Protein 4LGC (pdb70)

Organism: Clostridium scindens (strain JCM 10418 / VPI 12708) (NCBI:txid29347)

Nearest PDB structures (foldseek):
  4lgc-assembly1_A  TM=1.002E+00  e=1.886E-79  [Clostridium] scindens
  3wvn-assembly1_A  TM=7.818E-01  e=3.485E-20  Streptomyces halstedii
  3ipl-assembly3_C  TM=7.564E-01  e=1.605E-20  Staphylococcus aureus subsp. aureus N315
  8hdf-assembly1_A  TM=7.004E-01  e=1.162E-16  Mycobacterium tuberculosis H37Rv
  8hd4-assembly1_A  TM=7.022E-01  e=1.565E-16  Mycobacterium tuberculosis H37Rv

Sequence (377 aa):
RDFFNKFNLGTSNFVTPGKQLEYVSECCKPDSTAVICLDQNCSVITWHQLHVYSSQLAWYLIENEIGPGSIVLTFPNSIEHIIAVFAIWKAGACYPSYKAAESEIREACDTIHPNAAFAECCKIPGLKFCLSADEIYEAEGRSKEPSDRLANPNISLSKKFIRQNLPCGLDDETIRSWSLSGGFEQRQLLVGPLFHGAPHSAAFNGLFGNTLVLTRNLCPGNILNIKKYKIEFIQVPTLNRLAKLEGVGKEDFASLKALCHTGGVCSPWLKQIWIDLLGPEKIYEYSTEECIGLTCIRGDEWVKHPGSIGRPVGDSKVSIRDENGKEVAPFEIGEIYTAPASYLVTEYINWEPLEVKEGGFRSVGDIGYVDEQGYLYFSD

Radius of gyration: 21.48 Å; Cα contacts (8 Å, |Δi|>4): 760; chains: 1; bounding box: 54×55×50 Å

Structure (mmCIF, N/CA/C/O backbone):
data_4LGC
#
_entry.id   4LGC
#
_cell.length_a   65.819
_cell.length_b   86.320
_cell.length_c   95.338
_cell.angle_alpha   90.000
_cell.angle_beta   90.000
_cell.angle_gamma   90.000
#
_symmetry.space_group_name_H-M   'P 21 21 21'
#
loop_
_entity.id
_entity.type
_entity.pdbx_description
1 polymer 'Bile acid-coenzyme A ligase'
2 water water
#
loop_
_atom_site.group_PDB
_atom_site.id
_atom_site.type_symbol
_atom_site.label_atom_id
_atom_site.label_alt_id
_atom_site.label_comp_id
_atom_site.label_asym_id
_atom_site.label_entity_id
_atom_site.label_seq_id
_atom_site.pdbx_PDB_ins_code
_atom_site.Cartn_x
_atom_site.Cartn_y
_atom_site.Cartn_z
_atom_site.occupancy
_atom_site.B_iso_or_equiv
_atom_site.auth_seq_id
_atom_site.auth_comp_id
_atom_site.auth_asym_id
_atom_site.auth_atom_id
_atom_site.pdbx_PDB_model_num
ATOM 1 N N . ARG A 1 35 ? 22.693 16.692 -20.587 1.00 70.13 16 ARG A N 1
ATOM 2 C CA . ARG A 1 35 ? 22.878 15.519 -21.446 1.00 71.20 16 ARG A CA 1
ATOM 3 C C . ARG A 1 35 ? 21.553 14.690 -21.415 1.00 72.74 16 ARG A C 1
ATOM 4 O O . ARG A 1 35 ? 20.620 14.947 -20.654 1.00 63.04 16 ARG A O 1
ATOM 12 N N . ASP A 1 36 ? 21.461 13.736 -22.315 1.00 70.05 17 ASP A N 1
ATOM 13 C CA . ASP A 1 36 ? 20.242 13.039 -22.596 1.00 69.59 17 ASP A CA 1
ATOM 14 C C . ASP A 1 36 ? 20.557 11.638 -22.063 1.00 57.04 17 ASP A C 1
ATOM 15 O O . ASP A 1 36 ? 21.396 10.948 -22.597 1.00 55.06 17 ASP A O 1
ATOM 20 N N . PHE A 1 37 ? 19.976 11.280 -20.933 1.00 50.08 18 PHE A N 1
ATOM 21 C CA . PHE A 1 37 ? 20.401 10.073 -20.215 1.00 45.50 18 PHE A CA 1
ATOM 22 C C . PHE A 1 37 ? 19.410 8.982 -20.398 1.00 41.75 18 PHE A C 1
ATOM 23 O O . PHE A 1 37 ? 18.245 9.247 -20.583 1.00 39.98 18 PHE A O 1
ATOM 31 N N . PHE A 1 38 ? 19.874 7.750 -20.368 1.00 41.76 19 PHE A N 1
ATOM 32 C CA . PHE A 1 38 ? 18.946 6.623 -20.260 1.00 40.15 19 PHE A CA 1
ATOM 33 C C . PHE A 1 38 ? 17.972 6.769 -19.093 1.00 41.80 19 PHE A C 1
ATOM 34 O O . PHE A 1 38 ? 16.783 6.365 -19.173 1.00 40.56 19 PHE A O 1
ATOM 42 N N . ASN A 1 39 ? 18.481 7.315 -17.988 1.00 42.94 20 ASN A N 1
ATOM 43 C CA . ASN A 1 39 ? 17.630 7.757 -16.881 1.00 41.05 20 ASN A CA 1
ATOM 44 C C . ASN A 1 39 ? 16.849 9.005 -17.322 1.00 39.79 20 ASN A C 1
ATOM 45 O O . ASN A 1 39 ? 17.364 10.121 -17.318 1.00 37.74 20 ASN A O 1
ATOM 50 N N . LYS A 1 40 ? 15.577 8.805 -17.632 1.00 42.91 21 LYS A N 1
ATOM 51 C CA . LYS A 1 40 ? 14.774 9.845 -18.250 1.00 43.12 21 LYS A CA 1
ATOM 52 C C . LYS A 1 40 ? 14.446 10.962 -17.328 1.00 43.03 21 LYS A C 1
ATOM 53 O O . LYS A 1 40 ? 14.059 12.006 -17.786 1.00 43.69 21 LYS A O 1
ATOM 59 N N . PHE A 1 41 ? 14.605 10.789 -16.030 1.00 44.30 22 PHE A N 1
ATOM 60 C CA . PHE A 1 41 ? 14.313 11.919 -15.109 1.00 41.96 22 PHE A CA 1
ATOM 61 C C . PHE A 1 41 ? 15.548 12.785 -14.827 1.00 42.62 22 PHE A C 1
ATOM 62 O O . PHE A 1 41 ? 15.443 13.887 -14.258 1.00 44.40 22 PHE A O 1
ATOM 70 N N . ASN A 1 42 ? 16.717 12.312 -15.234 1.00 40.53 23 ASN A N 1
ATOM 71 C CA . ASN A 1 42 ? 17.927 12.999 -14.888 1.00 42.76 23 ASN A CA 1
ATOM 72 C C . ASN A 1 42 ? 17.988 14.374 -15.532 1.00 47.64 23 ASN A C 1
ATOM 73 O O . ASN A 1 42 ? 18.368 14.496 -16.686 1.00 49.40 23 ASN A O 1
ATOM 78 N N . LEU A 1 43 ? 17.601 15.403 -14.779 1.00 52.09 24 LEU A N 1
ATOM 79 C CA . LEU A 1 43 ? 17.647 16.794 -15.263 1.00 55.46 24 LEU A CA 1
ATOM 80 C C . LEU A 1 43 ? 18.988 17.471 -15.073 1.00 57.85 24 LEU A C 1
ATOM 81 O O . LEU A 1 43 ? 19.121 18.680 -15.288 1.00 59.68 24 LEU A O 1
ATOM 86 N N . GLY A 1 44 ? 19.985 16.730 -14.621 1.00 57.06 25 GLY A N 1
ATOM 87 C CA . GLY A 1 44 ? 21.213 17.354 -14.218 1.00 52.11 25 GLY A CA 1
ATOM 88 C C . GLY A 1 44 ? 22.360 17.023 -15.126 1.00 51.86 25 GLY A C 1
ATOM 89 O O . GLY A 1 44 ? 22.216 16.630 -16.273 1.00 51.03 25 GLY A O 1
ATOM 90 N N . THR A 1 45 ? 23.528 17.154 -14.553 1.00 54.32 26 THR A N 1
ATOM 91 C CA . THR A 1 45 ? 24.742 17.147 -15.305 1.00 59.72 26 THR A CA 1
ATOM 92 C C . THR A 1 45 ? 25.580 15.880 -15.152 1.00 54.58 26 THR A C 1
ATOM 93 O O . THR A 1 45 ? 26.465 15.653 -15.958 1.00 56.53 26 THR A O 1
ATOM 97 N N . SER A 1 46 ? 25.317 15.046 -14.154 1.00 52.68 27 SER A N 1
ATOM 98 C CA . SER A 1 46 ? 26.141 13.856 -13.987 1.00 52.49 27 SER A CA 1
ATOM 99 C C . SER A 1 46 ? 25.376 12.545 -14.126 1.00 50.71 27 SER A C 1
ATOM 100 O O . SER A 1 46 ? 24.177 12.424 -13.817 1.00 46.72 27 SER A O 1
ATOM 103 N N . ASN A 1 47 ? 26.114 11.554 -14.603 1.00 50.70 28 ASN A N 1
ATOM 104 C CA . ASN A 1 47 ? 25.573 10.235 -14.840 1.00 48.37 28 ASN A CA 1
ATOM 105 C C . ASN A 1 47 ? 25.012 9.600 -13.560 1.00 44.42 28 ASN A C 1
ATOM 106 O O . ASN A 1 47 ? 23.870 9.148 -13.516 1.00 42.90 28 ASN A O 1
ATOM 111 N N . PHE A 1 48 ? 25.830 9.589 -12.525 1.00 44.67 29 PHE A N 1
ATOM 112 C CA . PHE A 1 48 ? 25.435 9.043 -11.238 1.00 44.93 29 PHE A CA 1
ATOM 113 C C . PHE A 1 48 ? 24.549 10.067 -10.522 1.00 43.29 29 PHE A C 1
ATOM 114 O O . PHE A 1 48 ? 24.874 11.247 -10.455 1.00 41.82 29 PHE A O 1
ATOM 122 N N . VAL A 1 49 ? 23.423 9.568 -10.012 1.00 44.05 30 VAL A N 1
ATOM 123 C CA . VAL A 1 49 ? 22.423 10.332 -9.282 1.00 39.74 30 VAL A CA 1
ATOM 124 C C . VAL A 1 49 ? 22.078 9.571 -7.972 1.00 38.59 30 VAL A C 1
ATOM 125 O O . VAL A 1 49 ? 21.787 8.357 -7.965 1.00 37.66 30 VAL A O 1
ATOM 129 N N . THR A 1 50 ? 22.102 10.297 -6.872 1.00 38.57 31 THR A N 1
ATOM 130 C CA . THR A 1 50 ? 21.713 9.766 -5.569 1.00 39.33 31 THR A CA 1
ATOM 131 C C . THR A 1 50 ? 20.215 9.615 -5.518 1.00 37.57 31 THR A C 1
ATOM 132 O O . THR A 1 50 ? 19.495 10.206 -6.331 1.00 35.70 31 THR A O 1
ATOM 136 N N . PRO A 1 51 ? 19.731 8.847 -4.545 1.00 37.93 32 PRO A N 1
ATOM 137 C CA . PRO A 1 51 ? 18.303 8.648 -4.463 1.00 36.82 32 PRO A CA 1
ATOM 138 C C . PRO A 1 51 ? 17.538 9.934 -4.135 1.00 37.01 32 PRO A C 1
ATOM 139 O O . PRO A 1 51 ? 16.429 10.130 -4.653 1.00 37.44 32 PRO A O 1
ATOM 143 N N . GLY A 1 52 ? 18.135 10.814 -3.343 1.00 36.62 33 GLY A N 1
ATOM 144 C CA . GLY A 1 52 ? 17.489 12.061 -2.985 1.00 38.17 33 GLY A CA 1
ATOM 145 C C . GLY A 1 52 ? 17.397 13.031 -4.140 1.00 40.42 33 GLY A C 1
ATOM 146 O O . GLY A 1 52 ? 16.395 13.731 -4.315 1.00 44.85 33 GLY A O 1
ATOM 147 N N . LYS A 1 53 ? 18.449 13.081 -4.937 1.00 40.52 34 LYS A N 1
ATOM 148 C CA . LYS A 1 53 ? 18.473 13.964 -6.066 1.00 42.96 34 LYS A CA 1
ATOM 149 C C . LYS A 1 53 ? 17.494 13.401 -7.090 1.00 41.51 34 LYS A C 1
ATOM 150 O O . LYS A 1 53 ? 16.735 14.133 -7.712 1.00 37.16 34 LYS A O 1
ATOM 156 N N . GLN A 1 54 ? 17.476 12.088 -7.231 1.00 39.05 35 GLN A N 1
ATOM 157 C CA . GLN A 1 54 ? 16.521 11.466 -8.163 1.00 39.80 35 GLN A CA 1
ATOM 158 C C . GLN A 1 54 ? 15.062 11.660 -7.752 1.00 38.05 35 GLN A C 1
ATOM 159 O O . GLN A 1 54 ? 14.175 11.841 -8.601 1.00 41.41 35 GLN A O 1
ATOM 165 N N . LEU A 1 55 ? 14.804 11.616 -6.456 1.00 39.26 36 LEU A N 1
ATOM 166 C CA . LEU A 1 55 ? 13.485 11.916 -5.930 1.00 39.89 36 LEU A CA 1
ATOM 167 C C . LEU A 1 55 ? 13.078 13.361 -6.262 1.00 41.24 36 LEU A C 1
ATOM 168 O O . LEU A 1 55 ? 11.943 13.633 -6.625 1.00 45.28 36 LEU A O 1
ATOM 173 N N . GLU A 1 56 ? 14.002 14.281 -6.108 1.00 41.54 37 GLU A N 1
ATOM 174 C CA . GLU A 1 56 ? 13.778 15.669 -6.491 1.00 44.18 37 GLU A CA 1
ATOM 175 C C . GLU A 1 56 ? 13.411 15.788 -7.956 1.00 44.71 37 GLU A C 1
ATOM 176 O O . GLU A 1 56 ? 12.417 16.439 -8.295 1.00 43.17 37 GLU A O 1
ATOM 182 N N . TYR A 1 57 ? 14.198 15.161 -8.830 1.00 42.87 38 TYR A N 1
ATOM 183 C CA . TYR A 1 57 ? 13.909 15.235 -10.263 1.00 42.66 38 TYR A CA 1
ATOM 184 C C . TYR A 1 57 ? 12.529 14.643 -10.602 1.00 45.22 38 TYR A C 1
ATOM 185 O O . TYR A 1 57 ? 11.783 15.222 -11.400 1.00 47.14 38 TYR A O 1
ATOM 194 N N . VAL A 1 58 ? 12.200 13.485 -10.022 1.00 40.77 39 VAL A N 1
ATOM 195 C CA . VAL A 1 58 ? 10.940 12.847 -10.325 1.00 40.76 39 VAL A CA 1
ATOM 196 C C . VAL A 1 58 ? 9.777 13.740 -9.856 1.00 44.15 39 VAL A C 1
ATOM 197 O O . VAL A 1 58 ? 8.791 13.898 -10.572 1.00 40.80 39 VAL A O 1
ATOM 201 N N . SER A 1 59 ? 9.913 14.353 -8.682 1.00 46.84 40 SER A N 1
ATOM 202 C CA . SER A 1 59 ? 8.845 15.186 -8.133 1.00 49.70 40 SER A CA 1
ATOM 203 C C . SER A 1 59 ? 8.702 16.510 -8.848 1.00 53.72 40 SER A C 1
ATOM 204 O O . SER A 1 59 ? 7.635 17.120 -8.802 1.00 59.47 40 SER A O 1
ATOM 207 N N . GLU A 1 60 ? 9.763 16.984 -9.486 1.00 54.36 41 GLU A N 1
ATOM 208 C CA . GLU A 1 60 ? 9.635 18.118 -10.382 1.00 57.72 41 GLU A CA 1
ATOM 209 C C . GLU A 1 60 ? 8.830 17.776 -11.639 1.00 57.45 41 GLU A C 1
ATOM 210 O O . GLU A 1 60 ? 8.086 18.587 -12.150 1.00 58.47 41 GLU A O 1
ATOM 216 N N . CYS A 1 61 ? 9.007 16.577 -12.144 1.00 54.46 42 CYS A N 1
ATOM 217 C CA A CYS A 1 61 ? 8.310 16.173 -13.345 0.50 54.91 42 CYS A CA 1
ATOM 218 C CA B CYS A 1 61 ? 8.299 16.129 -13.335 0.50 56.80 42 CYS A CA 1
ATOM 219 C C . CYS A 1 61 ? 6.826 15.876 -13.054 1.00 55.45 42 CYS A C 1
ATOM 220 O O . CYS A 1 61 ? 6.003 16.117 -13.895 1.00 61.05 42 CYS A O 1
ATOM 225 N N . LYS A 1 62 ? 6.487 15.369 -11.867 1.00 52.30 43 LYS A N 1
ATOM 226 C CA . LYS A 1 62 ? 5.087 15.002 -11.563 1.00 48.79 43 LYS A CA 1
ATOM 227 C C . LYS A 1 62 ? 4.743 15.130 -10.078 1.00 51.50 43 LYS A C 1
ATOM 228 O O . LYS A 1 62 ? 4.483 14.132 -9.364 1.00 50.24 43 LYS A O 1
ATOM 234 N N . PRO A 1 63 ? 4.708 16.380 -9.603 1.00 50.49 44 PRO A N 1
ATOM 235 C CA . PRO A 1 63 ? 4.642 16.621 -8.165 1.00 51.89 44 PRO A CA 1
ATOM 236 C C . PRO A 1 63 ? 3.436 15.996 -7.480 1.00 53.89 44 PRO A C 1
ATOM 237 O O . PRO A 1 63 ? 3.567 15.488 -6.347 1.00 60.89 44 PRO A O 1
ATOM 241 N N . ASP A 1 64 ? 2.303 15.976 -8.164 1.00 52.31 45 ASP A N 1
ATOM 242 C CA . ASP A 1 64 ? 1.052 15.578 -7.538 1.00 57.58 45 ASP A CA 1
ATOM 243 C C . ASP A 1 64 ? 0.574 14.186 -7.883 1.00 53.20 45 ASP A C 1
ATOM 244 O O . ASP A 1 64 ? -0.482 13.797 -7.429 1.00 58.02 45 ASP A O 1
ATOM 249 N N . SER A 1 65 ? 1.318 13.421 -8.667 1.00 53.01 46 SER A N 1
ATOM 250 C CA . SER A 1 65 ? 0.958 12.017 -8.832 1.00 50.33 46 SER A CA 1
ATOM 251 C C . SER A 1 65 ? 1.307 11.295 -7.545 1.00 47.87 46 SER A C 1
ATOM 252 O O . SER A 1 65 ? 2.135 11.752 -6.755 1.00 46.39 46 SER A O 1
ATOM 255 N N . THR A 1 66 ? 0.645 10.173 -7.345 1.00 47.01 47 THR A N 1
ATOM 256 C CA . THR A 1 66 ? 0.872 9.347 -6.215 1.00 46.35 47 THR A CA 1
ATOM 257 C C . THR A 1 66 ? 2.175 8.585 -6.351 1.00 45.66 47 THR A C 1
ATOM 258 O O . THR A 1 66 ? 2.417 7.952 -7.377 1.00 42.75 47 THR A O 1
ATOM 262 N N . ALA A 1 67 ? 2.994 8.646 -5.297 1.00 43.68 48 ALA A N 1
ATOM 263 C CA . ALA A 1 67 ? 4.257 7.929 -5.223 1.00 41.74 48 ALA A CA 1
ATOM 264 C C . ALA A 1 67 ? 4.156 6.589 -4.510 1.00 39.80 48 ALA A C 1
ATOM 265 O O . ALA A 1 67 ? 4.740 5.593 -4.948 1.00 38.81 48 ALA A O 1
ATOM 267 N N . VAL A 1 68 ? 3.483 6.588 -3.368 1.00 40.16 49 VAL A N 1
ATOM 268 C CA . VAL A 1 68 ? 3.339 5.401 -2.572 1.00 41.51 49 VAL A CA 1
ATOM 269 C C . VAL A 1 68 ? 1.888 5.291 -2.128 1.00 44.41 49 VAL A C 1
ATOM 270 O O . VAL A 1 68 ? 1.264 6.289 -1.729 1.00 46.30 49 VAL A O 1
ATOM 274 N N . ILE A 1 69 ? 1.365 4.074 -2.208 1.00 42.11 50 ILE A N 1
ATOM 275 C CA . ILE A 1 69 ? 0.048 3.737 -1.694 1.00 44.39 50 ILE A CA 1
ATOM 276 C C . ILE A 1 69 ? 0.246 2.670 -0.637 1.00 45.49 50 ILE A C 1
ATOM 277 O O . ILE A 1 69 ? 0.908 1.671 -0.900 1.00 43.65 50 ILE A O 1
ATOM 282 N N . CYS A 1 70 ? -0.313 2.865 0.552 1.00 49.39 51 CYS A N 1
ATOM 283 C CA . CYS A 1 70 ? -0.115 1.922 1.643 1.00 54.62 51 CYS A CA 1
ATOM 284 C C . CYS A 1 70 ? -1.449 1.397 2.186 1.00 59.33 51 CYS A C 1
ATOM 285 O O . CYS A 1 70 ? -2.266 2.181 2.618 1.00 60.00 51 CYS A O 1
ATOM 288 N N . LEU A 1 71 ? -1.635 0.074 2.184 1.00 60.08 52 LEU A N 1
ATOM 289 C CA . LEU A 1 71 ? -2.831 -0.596 2.738 1.00 66.11 52 LEU A CA 1
ATOM 290 C C . LEU A 1 71 ? -2.458 -1.227 4.083 1.00 72.20 52 LEU A C 1
ATOM 291 O O . LEU A 1 71 ? -1.529 -2.034 4.136 1.00 78.19 52 LEU A O 1
ATOM 296 N N . ASP A 1 72 ? -3.162 -0.856 5.160 1.00 84.52 53 ASP A N 1
ATOM 297 C CA . ASP A 1 72 ? -2.596 -0.913 6.549 1.00 95.38 53 ASP A CA 1
ATOM 298 C C . ASP A 1 72 ? -3.196 -1.990 7.482 1.00 91.45 53 ASP A C 1
ATOM 299 O O . ASP A 1 72 ? -3.565 -3.087 7.062 1.00 82.94 53 ASP A O 1
ATOM 304 N N . GLN A 1 75 ? -7.198 -3.285 5.437 1.00 85.00 56 GLN A N 1
ATOM 305 C CA . GLN A 1 75 ? -8.104 -2.404 4.725 1.00 93.00 56 GLN A CA 1
ATOM 306 C C . GLN A 1 75 ? -7.548 -0.964 4.616 1.00 99.66 56 GLN A C 1
ATOM 307 O O . GLN A 1 75 ? -7.431 -0.432 3.504 1.00 94.64 56 GLN A O 1
ATOM 309 N N . ASN A 1 76 ? -7.197 -0.357 5.762 1.00 104.71 57 ASN A N 1
ATOM 310 C CA . ASN A 1 76 ? -6.904 1.102 5.865 1.00 102.71 57 ASN A CA 1
ATOM 311 C C . ASN A 1 76 ? -5.821 1.619 4.877 1.00 102.67 57 ASN A C 1
ATOM 312 O O . ASN A 1 76 ? -4.674 1.176 4.913 1.00 102.24 57 ASN A O 1
ATOM 314 N N . CYS A 1 77 ? -6.203 2.561 4.010 1.00 94.36 58 CYS A N 1
ATOM 315 C CA . CYS A 1 77 ? -5.363 3.047 2.899 1.00 84.38 58 CYS A CA 1
ATOM 316 C C . CYS A 1 77 ? -4.808 4.483 3.117 1.00 78.72 58 CYS A C 1
ATOM 317 O O . CYS A 1 77 ? -5.564 5.394 3.418 1.00 77.59 58 CYS A O 1
ATOM 320 N N . SER A 1 78 ? -3.492 4.671 2.979 1.00 72.92 59 SER A N 1
ATOM 321 C CA . SER A 1 78 ? -2.867 6.015 2.933 1.00 64.16 59 SER A CA 1
ATOM 322 C C . SER A 1 78 ? -2.036 6.221 1.642 1.00 58.30 59 SER A C 1
ATOM 323 O O . SER A 1 78 ? -1.588 5.256 1.022 1.00 56.98 59 SER A O 1
ATOM 326 N N . VAL A 1 79 ? -1.864 7.476 1.225 1.00 51.51 60 VAL A N 1
ATOM 327 C CA . VAL A 1 79 ? -1.123 7.793 0.010 1.00 50.40 60 VAL A CA 1
ATOM 328 C C . VAL A 1 79 ? -0.189 8.963 0.208 1.00 46.38 60 VAL A C 1
ATOM 329 O O . VAL A 1 79 ? -0.357 9.736 1.094 1.00 46.71 60 VAL A O 1
ATOM 333 N N . ILE A 1 80 ? 0.812 9.075 -0.638 1.00 46.25 61 ILE A N 1
ATOM 334 C CA . ILE A 1 80 ? 1.702 10.219 -0.591 1.00 45.32 61 ILE A CA 1
ATOM 335 C C . ILE A 1 80 ? 2.168 10.534 -2.006 1.00 44.55 61 ILE A C 1
ATOM 336 O O . ILE A 1 80 ? 2.490 9.630 -2.788 1.00 42.86 61 ILE A O 1
ATOM 341 N N . THR A 1 81 ? 2.159 11.811 -2.348 1.00 42.41 62 THR A N 1
ATOM 342 C CA . THR A 1 81 ? 2.557 12.240 -3.670 1.00 42.40 62 THR A CA 1
ATOM 343 C C . THR A 1 81 ? 4.072 12.325 -3.748 1.00 42.08 62 THR A C 1
ATOM 344 O O . THR A 1 81 ? 4.738 12.312 -2.724 1.00 43.20 62 THR A O 1
ATOM 348 N N . TRP A 1 82 ? 4.616 12.420 -4.961 1.00 43.47 63 TRP A N 1
ATOM 349 C CA . TRP A 1 82 ? 6.061 12.551 -5.132 1.00 41.05 63 TRP A CA 1
ATOM 350 C C . TRP A 1 82 ? 6.537 13.802 -4.427 1.00 41.62 63 TRP A C 1
ATOM 351 O O . TRP A 1 82 ? 7.603 13.820 -3.827 1.00 42.99 63 TRP A O 1
ATOM 362 N N . HIS A 1 83 ? 5.765 14.867 -4.520 1.00 43.11 64 HIS A N 1
ATOM 363 C CA . HIS A 1 83 ? 6.148 16.097 -3.863 1.00 45.02 64 HIS A CA 1
ATOM 364 C C . HIS A 1 83 ? 6.188 15.999 -2.330 1.00 43.43 64 HIS A C 1
ATOM 365 O O . HIS A 1 83 ? 7.133 16.485 -1.713 1.00 44.52 64 HIS A O 1
ATOM 372 N N . GLN A 1 84 ? 5.194 15.373 -1.713 1.00 43.10 65 GLN A N 1
ATOM 373 C CA . GLN A 1 84 ? 5.221 15.186 -0.250 1.00 44.55 65 GLN A CA 1
ATOM 374 C C . GLN A 1 84 ? 6.395 14.333 0.185 1.00 43.21 65 GLN A C 1
ATOM 375 O O . GLN A 1 84 ? 7.065 14.635 1.150 1.00 45.22 65 GLN A O 1
ATOM 381 N N . LEU A 1 85 ? 6.620 13.256 -0.550 1.00 39.77 66 LEU A N 1
ATOM 382 C CA . LEU A 1 85 ? 7.666 12.314 -0.241 1.00 38.98 66 LEU A CA 1
ATOM 383 C C . LEU A 1 85 ? 8.982 13.073 -0.249 1.00 38.17 66 LEU A C 1
ATOM 384 O O . LEU A 1 85 ? 9.767 13.020 0.692 1.00 38.63 66 LEU A O 1
ATOM 389 N N . HIS A 1 86 ? 9.215 13.794 -1.319 1.00 38.82 67 HIS A N 1
ATOM 390 C CA . HIS A 1 86 ? 10.382 14.615 -1.412 1.00 41.03 67 HIS A CA 1
ATOM 391 C C . HIS A 1 86 ? 10.492 15.603 -0.224 1.00 40.80 67 HIS A C 1
ATOM 392 O O . HIS A 1 86 ? 11.523 15.690 0.426 1.00 37.60 67 HIS A O 1
ATOM 399 N N . VAL A 1 87 ? 9.436 16.368 0.035 1.00 43.37 68 VAL A N 1
ATOM 400 C CA . VAL A 1 87 ? 9.499 17.403 1.052 1.00 44.14 68 VAL A CA 1
ATOM 401 C C . VAL A 1 87 ? 9.640 16.817 2.458 1.00 43.35 68 VAL A C 1
ATOM 402 O O . VAL A 1 87 ? 10.460 17.306 3.212 1.00 40.77 68 VAL A O 1
ATOM 406 N N . TYR A 1 88 ? 8.860 15.782 2.804 1.00 41.62 69 TYR A N 1
ATOM 407 C CA . TYR A 1 88 ? 8.946 15.222 4.153 1.00 43.02 69 TYR A CA 1
ATOM 408 C C . TYR A 1 88 ? 10.294 14.587 4.441 1.00 40.71 69 TYR A C 1
ATOM 409 O O . TYR A 1 88 ? 10.756 14.679 5.577 1.00 44.71 69 TYR A O 1
ATOM 418 N N . SER A 1 89 ? 10.920 13.968 3.436 1.00 38.55 70 SER A N 1
ATOM 419 C CA . SER A 1 89 ? 12.181 13.229 3.630 1.00 38.62 70 SER A CA 1
ATOM 420 C C . SER A 1 89 ? 13.291 14.252 3.772 1.00 41.43 70 SER A C 1
ATOM 421 O O . SER A 1 89 ? 14.251 14.032 4.515 1.00 41.05 70 SER A O 1
ATOM 424 N N . SER A 1 90 ? 13.118 15.410 3.124 1.00 40.58 71 SER A N 1
ATOM 425 C CA . SER A 1 90 ? 14.081 16.522 3.286 1.00 41.82 71 SER A CA 1
ATOM 426 C C . SER A 1 90 ? 13.970 17.152 4.669 1.00 41.12 71 SER A C 1
ATOM 427 O O . SER A 1 90 ? 14.963 17.369 5.329 1.00 45.30 71 SER A O 1
ATOM 430 N N . GLN A 1 91 ? 12.752 17.435 5.107 1.00 41.81 72 GLN A N 1
ATOM 431 C CA . GLN A 1 91 ? 12.526 17.919 6.467 1.00 42.74 72 GLN A CA 1
ATOM 432 C C . GLN A 1 91 ? 13.097 16.969 7.521 1.00 41.84 72 GLN A C 1
ATOM 433 O O . GLN A 1 91 ? 13.764 17.405 8.461 1.00 43.82 72 GLN A O 1
ATOM 439 N N . LEU A 1 92 ? 12.874 15.668 7.341 1.00 39.29 73 LEU A N 1
ATOM 440 C CA . LEU A 1 92 ? 13.373 14.701 8.285 1.00 38.57 73 LEU A CA 1
ATOM 441 C C . LEU A 1 92 ? 14.920 14.627 8.244 1.00 40.81 73 LEU A C 1
ATOM 442 O O . LEU A 1 92 ? 15.559 14.425 9.288 1.00 39.37 73 LEU A O 1
ATOM 447 N N . ALA A 1 93 ? 15.519 14.811 7.061 1.00 39.50 74 ALA A N 1
ATOM 448 C CA . ALA A 1 93 ? 16.981 14.845 6.962 1.00 41.32 74 ALA A CA 1
ATOM 449 C C . ALA A 1 93 ? 17.619 15.998 7.736 1.00 41.65 74 ALA A C 1
ATOM 450 O O . ALA A 1 93 ? 18.710 15.845 8.289 1.00 40.39 74 ALA A O 1
ATOM 452 N N . TRP A 1 94 ? 16.945 17.144 7.751 1.00 42.57 75 TRP A N 1
ATOM 453 C CA . TRP A 1 94 ? 17.400 18.320 8.514 1.00 45.10 75 TRP A CA 1
ATOM 454 C C . TRP A 1 94 ? 17.405 18.043 10.023 1.00 44.78 75 TRP A C 1
ATOM 455 O O . TRP A 1 94 ? 18.302 18.451 10.771 1.00 43.68 75 TRP A O 1
ATOM 466 N N . TYR A 1 95 ? 16.396 17.318 10.461 1.00 43.28 76 TYR A N 1
ATOM 467 C CA . TYR A 1 95 ? 16.383 16.826 11.814 1.00 43.15 76 TYR A CA 1
ATOM 468 C C . TYR A 1 95 ? 17.559 15.866 12.079 1.00 42.63 76 TYR A C 1
ATOM 469 O O . TYR A 1 95 ? 18.119 15.899 13.144 1.00 45.13 76 TYR A O 1
ATOM 478 N N . LEU A 1 96 ? 17.896 14.987 11.141 1.00 40.67 77 LEU A N 1
ATOM 479 C CA . LEU A 1 96 ? 19.050 14.132 11.356 1.00 41.50 77 LEU A CA 1
ATOM 480 C C . LEU A 1 96 ? 20.299 15.010 11.441 1.00 39.65 77 LEU A C 1
ATOM 481 O O . LEU A 1 96 ? 21.149 14.807 12.276 1.00 38.79 77 LEU A O 1
ATOM 486 N N . ILE A 1 97 ? 20.387 15.982 10.567 1.00 41.56 78 ILE A N 1
ATOM 487 C CA . ILE A 1 97 ? 21.561 16.823 10.481 1.00 45.06 78 ILE A CA 1
ATOM 488 C C . ILE A 1 97 ? 21.773 17.625 11.753 1.00 45.95 78 ILE A C 1
ATOM 489 O O . ILE A 1 97 ? 22.878 17.674 12.241 1.00 49.44 78 ILE A O 1
ATOM 494 N N . GLU A 1 98 ? 20.722 18.233 12.288 1.00 49.08 79 GLU A N 1
ATOM 495 C CA . GLU A 1 98 ? 20.793 18.923 13.585 1.00 51.59 79 GLU A CA 1
ATOM 496 C C . GLU A 1 98 ? 21.272 17.979 14.700 1.00 52.10 79 GLU A C 1
ATOM 497 O O . GLU A 1 98 ? 22.036 18.356 15.556 1.00 47.86 79 GLU A O 1
ATOM 503 N N . ASN A 1 99 ? 20.821 16.733 14.675 1.00 51.23 80 ASN A N 1
ATOM 504 C CA . ASN A 1 99 ? 21.254 15.752 15.650 1.00 49.24 80 ASN A CA 1
ATOM 505 C C . ASN A 1 99 ? 22.557 15.072 15.340 1.00 48.49 80 ASN A C 1
ATOM 506 O O . ASN A 1 99 ? 22.864 14.048 15.932 1.00 50.05 80 ASN A O 1
ATOM 511 N N . GLU A 1 100 ? 23.311 15.608 14.393 1.00 50.55 81 GLU A N 1
ATOM 512 C CA . GLU A 1 100 ? 24.643 15.091 14.073 1.00 53.01 81 GLU A CA 1
ATOM 513 C C . GLU A 1 100 ? 24.643 13.643 13.568 1.00 49.18 81 GLU A C 1
ATOM 514 O O . GLU A 1 100 ? 25.613 12.925 13.729 1.00 49.11 81 GLU A O 1
ATOM 520 N N . ILE A 1 101 ? 23.556 13.245 12.930 1.00 47.11 82 ILE A N 1
ATOM 521 C CA . ILE A 1 101 ? 23.494 12.000 12.163 1.00 45.87 82 ILE A CA 1
ATOM 522 C C . ILE A 1 101 ? 23.950 12.292 10.721 1.00 46.01 82 ILE A C 1
ATOM 523 O O . ILE A 1 101 ? 23.410 13.170 10.035 1.00 42.88 82 ILE A O 1
ATOM 528 N N . GLY A 1 102 ? 25.004 11.619 10.289 1.00 43.94 83 GLY A N 1
ATOM 529 C CA . GLY A 1 102 ? 25.581 11.903 8.990 1.00 43.09 83 GLY A CA 1
ATOM 530 C C . GLY A 1 102 ? 26.519 10.789 8.565 1.00 43.18 83 GLY A C 1
ATOM 531 O O . GLY A 1 102 ? 26.420 9.637 9.045 1.00 41.70 83 GLY A O 1
ATOM 532 N N . PRO A 1 103 ? 27.466 11.120 7.687 1.00 44.36 84 PRO A N 1
ATOM 533 C CA . PRO A 1 103 ? 28.468 10.109 7.321 1.00 43.91 84 PRO A CA 1
ATOM 534 C C . PRO A 1 103 ? 29.087 9.528 8.595 1.00 42.77 84 PRO A C 1
ATOM 535 O O . PRO A 1 103 ? 29.319 10.257 9.533 1.00 47.13 84 PRO A O 1
ATOM 539 N N . GLY A 1 104 ? 29.303 8.226 8.662 1.00 43.16 85 GLY A N 1
ATOM 540 C CA . GLY A 1 104 ? 29.789 7.587 9.901 1.00 41.25 85 GLY A CA 1
ATOM 541 C C . GLY A 1 104 ? 28.659 7.168 10.835 1.00 40.84 85 GLY A C 1
ATOM 542 O O . GLY A 1 104 ? 28.856 6.341 11.708 1.00 43.75 85 GLY A O 1
ATOM 543 N N . SER A 1 105 ? 27.465 7.739 10.691 1.00 42.21 86 SER A N 1
ATOM 544 C CA . SER A 1 105 ? 26.331 7.334 11.567 1.00 38.40 86 SER A CA 1
ATOM 545 C C . SER A 1 105 ? 25.610 6.131 11.004 1.00 35.77 86 SER A C 1
ATOM 546 O O . SER A 1 105 ? 25.568 5.958 9.822 1.00 35.39 86 SER A O 1
ATOM 549 N N . ILE A 1 106 ? 24.998 5.340 11.873 1.00 37.89 87 ILE A N 1
ATOM 550 C CA . ILE A 1 106 ? 24.170 4.216 11.475 1.00 34.58 87 ILE A CA 1
ATOM 551 C C . ILE A 1 106 ? 22.817 4.343 12.131 1.00 33.31 87 ILE A C 1
ATOM 552 O O . ILE A 1 106 ? 22.714 4.489 13.322 1.00 34.40 87 ILE A O 1
ATOM 557 N N . VAL A 1 107 ? 21.762 4.294 11.339 1.00 34.84 88 VAL A N 1
ATOM 558 C CA . VAL A 1 107 ? 20.430 4.455 11.844 1.00 31.62 88 VAL A CA 1
ATOM 559 C C . VAL A 1 107 ? 19.655 3.172 11.658 1.00 34.73 88 VAL A C 1
ATOM 560 O O . VAL A 1 107 ? 19.349 2.772 10.523 1.00 32.34 88 VAL A O 1
ATOM 564 N N . LEU A 1 108 ? 19.323 2.551 12.780 1.00 35.07 89 LEU A N 1
ATOM 565 C CA . LEU A 1 108 ? 18.508 1.356 12.823 1.00 37.30 89 LEU A CA 1
ATOM 566 C C . LEU A 1 108 ? 17.028 1.709 12.572 1.00 39.61 89 LEU A C 1
ATOM 567 O O . LEU A 1 108 ? 16.484 2.602 13.182 1.00 42.31 89 LEU A O 1
ATOM 572 N N . THR A 1 109 ? 16.386 0.991 11.668 1.00 38.13 90 THR A N 1
ATOM 573 C CA . THR A 1 109 ? 15.042 1.298 11.245 1.00 40.27 90 THR A CA 1
ATOM 574 C C . THR A 1 109 ? 14.188 0.036 11.374 1.00 43.84 90 THR A C 1
ATOM 575 O O . THR A 1 109 ? 14.464 -0.973 10.722 1.00 48.58 90 THR A O 1
ATOM 587 N N . PHE A 1 111 ? 10.536 0.135 11.343 1.00 41.30 92 PHE A N 1
ATOM 588 C CA . PHE A 1 111 ? 9.139 0.324 10.960 1.00 42.22 92 PHE A CA 1
ATOM 589 C C . PHE A 1 111 ? 8.724 -0.836 10.064 1.00 42.65 92 PHE A C 1
ATOM 590 O O . PHE A 1 111 ? 9.555 -1.413 9.357 1.00 43.35 92 PHE A O 1
ATOM 598 N N . PRO A 1 112 ? 7.439 -1.167 10.061 1.00 43.84 93 PRO A N 1
ATOM 599 C CA . PRO A 1 112 ? 6.970 -2.158 9.057 1.00 44.10 93 PRO A CA 1
ATOM 600 C C . PRO A 1 112 ? 6.990 -1.584 7.614 1.00 43.88 93 PRO A C 1
ATOM 601 O O . PRO A 1 112 ? 7.594 -0.535 7.377 1.00 42.62 93 PRO A O 1
ATOM 605 N N . ASN A 1 113 ? 6.364 -2.264 6.651 1.00 39.73 94 ASN A N 1
ATOM 606 C CA . ASN A 1 113 ? 6.208 -1.692 5.303 1.00 39.86 94 ASN A CA 1
ATOM 607 C C . ASN A 1 113 ? 5.176 -0.521 5.273 1.00 39.12 94 ASN A C 1
ATOM 608 O O . ASN A 1 113 ? 4.001 -0.742 5.211 1.00 44.95 94 ASN A O 1
ATOM 613 N N . SER A 1 114 ? 5.624 0.720 5.299 1.00 35.69 95 SER A N 1
ATOM 614 C CA . SER A 1 114 ? 4.710 1.859 5.506 1.00 36.25 95 SER A CA 1
ATOM 615 C C . SER A 1 114 ? 5.308 3.038 4.775 1.00 35.26 95 SER A C 1
ATOM 616 O O . SER A 1 114 ? 6.515 3.029 4.468 1.00 34.55 95 SER A O 1
ATOM 619 N N . ILE A 1 115 ? 4.502 4.052 4.501 1.00 35.19 96 ILE A N 1
ATOM 620 C CA . ILE A 1 115 ? 5.014 5.322 3.997 1.00 37.02 96 ILE A CA 1
ATOM 621 C C . ILE A 1 115 ? 6.160 5.833 4.873 1.00 34.84 96 ILE A C 1
ATOM 622 O O . ILE A 1 115 ? 7.147 6.386 4.375 1.00 36.76 96 ILE A O 1
ATOM 627 N N . GLU A 1 116 ? 6.020 5.697 6.188 1.00 38.85 97 GLU A N 1
ATOM 628 C CA . GLU A 1 116 ? 6.984 6.320 7.115 1.00 38.65 97 GLU A CA 1
ATOM 629 C C . GLU A 1 116 ? 8.345 5.666 6.996 1.00 35.56 97 GLU A C 1
ATOM 630 O O . GLU A 1 116 ? 9.400 6.333 7.054 1.00 32.38 97 GLU A O 1
ATOM 636 N N . HIS A 1 117 ? 8.338 4.363 6.768 1.00 34.34 98 HIS A N 1
ATOM 637 C CA . HIS A 1 117 ? 9.592 3.661 6.535 1.00 35.53 98 HIS A CA 1
ATOM 638 C C . HIS A 1 117 ? 10.289 4.252 5.298 1.00 36.57 98 HIS A C 1
ATOM 639 O O . HIS A 1 117 ? 11.507 4.508 5.331 1.00 35.66 98 HIS A O 1
ATOM 646 N N . ILE A 1 118 ? 9.497 4.508 4.231 1.00 36.95 99 ILE A N 1
ATOM 647 C CA . ILE A 1 118 ? 10.033 4.984 2.965 1.00 35.42 99 ILE A CA 1
ATOM 648 C C . ILE A 1 118 ? 10.626 6.355 3.177 1.00 36.04 99 ILE A C 1
ATOM 649 O O . ILE A 1 118 ? 11.748 6.632 2.718 1.00 34.75 99 ILE A O 1
ATOM 654 N N . ILE A 1 119 ? 9.864 7.207 3.857 1.00 33.48 100 ILE A N 1
ATOM 655 C CA . ILE A 1 119 ? 10.365 8.528 4.201 1.00 35.74 100 ILE A CA 1
ATOM 656 C C . ILE A 1 119 ? 11.683 8.463 4.979 1.00 34.64 100 ILE A C 1
ATOM 657 O O . ILE A 1 119 ? 12.635 9.196 4.675 1.00 35.89 100 ILE A O 1
ATOM 662 N N . ALA A 1 120 ? 11.726 7.601 5.987 1.00 35.01 101 ALA A N 1
ATOM 663 C CA . ALA A 1 120 ? 12.912 7.477 6.822 1.00 34.35 101 ALA A CA 1
ATOM 664 C C . ALA A 1 120 ? 14.156 7.127 6.017 1.00 33.41 101 ALA A C 1
ATOM 665 O O . ALA A 1 120 ? 15.239 7.661 6.276 1.00 35.03 101 ALA A O 1
ATOM 667 N N . VAL A 1 121 ? 14.024 6.223 5.064 1.00 32.65 102 VAL A N 1
ATOM 668 C CA . VAL A 1 121 ? 15.178 5.815 4.280 1.00 32.53 102 VAL A CA 1
ATOM 669 C C . VAL A 1 121 ? 15.687 6.967 3.456 1.00 32.05 102 VAL A C 1
ATOM 670 O O . VAL A 1 121 ? 16.903 7.215 3.392 1.00 30.49 102 VAL A O 1
ATOM 674 N N . PHE A 1 122 ? 14.793 7.673 2.797 1.00 32.01 103 PHE A N 1
ATOM 675 C CA . PHE A 1 122 ? 15.252 8.775 1.972 1.00 34.57 103 PHE A CA 1
ATOM 676 C C . PHE A 1 122 ? 15.944 9.844 2.850 1.00 36.78 103 PHE A C 1
ATOM 677 O O . PHE A 1 122 ? 16.910 10.529 2.405 1.00 36.33 103 PHE A O 1
ATOM 685 N N . ALA A 1 123 ? 15.462 9.990 4.093 1.00 35.09 104 ALA A N 1
ATOM 686 C CA . ALA A 1 123 ? 15.996 11.015 4.981 1.00 35.30 104 ALA A CA 1
ATOM 687 C C . ALA A 1 123 ? 17.372 10.600 5.476 1.00 33.28 104 ALA A C 1
ATOM 688 O O . ALA A 1 123 ? 18.317 11.383 5.547 1.00 34.10 104 ALA A O 1
ATOM 690 N N . ILE A 1 124 ? 17.508 9.347 5.773 1.00 30.00 105 ILE A N 1
ATOM 691 C CA . ILE A 1 124 ? 18.802 8.843 6.173 1.00 32.91 105 ILE A CA 1
ATOM 692 C C . ILE A 1 124 ? 19.873 9.050 5.118 1.00 33.38 105 ILE A C 1
ATOM 693 O O . ILE A 1 124 ? 20.979 9.530 5.389 1.00 39.04 105 ILE A O 1
ATOM 698 N N . TRP A 1 125 ? 19.529 8.722 3.891 1.00 34.08 106 TRP A N 1
ATOM 699 C CA . TRP A 1 125 ? 20.439 8.874 2.813 1.00 35.39 106 TRP A CA 1
ATOM 700 C C . TRP A 1 125 ? 20.689 10.340 2.433 1.00 36.65 106 TRP A C 1
ATOM 701 O O . TRP A 1 125 ? 21.796 10.678 2.073 1.00 36.99 106 TRP A O 1
ATOM 712 N N . LYS A 1 126 ? 19.676 11.200 2.518 1.00 34.58 107 LYS A N 1
ATOM 713 C CA . LYS A 1 126 ? 19.873 12.594 2.270 1.00 35.25 107 LYS A CA 1
ATOM 714 C C . LYS A 1 126 ? 20.816 13.257 3.269 1.00 38.25 107 LYS A C 1
ATOM 715 O O . LYS A 1 126 ? 21.303 14.364 3.014 1.00 39.85 107 LYS A O 1
ATOM 721 N N . ALA A 1 127 ? 21.019 12.627 4.418 1.00 37.47 108 ALA A N 1
ATOM 722 C CA . ALA A 1 127 ? 21.912 13.139 5.426 1.00 40.11 108 ALA A CA 1
ATOM 723 C C . ALA A 1 127 ? 23.309 12.469 5.352 1.00 41.14 108 ALA A C 1
ATOM 724 O O . ALA A 1 127 ? 24.161 12.747 6.167 1.00 42.35 108 ALA A O 1
ATOM 726 N N . GLY A 1 128 ? 23.501 11.525 4.434 1.00 38.40 109 GLY A N 1
ATOM 727 C CA . GLY A 1 128 ? 24.746 10.834 4.290 1.00 37.20 109 GLY A CA 1
ATOM 728 C C . GLY A 1 128 ? 24.932 9.651 5.181 1.00 37.39 109 GLY A C 1
ATOM 729 O O . GLY A 1 128 ? 25.990 8.994 5.158 1.00 38.83 109 GLY A O 1
ATOM 730 N N . ALA A 1 129 ? 23.898 9.314 5.929 1.00 38.40 110 ALA A N 1
ATOM 731 C CA . ALA A 1 129 ? 24.021 8.237 6.916 1.00 38.35 110 ALA A CA 1
ATOM 732 C C . ALA A 1 129 ? 23.699 6.860 6.314 1.00 37.48 110 ALA A C 1
ATOM 733 O O . ALA A 1 129 ? 23.234 6.770 5.191 1.00 36.04 110 ALA A O 1
ATOM 735 N N . CYS A 1 130 ? 23.912 5.825 7.114 1.00 36.40 111 CYS A N 1
ATOM 736 C CA . CYS A 1 130 ? 23.776 4.438 6.726 1.00 37.30 111 CYS A CA 1
ATOM 737 C C . CYS A 1 130 ? 22.521 3.833 7.343 1.00 37.14 111 CYS A C 1
ATOM 738 O O . CYS A 1 130 ? 22.308 3.908 8.534 1.00 31.76 111 CYS A O 1
ATOM 741 N N . TYR A 1 131 ? 21.721 3.212 6.496 1.00 34.67 112 TYR A N 1
ATOM 742 C CA . TYR A 1 131 ? 20.407 2.722 6.832 1.00 32.98 112 TYR A CA 1
ATOM 743 C C . TYR A 1 131 ? 20.556 1.295 7.268 1.00 35.35 112 TYR A C 1
ATOM 744 O O . TYR A 1 131 ? 21.221 0.539 6.600 1.00 32.60 112 TYR A O 1
ATOM 761 N N . PRO A 1 133 ? 18.082 -1.617 8.374 1.00 31.96 114 PRO A N 1
ATOM 762 C CA . PRO A 1 133 ? 16.746 -2.111 8.696 1.00 33.86 114 PRO A CA 1
ATOM 763 C C . PRO A 1 133 ? 16.688 -3.471 9.409 1.00 34.29 114 PRO A C 1
ATOM 764 O O . PRO A 1 133 ? 17.559 -4.329 9.247 1.00 34.35 114 PRO A O 1
ATOM 776 N N . SER A 1 135 ? 13.392 -6.309 11.136 1.00 31.86 116 SER A N 1
ATOM 777 C CA . SER A 1 135 ? 11.983 -6.584 11.279 1.00 32.12 116 SER A CA 1
ATOM 778 C C . SER A 1 135 ? 11.377 -5.753 12.410 1.00 36.57 116 SER A C 1
ATOM 779 O O . SER A 1 135 ? 11.960 -5.667 13.469 1.00 37.33 116 SER A O 1
ATOM 782 N N . TYR A 1 136 ? 10.191 -5.185 12.211 1.00 39.60 117 TYR A N 1
ATOM 783 C CA . TYR A 1 136 ? 9.432 -4.621 13.330 1.00 43.50 117 TYR A CA 1
ATOM 784 C C . TYR A 1 136 ? 9.023 -5.682 14.362 1.00 40.44 117 TYR A C 1
ATOM 785 O O . TYR A 1 136 ? 8.654 -5.341 15.450 1.00 39.97 117 TYR A O 1
ATOM 794 N N . LYS A 1 137 ? 9.171 -6.956 14.045 1.00 39.94 118 LYS A N 1
ATOM 795 C CA . LYS A 1 137 ? 8.942 -8.006 15.008 1.00 42.85 118 LYS A CA 1
ATOM 796 C C . LYS A 1 137 ? 10.238 -8.591 15.551 1.00 41.28 118 LYS A C 1
ATOM 797 O O . LYS A 1 137 ? 10.193 -9.644 16.134 1.00 36.08 118 LYS A O 1
ATOM 803 N N . ALA A 1 138 ? 11.386 -7.968 15.324 1.00 37.48 119 ALA A N 1
ATOM 804 C CA . ALA A 1 138 ? 12.629 -8.500 15.860 1.00 40.52 119 ALA A CA 1
ATOM 805 C C . ALA A 1 138 ? 12.456 -8.694 17.345 1.00 40.99 119 ALA A C 1
ATOM 806 O O . ALA A 1 138 ? 11.801 -7.894 18.000 1.00 40.20 119 ALA A O 1
ATOM 808 N N . ALA A 1 139 ? 12.988 -9.787 17.865 1.00 42.15 120 ALA A N 1
ATOM 809 C CA . ALA A 1 139 ? 12.934 -10.047 19.310 1.00 44.39 120 ALA A CA 1
ATOM 810 C C . ALA A 1 139 ? 13.961 -9.174 20.048 1.00 42.66 120 ALA A C 1
ATOM 811 O O . ALA A 1 139 ? 14.919 -8.700 19.462 1.00 43.97 120 ALA A O 1
ATOM 813 N N . GLU A 1 140 ? 13.768 -9.014 21.349 1.00 44.81 121 GLU A N 1
ATOM 814 C CA . GLU A 1 140 ? 14.641 -8.179 22.165 1.00 41.54 121 GLU A CA 1
ATOM 815 C C . GLU A 1 140 ? 16.102 -8.621 22.108 1.00 39.98 121 GLU A C 1
ATOM 816 O O . GLU A 1 140 ? 17.007 -7.776 21.958 1.00 34.90 121 GLU A O 1
ATOM 822 N N . SER A 1 141 ? 16.351 -9.927 22.129 1.00 40.56 122 SER A N 1
ATOM 823 C CA . SER A 1 141 ? 17.754 -10.415 22.065 1.00 42.06 122 SER A CA 1
ATOM 824 C C . SER A 1 141 ? 18.380 -10.122 20.714 1.00 42.06 122 SER A C 1
ATOM 825 O O . SER A 1 141 ? 19.588 -9.916 20.618 1.00 46.69 122 SER A O 1
ATOM 828 N N . GLU A 1 142 ? 17.570 -10.012 19.670 1.00 41.83 123 GLU A N 1
ATOM 829 C CA . GLU A 1 142 ? 18.138 -9.695 18.351 1.00 42.11 123 GLU A CA 1
ATOM 830 C C . GLU A 1 142 ? 18.447 -8.231 18.237 1.00 38.95 123 GLU A C 1
ATOM 831 O O . GLU A 1 142 ? 19.414 -7.875 17.629 1.00 35.98 123 GLU A O 1
ATOM 837 N N . ILE A 1 143 ? 17.585 -7.380 18.773 1.00 38.77 124 ILE A N 1
ATOM 838 C CA . ILE A 1 143 ? 17.876 -5.950 18.835 1.00 41.28 124 ILE A CA 1
ATOM 839 C C . ILE A 1 143 ? 19.168 -5.735 19.632 1.00 40.91 124 ILE A C 1
ATOM 840 O O . ILE A 1 143 ? 20.003 -4.939 19.245 1.00 41.44 124 ILE A O 1
ATOM 845 N N . ARG A 1 144 ? 19.328 -6.488 20.713 1.00 39.66 125 ARG A N 1
ATOM 846 C CA . ARG A 1 144 ? 20.443 -6.353 21.624 1.00 43.45 125 ARG A CA 1
ATOM 847 C C . ARG A 1 144 ? 21.710 -6.771 20.918 1.00 43.18 125 ARG A C 1
ATOM 848 O O . ARG A 1 144 ? 22.648 -6.011 20.842 1.00 43.61 125 ARG A O 1
ATOM 856 N N . GLU A 1 145 ? 21.713 -7.955 20.342 1.00 41.83 126 GLU A N 1
ATOM 857 C CA . GLU A 1 145 ? 22.808 -8.402 19.488 1.00 45.44 126 GLU A CA 1
ATOM 858 C C . GLU A 1 145 ? 23.178 -7.429 18.338 1.00 45.98 126 GLU A C 1
ATOM 859 O O . GLU A 1 145 ? 24.351 -7.210 18.018 1.00 43.47 126 GLU A O 1
ATOM 865 N N . ALA A 1 146 ? 22.183 -6.848 17.687 1.00 43.57 127 ALA A N 1
ATOM 866 C CA . ALA A 1 146 ? 22.481 -5.924 16.589 1.00 41.88 127 ALA A CA 1
ATOM 867 C C . ALA A 1 146 ? 23.129 -4.633 17.096 1.00 42.29 127 ALA A C 1
ATOM 868 O O . ALA A 1 146 ? 24.137 -4.170 16.530 1.00 44.65 127 ALA A O 1
ATOM 870 N N . CYS A 1 147 ? 22.607 -4.088 18.188 1.00 41.66 128 CYS A N 1
ATOM 871 C CA . CYS A 1 147 ? 23.224 -2.914 18.835 1.00 45.97 128 CYS A CA 1
ATOM 872 C C . CYS A 1 147 ? 24.619 -3.180 19.364 1.00 47.87 128 CYS A C 1
ATOM 873 O O . CYS A 1 147 ? 25.496 -2.333 19.231 1.00 51.09 128 CYS A O 1
ATOM 876 N N . ASP A 1 148 ? 24.822 -4.362 19.935 1.00 51.27 129 ASP A N 1
ATOM 877 C CA . ASP A 1 148 ? 26.105 -4.741 20.518 1.00 52.75 129 ASP A CA 1
ATOM 878 C C . ASP A 1 148 ? 27.129 -5.034 19.424 1.00 53.15 129 ASP A C 1
ATOM 879 O O . ASP A 1 148 ? 28.309 -4.846 19.637 1.00 57.82 129 ASP A O 1
ATOM 884 N N . THR A 1 149 ? 26.696 -5.456 18.240 1.00 52.96 130 THR A N 1
ATOM 885 C CA . THR A 1 149 ? 27.623 -5.697 17.113 1.00 49.85 130 THR A CA 1
ATOM 886 C C . THR A 1 149 ? 27.919 -4.460 16.239 1.00 48.05 130 THR A C 1
ATOM 887 O O . THR A 1 149 ? 29.049 -4.259 15.815 1.00 45.57 130 THR A O 1
ATOM 891 N N . ILE A 1 150 ? 26.893 -3.672 15.933 1.00 46.83 131 ILE A N 1
ATOM 892 C CA . ILE A 1 150 ? 27.006 -2.545 14.991 1.00 44.73 131 ILE A CA 1
ATOM 893 C C . ILE A 1 150 ? 27.084 -1.205 15.694 1.00 45.66 131 ILE A C 1
ATOM 894 O O . ILE A 1 150 ? 27.644 -0.287 15.136 1.00 46.75 131 ILE A O 1
ATOM 899 N N . HIS A 1 151 ? 26.502 -1.084 16.891 1.00 47.08 132 HIS A N 1
ATOM 900 C CA . HIS A 1 151 ? 26.533 0.165 17.691 1.00 47.88 132 HIS A CA 1
ATOM 901 C C . HIS A 1 151 ? 25.939 1.317 16.938 1.00 42.30 132 HIS A C 1
ATOM 902 O O . HIS A 1 151 ? 26.591 2.325 16.684 1.00 41.49 132 HIS A O 1
ATOM 909 N N . PRO A 1 152 ? 24.672 1.175 16.573 1.00 40.57 133 PRO A N 1
ATOM 910 C CA . PRO A 1 152 ? 23.971 2.250 15.897 1.00 40.44 133 PRO A CA 1
ATOM 911 C C . PRO A 1 152 ? 23.865 3.494 16.744 1.00 37.60 133 PRO A C 1
ATOM 912 O O . PRO A 1 152 ? 23.848 3.415 17.933 1.00 37.93 133 PRO A O 1
ATOM 916 N N . ASN A 1 153 ? 23.753 4.627 16.090 1.00 38.56 134 ASN A N 1
ATOM 917 C CA . ASN A 1 153 ? 23.671 5.951 16.710 1.00 40.27 134 ASN A CA 1
ATOM 918 C C . ASN A 1 153 ? 22.249 6.487 16.931 1.00 37.99 134 ASN A C 1
ATOM 919 O O . ASN A 1 153 ? 22.072 7.390 17.702 1.00 41.45 134 ASN A O 1
ATOM 924 N N . ALA A 1 154 ? 21.265 6.017 16.184 1.00 34.50 135 ALA A N 1
ATOM 925 C CA . ALA A 1 154 ? 19.874 6.473 16.331 1.00 33.64 135 ALA A CA 1
ATOM 926 C C . ALA A 1 154 ? 18.959 5.446 15.763 1.00 32.27 135 ALA A C 1
ATOM 927 O O . ALA A 1 154 ? 19.402 4.434 15.250 1.00 32.72 135 ALA A O 1
ATOM 929 N N . ALA A 1 155 ? 17.667 5.673 15.888 1.00 34.92 136 ALA A N 1
ATOM 930 C CA . ALA A 1 155 ? 16.706 4.711 15.407 1.00 31.93 136 ALA A CA 1
ATOM 931 C C . ALA A 1 155 ? 15.316 5.259 15.114 1.00 35.19 136 ALA A C 1
ATOM 932 O O . ALA A 1 155 ? 14.899 6.290 15.632 1.00 31.16 136 ALA A O 1
ATOM 934 N N . PHE A 1 156 ? 14.635 4.529 14.220 1.00 34.79 137 PHE A N 1
ATOM 935 C CA . PHE A 1 156 ? 13.248 4.698 13.992 1.00 34.73 137 PHE A CA 1
ATOM 936 C C . PHE A 1 156 ? 12.644 3.394 14.474 1.00 35.44 137 PHE A C 1
ATOM 937 O O . PHE A 1 156 ? 12.995 2.317 13.985 1.00 36.86 137 PHE A O 1
ATOM 945 N N . ALA A 1 157 ? 11.806 3.468 15.483 1.00 34.67 138 ALA A N 1
ATOM 946 C CA . ALA A 1 157 ? 11.249 2.249 16.087 1.00 35.30 138 ALA A CA 1
ATOM 947 C C . ALA A 1 157 ? 10.050 2.647 16.910 1.00 38.48 138 ALA A C 1
ATOM 948 O O . ALA A 1 157 ? 9.966 3.780 17.399 1.00 40.88 138 ALA A O 1
ATOM 950 N N . GLU A 1 158 ? 9.097 1.740 17.058 1.00 41.35 139 GLU A N 1
ATOM 951 C CA . GLU A 1 158 ? 7.907 2.042 17.877 1.00 44.52 139 GLU A CA 1
ATOM 952 C C . GLU A 1 158 ? 8.201 1.888 19.337 1.00 47.50 139 GLU A C 1
ATOM 953 O O . GLU A 1 158 ? 7.667 2.640 20.123 1.00 48.13 139 GLU A O 1
ATOM 959 N N . CYS A 1 159 ? 9.029 0.904 19.691 1.00 48.32 140 CYS A N 1
ATOM 960 C CA A CYS A 1 159 ? 9.442 0.695 21.079 0.50 53.00 140 CYS A CA 1
ATOM 961 C CA B CYS A 1 159 ? 9.433 0.712 21.077 0.50 53.59 140 CYS A CA 1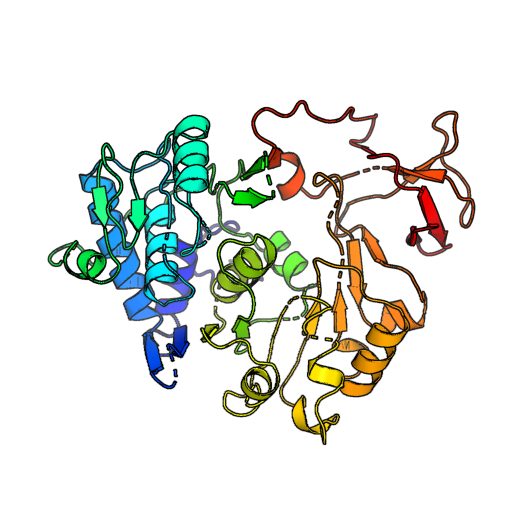
ATOM 962 C C . CYS A 1 159 ? 10.802 1.366 21.313 1.00 54.53 140 CYS A C 1
ATOM 963 O O . CYS A 1 159 ? 11.753 1.086 20.588 1.00 54.32 140 CYS A O 1
ATOM 968 N N . LYS A 1 160 ? 10.890 2.226 22.341 1.00 49.70 141 LYS A N 1
ATOM 969 C CA . LYS A 1 160 ? 12.050 3.087 22.588 1.00 45.84 141 LYS A CA 1
ATOM 970 C C . LYS A 1 160 ? 13.283 2.329 23.026 1.00 43.17 141 LYS A C 1
ATOM 971 O O . LYS A 1 160 ? 13.276 1.640 24.040 1.00 45.86 141 LYS A O 1
ATOM 977 N N . ILE A 1 161 ? 14.349 2.475 22.270 1.00 39.34 142 ILE A N 1
ATOM 978 C CA . ILE A 1 161 ? 15.601 1.812 22.565 1.00 38.68 142 ILE A CA 1
ATOM 979 C C . ILE A 1 161 ? 16.474 2.811 23.297 1.00 38.90 142 ILE A C 1
ATOM 980 O O . ILE A 1 161 ? 16.792 3.814 22.730 1.00 39.78 142 ILE A O 1
ATOM 985 N N . PRO A 1 162 ? 16.879 2.532 24.536 1.00 39.86 143 PRO A N 1
ATOM 986 C CA . PRO A 1 162 ? 17.735 3.490 25.295 1.00 40.47 143 PRO A CA 1
ATOM 987 C C . PRO A 1 162 ? 19.166 3.665 24.760 1.00 39.22 143 PRO A C 1
ATOM 988 O O . PRO A 1 162 ? 19.644 2.879 23.973 1.00 43.15 143 PRO A O 1
ATOM 992 N N . GLY A 1 163 ? 19.779 4.756 25.135 1.00 37.53 144 GLY A N 1
ATOM 993 C CA . GLY A 1 163 ? 21.149 5.034 24.869 1.00 39.64 144 GLY A CA 1
ATOM 994 C C . GLY A 1 163 ? 21.482 5.511 23.497 1.00 38.17 144 GLY A C 1
ATOM 995 O O . GLY A 1 163 ? 22.604 5.478 23.134 1.00 39.91 144 GLY A O 1
ATOM 996 N N . LEU A 1 164 ? 20.527 5.969 22.729 1.00 39.07 145 LEU A N 1
ATOM 997 C CA . LEU A 1 164 ? 20.813 6.419 21.380 1.00 37.49 145 LEU A CA 1
ATOM 998 C C . LEU A 1 164 ? 20.660 7.916 21.301 1.00 37.61 145 LEU A C 1
ATOM 999 O O . LEU A 1 164 ? 20.248 8.558 22.251 1.00 37.58 145 LEU A O 1
ATOM 1004 N N . LYS A 1 165 ? 20.972 8.494 20.156 1.00 39.00 146 LYS A N 1
ATOM 1005 C CA . LYS A 1 165 ? 20.802 9.930 19.978 1.00 38.29 146 LYS A CA 1
ATOM 1006 C C . LYS A 1 165 ? 19.302 10.306 19.884 1.00 39.21 146 LYS A C 1
ATOM 1007 O O . LYS A 1 165 ? 18.856 11.266 20.485 1.00 38.35 146 LYS A O 1
ATOM 1013 N N . PHE A 1 166 ? 18.515 9.530 19.157 1.00 38.76 147 PHE A N 1
ATOM 1014 C CA . PHE A 1 166 ? 17.085 9.653 19.215 1.00 37.69 147 PHE A CA 1
ATOM 1015 C C . PHE A 1 166 ? 16.520 8.310 18.870 1.00 39.56 147 PHE A C 1
ATOM 1016 O O . PHE A 1 166 ? 17.207 7.471 18.267 1.00 37.74 147 PHE A O 1
ATOM 1024 N N . CYS A 1 167 ? 15.254 8.130 19.196 1.00 39.71 148 CYS A N 1
ATOM 1025 C CA . CYS A 1 167 ? 14.526 6.925 18.795 1.00 42.37 148 CYS A CA 1
ATOM 1026 C C . CYS A 1 167 ? 13.080 7.348 18.523 1.00 40.66 148 CYS A C 1
ATOM 1027 O O . CYS A 1 167 ? 12.318 7.530 19.446 1.00 41.02 148 CYS A O 1
ATOM 1030 N N . LEU A 1 168 ? 12.756 7.568 17.257 1.00 40.32 149 LEU A N 1
ATOM 1031 C CA . LEU A 1 168 ? 11.482 8.171 16.887 1.00 42.34 149 LEU A CA 1
ATOM 1032 C C . LEU A 1 168 ? 10.499 7.103 16.419 1.00 41.78 149 LEU A C 1
ATOM 1033 O O . LEU A 1 168 ? 10.846 6.247 15.578 1.00 38.45 149 LEU A O 1
ATOM 1038 N N . SER A 1 169 ? 9.271 7.185 16.936 1.00 41.51 150 SER A N 1
ATOM 1039 C CA . SER A 1 169 ? 8.156 6.383 16.460 1.00 43.93 150 SER A CA 1
ATOM 1040 C C . SER A 1 169 ? 7.686 6.951 15.125 1.00 44.82 150 SER A C 1
ATOM 1041 O O . SER A 1 169 ? 8.168 8.007 14.666 1.00 43.64 150 SER A O 1
ATOM 1044 N N . ALA A 1 170 ? 6.743 6.249 14.499 1.00 47.21 151 ALA A N 1
ATOM 1045 C CA . ALA A 1 170 ? 6.230 6.663 13.194 1.00 48.71 151 ALA A CA 1
ATOM 1046 C C . ALA A 1 170 ? 5.450 7.969 13.321 1.00 49.06 151 ALA A C 1
ATOM 1047 O O . ALA A 1 170 ? 5.490 8.777 12.392 1.00 49.05 151 ALA A O 1
ATOM 1049 N N . ASP A 1 171 ? 4.745 8.147 14.437 1.00 48.23 152 ASP A N 1
ATOM 1050 C CA . ASP A 1 171 ? 4.015 9.410 14.743 1.00 53.65 152 ASP A CA 1
ATOM 1051 C C . ASP A 1 171 ? 4.961 10.548 15.043 1.00 55.01 152 ASP A C 1
ATOM 1052 O O . ASP A 1 171 ? 4.722 11.690 14.660 1.00 59.14 152 ASP A O 1
ATOM 1057 N N . GLU A 1 172 ? 6.031 10.230 15.764 1.00 54.76 153 GLU A N 1
ATOM 1058 C CA . GLU A 1 172 ? 7.025 11.217 16.122 1.00 52.44 153 GLU A CA 1
ATOM 1059 C C . GLU A 1 172 ? 7.799 11.769 14.923 1.00 48.92 153 GLU A C 1
ATOM 1060 O O . GLU A 1 172 ? 8.304 12.867 15.015 1.00 46.38 153 GLU A O 1
ATOM 1066 N N . ILE A 1 173 ? 7.899 11.057 13.794 1.00 48.36 154 ILE A N 1
ATOM 1067 C CA . ILE A 1 173 ? 8.662 11.629 12.675 1.00 45.12 154 ILE A CA 1
ATOM 1068 C C . ILE A 1 173 ? 8.018 12.910 12.121 1.00 46.52 154 ILE A C 1
ATOM 1069 O O . ILE A 1 173 ? 8.718 13.802 11.666 1.00 43.27 154 ILE A O 1
ATOM 1074 N N . TYR A 1 174 ? 6.691 12.996 12.155 1.00 49.05 155 TYR A N 1
ATOM 1075 C CA . TYR A 1 174 ? 5.992 14.228 11.703 1.00 51.68 155 TYR A CA 1
ATOM 1076 C C . TYR A 1 174 ? 6.286 15.406 12.612 1.00 52.74 155 TYR A C 1
ATOM 1077 O O . TYR A 1 174 ? 6.451 16.530 12.150 1.00 52.25 155 TYR A O 1
ATOM 1086 N N . GLU A 1 175 ? 6.429 15.132 13.896 1.00 54.39 156 GLU A N 1
ATOM 1087 C CA . GLU A 1 175 ? 6.734 16.190 14.850 1.00 58.97 156 GLU A CA 1
ATOM 1088 C C . GLU A 1 175 ? 8.174 16.666 14.633 1.00 55.38 156 GLU A C 1
ATOM 1089 O O . GLU A 1 175 ? 8.454 17.850 14.692 1.00 49.83 156 GLU A O 1
ATOM 1095 N N . ALA A 1 176 ? 9.074 15.732 14.333 1.00 51.44 157 ALA A N 1
ATOM 1096 C CA . ALA A 1 176 ? 10.482 16.058 14.092 1.00 51.98 157 ALA A CA 1
ATOM 1097 C C . ALA A 1 176 ? 10.649 16.893 12.836 1.00 49.33 157 ALA A C 1
ATOM 1098 O O . ALA A 1 176 ? 11.630 17.612 12.687 1.00 50.35 157 ALA A O 1
ATOM 1108 N N . GLU A 1 178 ? 8.368 19.144 11.800 1.00 55.98 159 GLU A N 1
ATOM 1109 C CA . GLU A 1 178 ? 7.646 20.394 11.882 1.00 65.05 159 GLU A CA 1
ATOM 1110 C C . GLU A 1 178 ? 8.600 21.570 11.968 1.00 62.78 159 GLU A C 1
ATOM 1111 O O . GLU A 1 178 ? 9.440 21.601 12.851 1.00 63.17 159 GLU A O 1
ATOM 1117 N N . GLY A 1 179 ? 8.471 22.513 11.033 1.00 63.49 160 GLY A N 1
ATOM 1118 C CA . GLY A 1 179 ? 9.178 23.782 11.105 1.00 60.98 160 GLY A CA 1
ATOM 1119 C C . GLY A 1 179 ? 10.381 23.821 10.202 1.00 64.06 160 GLY A C 1
ATOM 1120 O O . GLY A 1 179 ? 10.853 24.897 9.871 1.00 68.13 160 GLY A O 1
ATOM 1121 N N . ARG A 1 180 ? 10.861 22.658 9.753 1.00 60.68 161 ARG A N 1
ATOM 1122 C CA . ARG A 1 180 ? 12.163 22.560 9.047 1.00 56.89 161 ARG A CA 1
ATOM 1123 C C . ARG A 1 180 ? 12.077 22.913 7.556 1.00 53.30 161 ARG A C 1
ATOM 1124 O O . ARG A 1 180 ? 11.021 22.864 6.956 1.00 54.64 161 ARG A O 1
ATOM 1132 N N . SER A 1 181 ? 13.195 23.293 6.963 1.00 53.32 162 SER A N 1
ATOM 1133 C CA . SER A 1 181 ? 13.220 23.652 5.536 1.00 53.12 162 SER A CA 1
ATOM 1134 C C . SER A 1 181 ? 12.651 22.517 4.646 1.00 55.73 162 SER A C 1
ATOM 1135 O O . SER A 1 181 ? 12.976 21.314 4.826 1.00 52.42 162 SER A O 1
ATOM 1138 N N . LYS A 1 182 ? 11.776 22.900 3.716 1.00 56.72 163 LYS A N 1
ATOM 1139 C CA . LYS A 1 182 ? 11.277 21.983 2.688 1.00 56.76 163 LYS A CA 1
ATOM 1140 C C . LYS A 1 182 ? 12.264 21.729 1.553 1.00 53.19 163 LYS A C 1
ATOM 1141 O O . LYS A 1 182 ? 12.017 20.880 0.722 1.00 52.18 163 LYS A O 1
ATOM 1147 N N . GLU A 1 183 ? 13.375 22.451 1.529 1.00 53.52 164 GLU A N 1
ATOM 1148 C CA . GLU A 1 183 ? 14.415 22.256 0.535 1.00 55.42 164 GLU A CA 1
ATOM 1149 C C . GLU A 1 183 ? 15.375 21.117 0.930 1.00 52.26 164 GLU A C 1
ATOM 1150 O O . GLU A 1 183 ? 15.796 21.028 2.055 1.00 50.51 164 GLU A O 1
ATOM 1164 N N . PRO A 1 185 ? 18.559 19.080 1.858 1.00 51.13 166 PRO A N 1
ATOM 1165 C CA . PRO A 1 185 ? 19.951 19.442 2.115 1.00 52.46 166 PRO A CA 1
ATOM 1166 C C . PRO A 1 185 ? 20.825 19.215 0.888 1.00 52.88 166 PRO A C 1
ATOM 1167 O O . PRO A 1 185 ? 20.567 18.272 0.100 1.00 48.50 166 PRO A O 1
ATOM 1171 N N . SER A 1 186 ? 21.880 20.020 0.765 1.00 48.79 167 SER A N 1
ATOM 1172 C CA . SER A 1 186 ? 22.740 19.964 -0.411 1.00 53.60 167 SER A CA 1
ATOM 1173 C C . SER A 1 186 ? 23.098 18.484 -0.706 1.00 51.97 167 SER A C 1
ATOM 1174 O O . SER A 1 186 ? 23.362 17.715 0.223 1.00 47.48 167 SER A O 1
ATOM 1177 N N . ASP A 1 187 ? 23.116 18.114 -1.987 1.00 50.34 168 ASP A N 1
ATOM 1178 C CA . ASP A 1 187 ? 23.253 16.704 -2.393 1.00 51.32 168 ASP A CA 1
ATOM 1179 C C . ASP A 1 187 ? 24.514 16.094 -1.810 1.00 51.29 168 ASP A C 1
ATOM 1180 O O . ASP A 1 187 ? 25.531 16.749 -1.717 1.00 51.78 168 ASP A O 1
ATOM 1185 N N . ARG A 1 188 ? 24.460 14.835 -1.400 1.00 48.09 169 ARG A N 1
ATOM 1186 C CA . ARG A 1 188 ? 25.641 14.213 -0.830 1.00 45.71 169 ARG A CA 1
ATOM 1187 C C . ARG A 1 188 ? 25.512 12.696 -0.898 1.00 44.5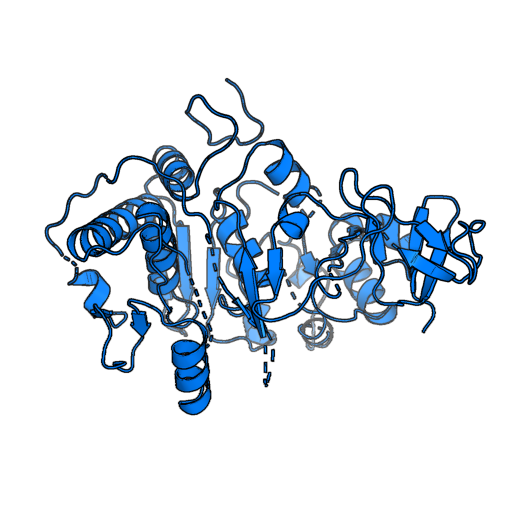2 169 ARG A C 1
ATOM 1188 O O . ARG A 1 188 ? 24.416 12.126 -0.987 1.00 44.22 169 ARG A O 1
ATOM 1196 N N . LEU A 1 189 ? 26.649 12.052 -0.805 1.00 44.49 170 LEU A N 1
ATOM 1197 C CA . LEU A 1 189 ? 26.732 10.614 -0.867 1.00 41.33 170 LEU A CA 1
ATOM 1198 C C . LEU A 1 189 ? 26.532 9.991 0.493 1.00 41.65 170 LEU A C 1
ATOM 1199 O O . LEU A 1 189 ? 26.811 10.596 1.504 1.00 43.36 170 LEU A O 1
ATOM 1204 N N . ALA A 1 190 ? 26.018 8.760 0.500 1.00 42.05 171 ALA A N 1
ATOM 1205 C CA . ALA A 1 190 ? 25.826 7.991 1.697 1.00 36.50 171 ALA A CA 1
ATOM 1206 C C . ALA A 1 190 ? 26.554 6.665 1.523 1.00 38.09 171 ALA A C 1
ATOM 1207 O O . ALA A 1 190 ? 26.047 5.739 0.910 1.00 36.47 171 ALA A O 1
ATOM 1209 N N . ASN A 1 191 ? 27.767 6.584 2.037 1.00 41.61 172 ASN A N 1
ATOM 1210 C CA . ASN A 1 191 ? 28.584 5.381 1.889 1.00 42.44 172 ASN A CA 1
ATOM 1211 C C . ASN A 1 191 ? 29.247 5.080 3.240 1.00 40.41 172 ASN A C 1
ATOM 1212 O O . ASN A 1 191 ? 30.080 5.847 3.735 1.00 43.74 172 ASN A O 1
ATOM 1217 N N . PRO A 1 192 ? 28.893 3.963 3.845 1.00 41.25 173 PRO A N 1
ATOM 1218 C CA . PRO A 1 192 ? 28.041 2.880 3.352 1.00 39.86 173 PRO A CA 1
ATOM 1219 C C . PRO A 1 192 ? 26.565 3.238 3.348 1.00 37.09 173 PRO A C 1
ATOM 1220 O O . PRO A 1 192 ? 26.120 3.979 4.169 1.00 41.96 173 PRO A O 1
ATOM 1224 N N . ASN A 1 193 ? 25.795 2.713 2.434 1.00 32.65 174 ASN A N 1
ATOM 1225 C CA . ASN A 1 193 ? 24.425 3.168 2.382 1.00 37.58 174 ASN A CA 1
ATOM 1226 C C . ASN A 1 193 ? 23.524 2.256 3.168 1.00 34.40 174 ASN A C 1
ATOM 1227 O O . ASN A 1 193 ? 22.466 2.671 3.586 1.00 31.81 174 ASN A O 1
ATOM 1240 N N . ILE A 1 195 ? 23.350 -1.483 5.871 1.00 33.55 176 ILE A N 1
ATOM 1241 C CA . ILE A 1 195 ? 23.773 -2.698 6.541 1.00 38.90 176 ILE A CA 1
ATOM 1242 C C . ILE A 1 195 ? 22.507 -3.482 6.692 1.00 41.19 176 ILE A C 1
ATOM 1243 O O . ILE A 1 195 ? 21.508 -2.933 7.166 1.00 43.73 176 ILE A O 1
ATOM 1248 N N . SER A 1 196 ? 22.532 -4.747 6.278 1.00 40.38 177 SER A N 1
ATOM 1249 C CA . SER A 1 196 ? 21.344 -5.579 6.395 1.00 42.99 177 SER A CA 1
ATOM 1250 C C . SER A 1 196 ? 21.665 -6.887 7.102 1.00 43.73 177 SER A C 1
ATOM 1251 O O . SER A 1 196 ? 22.845 -7.243 7.282 1.00 41.33 177 SER A O 1
ATOM 1254 N N . LEU A 1 197 ? 20.632 -7.568 7.560 1.00 41.53 178 LEU A N 1
ATOM 1255 C CA . LEU A 1 197 ? 20.823 -8.715 8.450 1.00 51.67 178 LEU A CA 1
ATOM 1256 C C . LEU A 1 197 ? 20.341 -9.980 7.826 1.00 54.73 178 LEU A C 1
ATOM 1257 O O . LEU A 1 197 ? 19.175 -10.045 7.528 1.00 57.08 178 LEU A O 1
ATOM 1262 N N . SER A 1 198 ? 21.199 -10.989 7.664 1.00 66.84 179 SER A N 1
ATOM 1263 C CA . SER A 1 198 ? 20.739 -12.355 7.301 1.00 69.23 179 SER A CA 1
ATOM 1264 C C . SER A 1 198 ? 21.376 -13.439 8.187 1.00 68.74 179 SER A C 1
ATOM 1265 O O . SER A 1 198 ? 21.386 -13.330 9.420 1.00 60.92 179 SER A O 1
ATOM 1268 N N . LYS A 1 204 ? 24.548 -16.008 15.969 1.00 64.44 185 LYS A N 1
ATOM 1269 C CA . LYS A 1 204 ? 23.505 -16.469 15.051 1.00 71.65 185 LYS A CA 1
ATOM 1270 C C . LYS A 1 204 ? 23.244 -15.488 13.861 1.00 72.63 185 LYS A C 1
ATOM 1271 O O . LYS A 1 204 ? 22.850 -15.929 12.784 1.00 79.87 185 LYS A O 1
ATOM 1281 N N . LYS A 1 206 ? 24.077 -12.594 10.907 1.00 46.03 187 LYS A N 1
ATOM 1282 C CA . LYS A 1 206 ? 25.129 -12.054 10.010 1.00 48.54 187 LYS A CA 1
ATOM 1283 C C . LYS A 1 206 ? 24.702 -10.737 9.402 1.00 43.87 187 LYS A C 1
ATOM 1284 O O . LYS A 1 206 ? 23.568 -10.580 8.987 1.00 43.79 187 LYS A O 1
ATOM 1290 N N . PHE A 1 207 ? 25.639 -9.818 9.310 1.00 41.41 188 PHE A N 1
ATOM 1291 C CA . PHE A 1 207 ? 25.378 -8.474 8.872 1.00 40.18 188 PHE A CA 1
ATOM 1292 C C . PHE A 1 207 ? 26.162 -8.214 7.618 1.00 38.73 188 PHE A C 1
ATOM 1293 O O . PHE A 1 207 ? 27.357 -8.458 7.563 1.00 38.71 188 PHE A O 1
ATOM 1301 N N . ILE A 1 208 ? 25.499 -7.664 6.620 1.00 37.90 189 ILE A N 1
ATOM 1302 C CA . ILE A 1 208 ? 26.112 -7.394 5.341 1.00 39.97 189 ILE A CA 1
ATOM 1303 C C . ILE A 1 208 ? 26.156 -5.891 5.130 1.00 37.40 189 ILE A C 1
ATOM 1304 O O . ILE A 1 208 ? 25.151 -5.224 5.231 1.00 39.59 189 ILE A O 1
ATOM 1309 N N . ARG A 1 209 ? 27.323 -5.355 4.849 1.00 37.99 190 ARG A N 1
ATOM 1310 C CA . ARG A 1 209 ? 27.474 -3.931 4.680 1.00 37.97 190 ARG A CA 1
ATOM 1311 C C . ARG A 1 209 ? 27.801 -3.597 3.209 1.00 39.21 190 ARG A C 1
ATOM 1312 O O . ARG A 1 209 ? 28.750 -4.129 2.631 1.00 35.30 190 ARG A O 1
ATOM 1320 N N . GLN A 1 210 ? 27.016 -2.689 2.640 1.00 39.42 191 GLN A N 1
ATOM 1321 C CA . GLN A 1 210 ? 27.210 -2.187 1.298 1.00 40.59 191 GLN A CA 1
ATOM 1322 C C . GLN A 1 210 ? 28.054 -0.948 1.285 1.00 40.08 191 GLN A C 1
ATOM 1323 O O . GLN A 1 210 ? 27.539 0.148 1.481 1.00 39.87 191 GLN A O 1
ATOM 1329 N N . ASN A 1 211 ? 29.333 -1.116 0.992 1.00 38.09 192 ASN A N 1
ATOM 1330 C CA . ASN A 1 211 ? 30.310 -0.028 1.018 1.00 43.66 192 ASN A CA 1
ATOM 1331 C C . ASN A 1 211 ? 30.329 0.726 -0.298 1.00 47.72 192 ASN A C 1
ATOM 1332 O O . ASN A 1 211 ? 31.334 0.791 -0.983 1.00 44.80 192 ASN A O 1
ATOM 1337 N N . LEU A 1 212 ? 29.176 1.247 -0.671 1.00 49.97 193 LEU A N 1
ATOM 1338 C CA . LEU A 1 212 ? 29.077 2.035 -1.851 1.00 50.17 193 LEU A CA 1
ATOM 1339 C C . LEU A 1 212 ? 27.939 3.005 -1.650 1.00 46.37 193 LEU A C 1
ATOM 1340 O O . LEU A 1 212 ? 27.015 2.747 -0.883 1.00 42.30 193 LEU A O 1
ATOM 1345 N N . PRO A 1 213 ? 28.017 4.147 -2.320 1.00 43.76 194 PRO A N 1
ATOM 1346 C CA . PRO A 1 213 ? 26.948 5.103 -2.116 1.00 43.28 194 PRO A CA 1
ATOM 1347 C C . PRO A 1 213 ? 25.694 4.588 -2.788 1.00 44.98 194 PRO A C 1
ATOM 1348 O O . PRO A 1 213 ? 25.771 3.956 -3.840 1.00 41.36 194 PRO A O 1
ATOM 1352 N N . CYS A 1 214 ? 24.541 4.853 -2.196 1.00 44.03 195 CYS A N 1
ATOM 1353 C CA . CYS A 1 214 ? 23.305 4.580 -2.885 1.00 42.21 195 CYS A CA 1
ATOM 1354 C C . CYS A 1 214 ? 23.121 5.557 -4.062 1.00 40.76 195 CYS A C 1
ATOM 1355 O O . CYS A 1 214 ? 23.719 6.664 -4.128 1.00 40.39 195 CYS A O 1
ATOM 1358 N N . GLY A 1 215 ? 22.244 5.149 -4.963 1.00 38.39 196 GLY A N 1
ATOM 1359 C CA . GLY A 1 215 ? 22.054 5.823 -6.236 1.00 42.36 196 GLY A CA 1
ATOM 1360 C C . GLY A 1 215 ? 22.414 4.970 -7.425 1.00 43.03 196 GLY A C 1
ATOM 1361 O O . GLY A 1 215 ? 22.900 3.856 -7.287 1.00 42.93 196 GLY A O 1
ATOM 1362 N N . LEU A 1 216 ? 22.179 5.509 -8.612 1.00 42.61 197 LEU A N 1
ATOM 1363 C CA . LEU A 1 216 ? 22.409 4.761 -9.822 1.00 42.31 197 LEU A CA 1
ATOM 1364 C C . LEU A 1 216 ? 22.852 5.665 -10.961 1.00 46.93 197 LEU A C 1
ATOM 1365 O O . LEU A 1 216 ? 22.548 6.871 -11.013 1.00 44.95 197 LEU A O 1
ATOM 1370 N N . ASP A 1 217 ? 23.602 5.059 -11.866 1.00 47.51 198 ASP A N 1
ATOM 1371 C CA . ASP A 1 217 ? 23.892 5.669 -13.137 1.00 45.06 198 ASP A CA 1
ATOM 1372 C C . ASP A 1 217 ? 23.152 4.922 -14.260 1.00 43.60 198 ASP A C 1
ATOM 1373 O O . ASP A 1 217 ? 22.504 3.897 -14.023 1.00 39.62 198 ASP A O 1
ATOM 1378 N N . ASP A 1 218 ? 23.263 5.439 -15.477 1.00 41.62 199 ASP A N 1
ATOM 1379 C CA . ASP A 1 218 ? 22.633 4.849 -16.653 1.00 40.79 199 ASP A CA 1
ATOM 1380 C C . ASP A 1 218 ? 22.915 3.378 -16.855 1.00 41.00 199 ASP A C 1
ATOM 1381 O O . ASP A 1 218 ? 22.011 2.617 -17.146 1.00 43.38 199 ASP A O 1
ATOM 1386 N N . GLU A 1 219 ? 24.168 2.978 -16.715 1.00 41.65 200 GLU A N 1
ATOM 1387 C CA . GLU A 1 219 ? 24.592 1.595 -16.923 1.00 42.51 200 GLU A CA 1
ATOM 1388 C C . GLU A 1 219 ? 23.928 0.642 -15.910 1.00 42.78 200 GLU A C 1
ATOM 1389 O O . GLU A 1 219 ? 23.477 -0.453 -16.270 1.00 39.63 200 GLU A O 1
ATOM 1395 N N . THR A 1 220 ? 23.844 1.069 -14.654 1.00 39.86 201 THR A N 1
ATOM 1396 C CA . THR A 1 220 ? 23.277 0.246 -13.599 1.00 40.01 201 THR A CA 1
ATOM 1397 C C . THR A 1 220 ? 21.755 0.217 -13.729 1.00 38.63 201 THR A C 1
ATOM 1398 O O . THR A 1 220 ? 21.144 -0.835 -13.572 1.00 41.31 201 THR A O 1
ATOM 1402 N N . ILE A 1 221 ? 21.127 1.328 -14.079 1.00 38.60 202 ILE A N 1
ATOM 1403 C CA . ILE A 1 221 ? 19.674 1.289 -14.354 1.00 40.20 202 ILE A CA 1
ATOM 1404 C C . ILE A 1 221 ? 19.310 0.352 -15.514 1.00 38.83 202 ILE A C 1
ATOM 1405 O O . ILE A 1 221 ? 18.367 -0.449 -15.421 1.00 38.29 202 ILE A O 1
ATOM 1410 N N . ARG A 1 222 ? 20.062 0.455 -16.601 1.00 37.11 203 ARG A N 1
ATOM 1411 C CA . ARG A 1 222 ? 19.823 -0.338 -17.766 1.00 37.82 203 ARG A CA 1
ATOM 1412 C C . ARG A 1 222 ? 19.985 -1.781 -17.369 1.00 38.42 203 ARG A C 1
ATOM 1413 O O . ARG A 1 222 ? 19.157 -2.665 -17.686 1.00 37.76 203 ARG A O 1
ATOM 1421 N N . SER A 1 223 ? 21.042 -2.039 -16.639 1.00 38.71 204 SER A N 1
ATOM 1422 C CA . SER A 1 223 ? 21.336 -3.401 -16.271 1.00 39.10 204 SER A CA 1
ATOM 1423 C C . SER A 1 223 ? 20.267 -3.991 -15.322 1.00 37.31 204 SER A C 1
ATOM 1424 O O . SER A 1 223 ? 19.867 -5.142 -15.486 1.00 37.72 204 SER A O 1
ATOM 1427 N N . TRP A 1 224 ? 19.794 -3.186 -14.371 1.00 35.51 205 TRP A N 1
ATOM 1428 C CA . TRP A 1 224 ? 18.715 -3.575 -13.459 1.00 34.26 205 TRP A CA 1
ATOM 1429 C C . TRP A 1 224 ? 17.407 -3.890 -14.249 1.00 35.65 205 TRP A C 1
ATOM 1430 O O . TRP A 1 224 ? 16.677 -4.891 -14.013 1.00 28.90 205 TRP A O 1
ATOM 1441 N N . SER A 1 225 ? 17.158 -3.048 -15.231 1.00 34.56 206 SER A N 1
ATOM 1442 C CA . SER A 1 225 ? 16.013 -3.217 -16.061 1.00 37.39 206 SER A CA 1
ATOM 1443 C C . SER A 1 225 ? 16.115 -4.518 -16.915 1.00 37.51 206 SER A C 1
ATOM 1444 O O . SER A 1 225 ? 15.159 -5.321 -16.997 1.00 35.45 206 SER A O 1
ATOM 1447 N N . LEU A 1 226 ? 17.275 -4.789 -17.496 1.00 36.12 207 LEU A N 1
ATOM 1448 C CA . LEU A 1 226 ? 17.470 -6.044 -18.215 1.00 34.88 207 LEU A CA 1
ATOM 1449 C C . LEU A 1 226 ? 17.360 -7.289 -17.340 1.00 35.47 207 LEU A C 1
ATOM 1450 O O . LEU A 1 226 ? 16.869 -8.311 -17.794 1.00 38.15 207 LEU A O 1
ATOM 1463 N N . SER A 1 228 ? 15.637 -7.562 -14.280 1.00 37.68 209 SER A N 1
ATOM 1464 C CA . SER A 1 228 ? 14.416 -7.649 -13.448 1.00 37.56 209 SER A CA 1
ATOM 1465 C C . SER A 1 228 ? 13.155 -7.573 -14.243 1.00 36.36 209 SER A C 1
ATOM 1466 O O . SER A 1 228 ? 12.112 -7.992 -13.784 1.00 39.49 209 SER A O 1
ATOM 1469 N N . GLY A 1 229 ? 13.243 -6.991 -15.426 1.00 35.95 210 GLY A N 1
ATOM 1470 C CA . GLY A 1 229 ? 12.083 -6.722 -16.213 1.00 37.54 210 GLY A CA 1
ATOM 1471 C C . GLY A 1 229 ? 11.408 -5.411 -15.868 1.00 36.28 210 GLY A C 1
ATOM 1472 O O . GLY A 1 229 ? 10.354 -5.090 -16.419 1.00 41.39 210 GLY A O 1
ATOM 1481 N N . GLY A 1 231 ? 10.571 -1.673 -15.994 1.00 41.17 212 GLY A N 1
ATOM 1482 C CA . GLY A 1 231 ? 10.677 -0.473 -16.829 1.00 44.41 212 GLY A CA 1
ATOM 1483 C C . GLY A 1 231 ? 10.275 0.785 -16.087 1.00 45.49 212 GLY A C 1
ATOM 1484 O O . GLY A 1 231 ? 9.912 0.751 -14.910 1.00 46.85 212 GLY A O 1
ATOM 1485 N N . PHE A 1 232 ? 10.340 1.907 -16.793 1.00 46.23 213 PHE A N 1
ATOM 1486 C CA . PHE A 1 232 ? 9.838 3.163 -16.298 1.00 46.55 213 PHE A CA 1
ATOM 1487 C C . PHE A 1 232 ? 8.306 3.203 -16.252 1.00 52.94 213 PHE A C 1
ATOM 1488 O O . PHE A 1 232 ? 7.622 2.697 -17.146 1.00 49.28 213 PHE A O 1
ATOM 1496 N N . GLU A 1 233 ? 7.828 3.807 -15.167 1.00 64.01 214 GLU A N 1
ATOM 1497 C CA . GLU A 1 233 ? 6.418 4.051 -14.871 1.00 73.42 214 GLU A CA 1
ATOM 1498 C C . GLU A 1 233 ? 5.488 2.871 -15.086 1.00 68.48 214 GLU A C 1
ATOM 1499 O O . GLU A 1 233 ? 4.636 2.828 -15.979 1.00 75.06 214 GLU A O 1
ATOM 1505 N N . GLN A 1 234 ? 5.740 1.904 -14.219 1.00 60.85 215 GLN A N 1
ATOM 1506 C CA . GLN A 1 234 ? 4.941 0.731 -14.002 1.00 57.31 215 GLN A CA 1
ATOM 1507 C C . GLN A 1 234 ? 4.557 0.722 -12.522 1.00 53.40 215 GLN A C 1
ATOM 1508 O O . GLN A 1 234 ? 5.422 0.833 -11.687 1.00 60.08 215 GLN A O 1
ATOM 1514 N N . ARG A 1 235 ? 3.278 0.595 -12.203 1.00 48.34 216 ARG A N 1
ATOM 1515 C CA . ARG A 1 235 ? 2.844 0.414 -10.841 1.00 47.39 216 ARG A CA 1
ATOM 1516 C C . ARG A 1 235 ? 3.419 -0.918 -10.323 1.00 45.40 216 ARG A C 1
ATOM 1517 O O . ARG A 1 235 ? 3.253 -1.951 -10.965 1.00 41.96 216 ARG A O 1
ATOM 1525 N N . GLN A 1 236 ? 4.088 -0.859 -9.165 1.00 39.18 217 GLN A N 1
ATOM 1526 C CA . GLN A 1 236 ? 4.711 -1.991 -8.535 1.00 38.35 217 GLN A CA 1
ATOM 1527 C C . GLN A 1 236 ? 3.974 -2.350 -7.242 1.00 38.80 217 GLN A C 1
ATOM 1528 O O . GLN A 1 236 ? 3.642 -1.485 -6.440 1.00 39.76 217 GLN A O 1
ATOM 1534 N N . LEU A 1 237 ? 3.737 -3.637 -7.035 1.00 38.03 218 LEU A N 1
ATOM 1535 C CA . LEU A 1 237 ? 3.265 -4.142 -5.752 1.00 37.59 218 LEU A CA 1
ATOM 1536 C C . LEU A 1 237 ? 4.432 -4.817 -5.024 1.00 38.35 218 LEU A C 1
ATOM 1537 O O . LEU A 1 237 ? 5.092 -5.741 -5.553 1.00 35.02 218 LEU A O 1
ATOM 1542 N N . LEU A 1 238 ? 4.679 -4.326 -3.808 1.00 42.34 219 LEU A N 1
ATOM 1543 C CA . LEU A 1 238 ? 5.702 -4.864 -2.912 1.00 40.64 219 LEU A CA 1
ATOM 1544 C C . LEU A 1 238 ? 5.092 -5.889 -2.005 1.00 39.67 219 LEU A C 1
ATOM 1545 O O . LEU A 1 238 ? 4.127 -5.597 -1.320 1.00 37.14 219 LEU A O 1
ATOM 1550 N N . VAL A 1 239 ? 5.636 -7.098 -2.040 1.00 42.46 220 VAL A N 1
ATOM 1551 C CA . VAL A 1 239 ? 5.139 -8.213 -1.235 1.00 44.38 220 VAL A CA 1
ATOM 1552 C C . VAL A 1 239 ? 6.241 -8.873 -0.401 1.00 47.99 220 VAL A C 1
ATOM 1553 O O . VAL A 1 239 ? 6.054 -9.932 0.130 1.00 60.46 220 VAL A O 1
ATOM 1557 N N . GLY A 1 240 ? 7.399 -8.255 -0.302 1.00 51.38 221 GLY A N 1
ATOM 1558 C CA . GLY A 1 240 ? 8.430 -8.722 0.638 1.00 48.45 221 GLY A CA 1
ATOM 1559 C C . GLY A 1 240 ? 8.619 -7.670 1.726 1.00 43.59 221 GLY A C 1
ATOM 1560 O O . GLY A 1 240 ? 8.244 -6.517 1.548 1.00 39.62 221 GLY A O 1
ATOM 1561 N N . PRO A 1 241 ? 9.197 -8.062 2.854 1.00 38.85 222 PRO A N 1
ATOM 1562 C CA . PRO A 1 241 ? 9.555 -7.088 3.889 1.00 39.30 222 PRO A CA 1
ATOM 1563 C C . PRO A 1 241 ? 10.690 -6.148 3.433 1.00 37.26 222 PRO A C 1
ATOM 1564 O O . PRO A 1 241 ? 11.677 -6.616 2.840 1.00 31.16 222 PRO A O 1
ATOM 1568 N N . LEU A 1 242 ? 10.561 -4.863 3.709 1.00 32.64 223 LEU A N 1
ATOM 1569 C CA . LEU A 1 242 ? 11.607 -3.915 3.309 1.00 35.69 223 LEU A CA 1
ATOM 1570 C C . LEU A 1 242 ? 13.001 -4.147 3.941 1.00 36.90 223 LEU A C 1
ATOM 1571 O O . LEU A 1 242 ? 14.009 -3.594 3.455 1.00 36.38 223 LEU A O 1
ATOM 1576 N N . PHE A 1 243 ? 13.081 -4.949 5.014 1.00 33.94 224 PHE A N 1
ATOM 1577 C CA . PHE A 1 243 ? 14.356 -5.162 5.631 1.00 35.97 224 PHE A CA 1
ATOM 1578 C C . PHE A 1 243 ? 15.147 -6.283 4.919 1.00 40.61 224 PHE A C 1
ATOM 1579 O O . PHE A 1 243 ? 16.329 -6.459 5.222 1.00 40.34 224 PHE A O 1
ATOM 1587 N N . HIS A 1 244 ? 14.514 -7.033 3.997 1.00 41.47 225 HIS A N 1
ATOM 1588 C CA . HIS A 1 244 ? 15.252 -7.976 3.128 1.00 42.98 225 HIS A CA 1
ATOM 1589 C C . HIS A 1 244 ? 15.863 -7.227 1.958 1.00 41.07 225 HIS A C 1
ATOM 1590 O O . HIS A 1 244 ? 15.282 -6.263 1.448 1.00 40.76 225 HIS A O 1
ATOM 1597 N N . GLY A 1 245 ? 16.979 -7.748 1.476 1.00 35.15 226 GLY A N 1
ATOM 1598 C CA . GLY A 1 245 ? 17.764 -7.108 0.429 1.00 38.44 226 GLY A CA 1
ATOM 1599 C C . GLY A 1 245 ? 17.065 -7.010 -0.913 1.00 37.71 226 GLY A C 1
ATOM 1600 O O . GLY A 1 245 ? 17.145 -5.962 -1.554 1.00 36.64 226 GLY A O 1
ATOM 1601 N N . ALA A 1 246 ? 16.344 -8.060 -1.314 1.00 34.15 227 ALA A N 1
ATOM 1602 C CA . ALA A 1 246 ? 15.700 -8.072 -2.653 1.00 35.98 227 ALA A CA 1
ATOM 1603 C C . ALA A 1 246 ? 14.553 -7.090 -2.733 1.00 33.49 227 ALA A C 1
ATOM 1604 O O . ALA A 1 246 ? 14.510 -6.288 -3.654 1.00 32.21 227 ALA A O 1
ATOM 1606 N N . PRO A 1 247 ? 13.597 -7.186 -1.799 1.00 34.44 228 PRO A N 1
ATOM 1607 C CA . PRO A 1 247 ? 12.490 -6.211 -1.747 1.00 33.11 228 PRO A CA 1
ATOM 1608 C C . PRO A 1 247 ? 12.998 -4.789 -1.526 1.00 35.27 228 PRO A C 1
ATOM 1609 O O . PRO A 1 247 ? 12.378 -3.879 -2.021 1.00 35.81 228 PRO A O 1
ATOM 1613 N N . HIS A 1 248 ? 14.110 -4.619 -0.802 1.00 33.77 229 HIS A N 1
ATOM 1614 C CA . HIS A 1 248 ? 14.703 -3.298 -0.624 1.00 34.90 229 HIS A CA 1
ATOM 1615 C C . HIS A 1 248 ? 15.088 -2.680 -1.994 1.00 35.72 229 HIS A C 1
ATOM 1616 O O . HIS A 1 248 ? 14.762 -1.537 -2.288 1.00 31.90 229 HIS A O 1
ATOM 1623 N N . SER A 1 249 ? 15.845 -3.445 -2.777 1.00 35.58 230 SER A N 1
ATOM 1624 C CA . SER A 1 249 ? 16.231 -3.075 -4.117 1.00 37.73 230 SER A CA 1
ATOM 1625 C C . SER A 1 249 ? 15.037 -2.804 -5.016 1.00 36.16 230 SER A C 1
ATOM 1626 O O . SER A 1 249 ? 15.004 -1.803 -5.727 1.00 36.41 230 SER A O 1
ATOM 1629 N N . ALA A 1 250 ? 14.050 -3.692 -4.982 1.00 30.41 231 ALA A N 1
ATOM 1630 C CA . ALA A 1 250 ? 12.951 -3.566 -5.872 1.00 33.71 231 ALA A CA 1
ATOM 1631 C C . ALA A 1 250 ? 12.176 -2.285 -5.558 1.00 32.61 231 ALA A C 1
ATOM 1632 O O . ALA A 1 250 ? 11.782 -1.558 -6.471 1.00 35.94 231 ALA A O 1
ATOM 1634 N N . ALA A 1 251 ? 11.957 -2.013 -4.288 1.00 33.71 232 ALA A N 1
ATOM 1635 C CA . ALA A 1 251 ? 11.186 -0.822 -3.895 1.00 35.44 232 ALA A CA 1
ATOM 1636 C C . ALA A 1 251 ? 11.913 0.440 -4.256 1.00 33.71 232 ALA A C 1
ATOM 1637 O O . ALA A 1 251 ? 11.341 1.369 -4.815 1.00 34.11 232 ALA A O 1
ATOM 1639 N N . PHE A 1 252 ? 13.180 0.522 -3.891 1.00 33.92 233 PHE A N 1
ATOM 1640 C CA . PHE A 1 252 ? 13.872 1.792 -4.096 1.00 34.61 233 PHE A CA 1
ATOM 1641 C C . PHE A 1 252 ? 14.426 1.976 -5.499 1.00 33.79 233 PHE A C 1
ATOM 1642 O O . PHE A 1 252 ? 14.485 3.100 -5.953 1.00 31.37 233 PHE A O 1
ATOM 1650 N N . ASN A 1 253 ? 14.792 0.889 -6.186 1.00 31.30 234 ASN A N 1
ATOM 1651 C CA . ASN A 1 253 ? 14.996 0.996 -7.612 1.00 33.31 234 ASN A CA 1
ATOM 1652 C C . ASN A 1 253 ? 13.673 1.345 -8.345 1.00 34.60 234 ASN A C 1
ATOM 1653 O O . ASN A 1 253 ? 13.672 2.155 -9.302 1.00 33.59 234 ASN A O 1
ATOM 1658 N N . GLY A 1 254 ? 12.559 0.787 -7.889 1.00 33.19 235 GLY A N 1
ATOM 1659 C CA . GLY A 1 254 ? 11.245 1.204 -8.424 1.00 34.45 235 GLY A CA 1
ATOM 1660 C C . GLY A 1 254 ? 10.959 2.705 -8.256 1.00 36.09 235 GLY A C 1
ATOM 1661 O O . GLY A 1 254 ? 10.582 3.389 -9.200 1.00 36.99 235 GLY A O 1
ATOM 1662 N N . LEU A 1 255 ? 11.149 3.235 -7.055 1.00 35.23 236 LEU A N 1
ATOM 1663 C CA . LEU A 1 255 ? 10.930 4.639 -6.816 1.00 33.30 236 LEU A CA 1
ATOM 1664 C C . LEU A 1 255 ? 11.924 5.507 -7.610 1.00 33.83 236 LEU A C 1
ATOM 1665 O O . LEU A 1 255 ? 11.592 6.572 -8.105 1.00 33.59 236 LEU A O 1
ATOM 1670 N N . PHE A 1 256 ? 13.152 5.033 -7.737 1.00 35.59 237 PHE A N 1
ATOM 1671 C CA . PHE A 1 256 ? 14.169 5.697 -8.530 1.00 35.87 237 PHE A CA 1
ATOM 1672 C C . PHE A 1 256 ? 13.688 5.866 -10.004 1.00 37.60 237 PHE A C 1
ATOM 1673 O O . PHE A 1 256 ? 13.835 6.929 -10.597 1.00 37.74 237 PHE A O 1
ATOM 1689 N N . GLY A 1 258 ? 10.709 6.214 -11.029 1.00 38.93 239 GLY A N 1
ATOM 1690 C CA . GLY A 1 258 ? 9.411 6.890 -11.075 1.00 37.08 239 GLY A CA 1
ATOM 1691 C C . GLY A 1 258 ? 8.207 6.000 -11.009 1.00 36.13 239 GLY A C 1
ATOM 1692 O O . GLY A 1 258 ? 7.117 6.438 -11.282 1.00 39.19 239 GLY A O 1
ATOM 1693 N N . ASN A 1 259 ? 8.386 4.755 -10.620 1.00 36.06 240 ASN A N 1
ATOM 1694 C CA . ASN A 1 259 ? 7.254 3.869 -10.420 1.00 40.63 240 ASN A CA 1
ATOM 1695 C C . ASN A 1 259 ? 6.558 4.067 -9.131 1.00 41.40 240 ASN A C 1
ATOM 1696 O O . ASN A 1 259 ? 7.177 4.093 -8.093 1.00 47.45 240 ASN A O 1
ATOM 1701 N N . THR A 1 260 ? 5.243 4.146 -9.199 1.00 42.06 241 THR A N 1
ATOM 1702 C CA . THR A 1 260 ? 4.411 4.095 -8.032 1.00 42.48 241 THR A CA 1
ATOM 1703 C C . THR A 1 260 ? 4.496 2.770 -7.278 1.00 43.00 241 THR A C 1
ATOM 1704 O O . THR A 1 260 ? 4.394 1.670 -7.853 1.00 43.24 241 THR A O 1
ATOM 1708 N N . LEU A 1 261 ? 4.699 2.882 -5.977 1.00 40.54 242 LEU A N 1
ATOM 1709 C CA . LEU A 1 261 ? 4.887 1.726 -5.139 1.00 39.51 242 LEU A CA 1
ATOM 1710 C C . LEU A 1 261 ? 3.629 1.466 -4.286 1.00 41.97 242 LEU A C 1
ATOM 1711 O O . LEU A 1 261 ? 3.182 2.340 -3.583 1.00 44.34 242 LEU A O 1
ATOM 1716 N N . VAL A 1 262 ? 3.057 0.270 -4.395 1.00 40.48 243 VAL A N 1
ATOM 1717 C CA . VAL A 1 262 ? 1.935 -0.144 -3.581 1.00 40.02 243 VAL A CA 1
ATOM 1718 C C . VAL A 1 262 ? 2.416 -1.127 -2.490 1.00 41.82 243 VAL A C 1
ATOM 1719 O O . VAL A 1 262 ? 2.909 -2.203 -2.802 1.00 41.53 243 VAL A O 1
ATOM 1723 N N . LEU A 1 263 ? 2.258 -0.724 -1.219 1.00 43.03 244 LEU A N 1
ATOM 1724 C CA . LEU A 1 263 ? 2.671 -1.490 -0.049 1.00 45.02 244 LEU A CA 1
ATOM 1725 C C . LEU A 1 263 ? 1.475 -2.117 0.620 1.00 45.81 244 LEU A C 1
ATOM 1726 O O . LEU A 1 263 ? 0.415 -1.515 0.698 1.00 51.35 244 LEU A O 1
ATOM 1731 N N . THR A 1 264 ? 1.652 -3.328 1.109 1.00 49.52 245 THR A N 1
ATOM 1732 C CA . THR A 1 264 ? 0.591 -4.038 1.771 1.00 54.41 245 THR A CA 1
ATOM 1733 C C . THR A 1 264 ? 1.138 -4.720 3.026 1.00 52.61 245 THR A C 1
ATOM 1734 O O . THR A 1 264 ? 2.221 -5.259 3.014 1.00 46.77 245 THR A O 1
ATOM 1738 N N . ARG A 1 265 ? 0.359 -4.694 4.097 1.00 59.40 246 ARG A N 1
ATOM 1739 C CA . ARG A 1 265 ? 0.669 -5.449 5.323 1.00 66.03 246 ARG A CA 1
ATOM 1740 C C . ARG A 1 265 ? 0.098 -6.890 5.309 1.00 64.73 246 ARG A C 1
ATOM 1741 O O . ARG A 1 265 ? 0.727 -7.813 5.801 1.00 77.61 246 ARG A O 1
ATOM 1749 N N . ASN A 1 266 ? -1.058 -7.086 4.692 1.00 64.62 247 ASN A N 1
ATOM 1750 C CA . ASN A 1 266 ? -1.651 -8.421 4.512 1.00 64.76 247 ASN A CA 1
ATOM 1751 C C . ASN A 1 266 ? -1.155 -9.213 3.292 1.00 62.49 247 ASN A C 1
ATOM 1752 O O . ASN A 1 266 ? -1.578 -8.940 2.147 1.00 61.70 247 ASN A O 1
ATOM 1757 N N . LEU A 1 267 ? -0.327 -10.230 3.525 1.00 60.22 248 LEU A N 1
ATOM 1758 C CA . LEU A 1 267 ? 0.308 -10.981 2.407 1.00 58.43 248 LEU A CA 1
ATOM 1759 C C . LEU A 1 267 ? -0.388 -12.333 2.096 1.00 56.55 248 LEU A C 1
ATOM 1760 O O . LEU A 1 267 ? 0.205 -13.259 1.537 1.00 58.22 248 LEU A O 1
ATOM 1765 N N . CYS A 1 268 ? -1.663 -12.427 2.445 1.00 55.96 249 CYS A N 1
ATOM 1766 C CA . CYS A 1 268 ? -2.478 -13.554 2.051 1.00 54.48 249 CYS A CA 1
ATOM 1767 C C . CYS A 1 268 ? -2.569 -13.624 0.492 1.00 50.03 249 CYS A C 1
ATOM 1768 O O . CYS A 1 268 ? -2.820 -12.629 -0.159 1.00 43.74 249 CYS A O 1
ATOM 1771 N N . PRO A 1 269 ? -2.346 -14.802 -0.107 1.00 47.57 250 PRO A N 1
ATOM 1772 C CA . PRO A 1 269 ? -2.333 -14.871 -1.567 1.00 46.83 250 PRO A CA 1
ATOM 1773 C C . PRO A 1 269 ? -3.591 -14.405 -2.286 1.00 42.56 250 PRO A C 1
ATOM 1774 O O . PRO A 1 269 ? -3.495 -13.750 -3.293 1.00 39.53 250 PRO A O 1
ATOM 1778 N N . GLY A 1 270 ? -4.759 -14.802 -1.833 1.00 46.84 251 GLY A N 1
ATOM 1779 C CA . GLY A 1 270 ? -5.992 -14.308 -2.437 1.00 44.69 251 GLY A CA 1
ATOM 1780 C C . GLY A 1 270 ? -6.004 -12.777 -2.365 1.00 42.99 251 GLY A C 1
ATOM 1781 O O . GLY A 1 270 ? -6.323 -12.122 -3.309 1.00 45.45 251 GLY A O 1
ATOM 1782 N N . ASN A 1 271 ? -5.637 -12.197 -1.245 1.00 45.14 252 ASN A N 1
ATOM 1783 C CA . ASN A 1 271 ? -5.532 -10.720 -1.157 1.00 49.96 252 ASN A CA 1
ATOM 1784 C C . ASN A 1 271 ? -4.554 -10.098 -2.166 1.00 47.69 252 ASN A C 1
ATOM 1785 O O . ASN A 1 271 ? -4.807 -9.044 -2.751 1.00 43.95 252 ASN A O 1
ATOM 1790 N N . ILE A 1 272 ? -3.411 -10.753 -2.320 1.00 44.36 253 ILE A N 1
ATOM 1791 C CA . ILE A 1 272 ? -2.389 -10.276 -3.202 1.00 43.81 253 ILE A CA 1
ATOM 1792 C C . ILE A 1 272 ? -2.922 -10.219 -4.601 1.00 43.34 253 ILE A C 1
ATOM 1793 O O . ILE A 1 272 ? -2.716 -9.244 -5.284 1.00 43.90 253 ILE A O 1
ATOM 1798 N N . LEU A 1 273 ? -3.580 -11.287 -5.023 1.00 42.22 254 LEU A N 1
ATOM 1799 C CA . LEU A 1 273 ? -4.217 -11.332 -6.320 1.00 47.57 254 LEU A CA 1
ATOM 1800 C C . LEU A 1 273 ? -5.249 -10.234 -6.528 1.00 48.32 254 LEU A C 1
ATOM 1801 O O . LEU A 1 273 ? -5.355 -9.687 -7.612 1.00 45.00 254 LEU A O 1
ATOM 1806 N N . ASN A 1 274 ? -6.074 -9.984 -5.522 1.00 50.07 255 ASN A N 1
ATOM 1807 C CA . ASN A 1 274 ? -7.067 -8.919 -5.644 1.00 52.43 255 ASN A CA 1
ATOM 1808 C C . ASN A 1 274 ? -6.373 -7.587 -5.838 1.00 53.15 255 ASN A C 1
ATOM 1809 O O . ASN A 1 274 ? -6.826 -6.794 -6.651 1.00 54.06 255 ASN A O 1
ATOM 1822 N N . ILE A 1 276 ? -3.390 -7.082 -7.164 1.00 45.19 257 ILE A N 1
ATOM 1823 C CA . ILE A 1 276 ? -2.851 -7.077 -8.527 1.00 45.02 257 ILE A CA 1
ATOM 1824 C C . ILE A 1 276 ? -3.891 -6.524 -9.520 1.00 48.97 257 ILE A C 1
ATOM 1825 O O . ILE A 1 276 ? -3.578 -5.672 -10.362 1.00 46.85 257 ILE A O 1
ATOM 1830 N N . LYS A 1 277 ? -5.131 -6.972 -9.392 1.00 51.53 258 LYS A N 1
ATOM 1831 C CA . LYS A 1 277 ? -6.184 -6.537 -10.310 1.00 54.77 258 LYS A CA 1
ATOM 1832 C C . LYS A 1 277 ? -6.632 -5.127 -10.042 1.00 51.89 258 LYS A C 1
ATOM 1833 O O . LYS A 1 277 ? -6.658 -4.295 -10.932 1.00 51.61 258 LYS A O 1
ATOM 1839 N N . LYS A 1 278 ? -6.972 -4.874 -8.794 1.00 50.89 259 LYS A N 1
ATOM 1840 C CA . LYS A 1 278 ? -7.549 -3.609 -8.399 1.00 57.07 259 LYS A CA 1
ATOM 1841 C C . LYS A 1 278 ? -6.619 -2.414 -8.698 1.00 56.79 259 LYS A C 1
ATOM 1842 O O . LYS A 1 278 ? -7.084 -1.386 -9.150 1.00 57.20 259 LYS A O 1
ATOM 1848 N N . TYR A 1 279 ? -5.315 -2.547 -8.479 1.00 53.22 260 TYR A N 1
ATOM 1849 C CA . TYR A 1 279 ? -4.399 -1.464 -8.806 1.00 52.53 260 TYR A CA 1
ATOM 1850 C C . TYR A 1 279 ? -3.699 -1.621 -10.144 1.00 52.64 260 TYR A C 1
ATOM 1851 O O . TYR A 1 279 ? -2.824 -0.821 -10.484 1.00 50.33 260 TYR A O 1
ATOM 1860 N N . LYS A 1 280 ? -4.090 -2.633 -10.914 1.00 53.44 261 LYS A N 1
ATOM 1861 C CA . LYS A 1 280 ? -3.525 -2.831 -12.245 1.00 58.54 261 LYS A CA 1
ATOM 1862 C C . LYS A 1 280 ? -2.011 -2.891 -12.174 1.00 53.45 26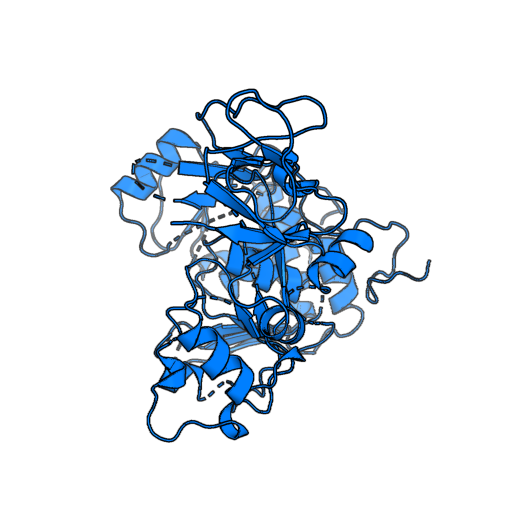1 LYS A C 1
ATOM 1863 O O . LYS A 1 280 ? -1.301 -2.177 -12.858 1.00 57.20 261 LYS A O 1
ATOM 1869 N N . ILE A 1 281 ? -1.518 -3.775 -11.331 1.00 47.83 262 ILE A N 1
ATOM 1870 C CA . ILE A 1 281 ? -0.092 -3.844 -11.057 1.00 40.23 262 ILE A CA 1
ATOM 1871 C C . ILE A 1 281 ? 0.617 -4.317 -12.304 1.00 38.99 262 ILE A C 1
ATOM 1872 O O . ILE A 1 281 ? 0.172 -5.257 -12.973 1.00 35.15 262 ILE A O 1
ATOM 1877 N N . GLU A 1 282 ? 1.743 -3.663 -12.602 1.00 39.03 263 GLU A N 1
ATOM 1878 C CA . GLU A 1 282 ? 2.507 -3.971 -13.790 1.00 38.89 263 GLU A CA 1
ATOM 1879 C C . GLU A 1 282 ? 3.796 -4.671 -13.495 1.00 36.39 263 GLU A C 1
ATOM 1880 O O . GLU A 1 282 ? 4.296 -5.373 -14.334 1.00 37.43 263 GLU A O 1
ATOM 1886 N N . PHE A 1 283 ? 4.347 -4.475 -12.313 1.00 35.12 264 PHE A N 1
ATOM 1887 C CA . PHE A 1 283 ? 5.594 -5.137 -11.937 1.00 33.78 264 PHE A CA 1
ATOM 1888 C C . PHE A 1 283 ? 5.467 -5.664 -10.513 1.00 32.58 264 PHE A C 1
ATOM 1889 O O . PHE A 1 283 ? 4.976 -4.969 -9.621 1.00 32.69 264 PHE A O 1
ATOM 1897 N N . ILE A 1 284 ? 5.915 -6.892 -10.329 1.00 31.49 265 ILE A N 1
ATOM 1898 C CA . ILE A 1 284 ? 5.940 -7.504 -9.043 1.00 34.87 265 ILE A CA 1
ATOM 1899 C C . ILE A 1 284 ? 7.128 -8.456 -8.912 1.00 34.99 265 ILE A C 1
ATOM 1900 O O . ILE A 1 284 ? 7.413 -9.246 -9.802 1.00 33.64 265 ILE A O 1
ATOM 1905 N N . GLN A 1 285 ? 7.817 -8.365 -7.786 1.00 36.06 266 GLN A N 1
ATOM 1906 C CA . GLN A 1 285 ? 8.863 -9.291 -7.471 1.00 36.26 266 GLN A CA 1
ATOM 1907 C C . GLN A 1 285 ? 8.385 -10.220 -6.373 1.00 35.08 266 GLN A C 1
ATOM 1908 O O . GLN A 1 285 ? 7.779 -9.795 -5.403 1.00 33.11 266 GLN A O 1
ATOM 1922 N N . VAL A 1 287 ? 9.066 -14.213 -4.153 1.00 38.50 268 VAL A N 1
ATOM 1923 C CA . VAL A 1 287 ? 9.786 -15.482 -3.934 1.00 40.12 268 VAL A CA 1
ATOM 1924 C C . VAL A 1 287 ? 8.964 -16.653 -4.467 1.00 37.81 268 VAL A C 1
ATOM 1925 O O . VAL A 1 287 ? 7.773 -16.517 -4.674 1.00 37.25 268 VAL A O 1
ATOM 1929 N N . PRO A 1 288 ? 9.609 -17.790 -4.752 1.00 36.67 269 PRO A N 1
ATOM 1930 C CA . PRO A 1 288 ? 8.896 -18.935 -5.312 1.00 37.76 269 PRO A CA 1
ATOM 1931 C C . PRO A 1 288 ? 7.759 -19.504 -4.479 1.00 38.94 269 PRO A C 1
ATOM 1932 O O . PRO A 1 288 ? 6.818 -20.047 -5.049 1.00 37.89 269 PRO A O 1
ATOM 1936 N N . THR A 1 289 ? 7.860 -19.385 -3.160 1.00 38.16 270 THR A N 1
ATOM 1937 C CA . THR A 1 289 ? 6.818 -19.776 -2.258 1.00 39.56 270 THR A CA 1
ATOM 1938 C C . THR A 1 289 ? 5.520 -19.042 -2.591 1.00 39.13 270 THR A C 1
ATOM 1939 O O . THR A 1 289 ? 4.473 -19.664 -2.631 1.00 41.70 270 THR A O 1
ATOM 1943 N N . LEU A 1 290 ? 5.593 -17.734 -2.824 1.00 33.81 271 LEU A N 1
ATOM 1944 C CA . LEU A 1 290 ? 4.423 -16.980 -3.217 1.00 35.99 271 LEU A CA 1
ATOM 1945 C C . LEU A 1 290 ? 3.906 -17.380 -4.624 1.00 39.25 271 LEU A C 1
ATOM 1946 O O . LEU A 1 290 ? 2.704 -17.422 -4.871 1.00 37.18 271 LEU A O 1
ATOM 1959 N N . ASN A 1 292 ? 4.141 -20.289 -5.978 1.00 38.92 273 ASN A N 1
ATOM 1960 C CA . ASN A 1 292 ? 3.465 -21.577 -5.758 1.00 41.63 273 ASN A CA 1
ATOM 1961 C C . ASN A 1 292 ? 2.027 -21.426 -5.187 1.00 40.91 273 ASN A C 1
ATOM 1962 O O . ASN A 1 292 ? 1.087 -22.018 -5.675 1.00 44.99 273 ASN A O 1
ATOM 1967 N N . ARG A 1 293 ? 1.854 -20.605 -4.168 1.00 39.03 274 ARG A N 1
ATOM 1968 C CA . ARG A 1 293 ? 0.533 -20.394 -3.651 1.00 41.73 274 ARG A CA 1
ATOM 1969 C C . ARG A 1 293 ? -0.404 -19.673 -4.614 1.00 40.07 274 ARG A C 1
ATOM 1970 O O . ARG A 1 293 ? -1.561 -20.066 -4.752 1.00 42.21 274 ARG A O 1
ATOM 1978 N N . LEU A 1 294 ? 0.060 -18.624 -5.266 1.00 40.03 275 LEU A N 1
ATOM 1979 C CA . LEU A 1 294 ? -0.793 -17.946 -6.231 1.00 41.35 275 LEU A CA 1
ATOM 1980 C C . LEU A 1 294 ? -1.244 -18.885 -7.323 1.00 41.27 275 LEU A C 1
ATOM 1981 O O . LEU A 1 294 ? -2.356 -18.760 -7.784 1.00 41.65 275 LEU A O 1
ATOM 1986 N N . ALA A 1 295 ? -0.400 -19.806 -7.769 1.00 43.09 276 ALA A N 1
ATOM 1987 C CA . ALA A 1 295 ? -0.798 -20.674 -8.882 1.00 45.31 276 ALA A CA 1
ATOM 1988 C C . ALA A 1 295 ? -1.838 -21.682 -8.474 1.00 45.02 276 ALA A C 1
ATOM 1989 O O . ALA A 1 295 ? -2.491 -22.239 -9.340 1.00 47.99 276 ALA A O 1
ATOM 1991 N N . LYS A 1 296 ? -1.966 -21.926 -7.168 1.00 46.67 277 LYS A N 1
ATOM 1992 C CA . LYS A 1 296 ? -2.907 -22.914 -6.617 1.00 46.00 277 LYS A CA 1
ATOM 1993 C C . LYS A 1 296 ? -4.260 -22.353 -6.194 1.00 46.58 277 LYS A C 1
ATOM 1994 O O . LYS A 1 296 ? -5.142 -23.118 -5.883 1.00 50.49 277 LYS A O 1
ATOM 2000 N N . LEU A 1 297 ? -4.445 -21.050 -6.211 1.00 45.21 278 LEU A N 1
ATOM 2001 C CA . LEU A 1 297 ? -5.752 -20.492 -5.896 1.00 49.72 278 LEU A CA 1
ATOM 2002 C C . LEU A 1 297 ? -6.823 -21.004 -6.858 1.00 50.55 278 LEU A C 1
ATOM 2003 O O . LEU A 1 297 ? -6.631 -21.063 -8.078 1.00 49.62 278 LEU A O 1
ATOM 2008 N N . GLU A 1 298 ? -7.967 -21.349 -6.293 1.00 56.27 279 GLU A N 1
ATOM 2009 C CA . GLU A 1 298 ? -9.094 -21.858 -7.076 1.00 58.15 279 GLU A CA 1
ATOM 2010 C C . GLU A 1 298 ? -9.592 -20.818 -8.069 1.00 56.70 279 GLU A C 1
ATOM 2011 O O . GLU A 1 298 ? -9.772 -19.658 -7.734 1.00 57.87 279 GLU A O 1
ATOM 2017 N N . GLY A 1 299 ? -9.792 -21.234 -9.303 1.00 58.97 280 GLY A N 1
ATOM 2018 C CA . GLY A 1 299 ? -10.236 -20.322 -10.335 1.00 59.65 280 GLY A CA 1
ATOM 2019 C C . GLY A 1 299 ? -9.144 -19.663 -11.155 1.00 61.76 280 GLY A C 1
ATOM 2020 O O . GLY A 1 299 ? -9.363 -19.407 -12.328 1.00 63.01 280 GLY A O 1
ATOM 2021 N N . VAL A 1 300 ? -7.968 -19.405 -10.587 1.00 57.55 281 VAL A N 1
ATOM 2022 C CA . VAL A 1 300 ? -7.018 -18.497 -11.257 1.00 58.36 281 VAL A CA 1
ATOM 2023 C C . VAL A 1 300 ? -6.629 -18.874 -12.673 1.00 54.93 281 VAL A C 1
ATOM 2024 O O . VAL A 1 300 ? -6.544 -20.037 -12.989 1.00 56.63 281 VAL A O 1
ATOM 2028 N N . GLY A 1 301 ? -6.312 -17.887 -13.502 1.00 55.66 282 GLY A N 1
ATOM 2029 C CA . GLY A 1 301 ? -5.861 -18.152 -14.879 1.00 52.27 282 GLY A CA 1
ATOM 2030 C C . GLY A 1 301 ? -5.115 -16.977 -15.487 1.00 52.59 282 GLY A C 1
ATOM 2031 O O . GLY A 1 301 ? -4.900 -15.979 -14.809 1.00 51.43 282 GLY A O 1
ATOM 2032 N N . LYS A 1 302 ? -4.725 -17.103 -16.763 1.00 55.97 283 LYS A N 1
ATOM 2033 C CA . LYS A 1 302 ? -4.050 -16.033 -17.522 1.00 58.11 283 LYS A CA 1
ATOM 2034 C C . LYS A 1 302 ? -4.687 -14.656 -17.235 1.00 54.58 283 LYS A C 1
ATOM 2035 O O . LYS A 1 302 ? -4.006 -13.693 -16.967 1.00 53.11 283 LYS A O 1
ATOM 2038 N N . GLU A 1 303 ? -6.004 -14.599 -17.299 1.00 56.10 284 GLU A N 1
ATOM 2039 C CA . GLU A 1 303 ? -6.728 -13.341 -17.233 1.00 61.08 284 GLU A CA 1
ATOM 2040 C C . GLU A 1 303 ? -6.492 -12.610 -15.938 1.00 56.07 284 GLU A C 1
ATOM 2041 O O . GLU A 1 303 ? -6.397 -11.405 -15.937 1.00 54.20 284 GLU A O 1
ATOM 2047 N N . ASP A 1 304 ? -6.387 -13.323 -14.831 1.00 55.90 285 ASP A N 1
ATOM 2048 C CA . ASP A 1 304 ? -6.166 -12.658 -13.539 1.00 57.40 285 ASP A CA 1
ATOM 2049 C C . ASP A 1 304 ? -4.836 -11.882 -13.458 1.00 55.05 285 ASP A C 1
ATOM 2050 O O . ASP A 1 304 ? -4.700 -10.954 -12.646 1.00 54.53 285 ASP A O 1
ATOM 2055 N N . PHE A 1 305 ? -3.864 -12.238 -14.304 1.00 51.40 286 PHE A N 1
ATOM 2056 C CA . PHE A 1 305 ? -2.523 -11.621 -14.255 1.00 50.90 286 PHE A CA 1
ATOM 2057 C C . PHE A 1 305 ? -2.214 -10.782 -15.474 1.00 51.06 286 PHE A C 1
ATOM 2058 O O . PHE A 1 305 ? -1.071 -10.394 -15.684 1.00 46.12 286 PHE A O 1
ATOM 2066 N N . ALA A 1 306 ? -3.232 -10.487 -16.270 1.00 51.94 287 ALA A N 1
ATOM 2067 C CA . ALA A 1 306 ? -3.008 -9.856 -17.546 1.00 51.58 287 ALA A CA 1
ATOM 2068 C C . ALA A 1 306 ? -2.454 -8.431 -17.408 1.00 50.50 287 ALA A C 1
ATOM 2069 O O . ALA A 1 306 ? -1.859 -7.935 -18.359 1.00 47.99 287 ALA A O 1
ATOM 2071 N N . SER A 1 307 ? -2.628 -7.765 -16.255 1.00 47.29 288 SER A N 1
ATOM 2072 C CA . SER A 1 307 ? -2.075 -6.407 -16.110 1.00 47.43 288 SER A CA 1
ATOM 2073 C C . SER A 1 307 ? -0.531 -6.386 -16.055 1.00 45.70 288 SER A C 1
ATOM 2074 O O . SER A 1 307 ? 0.097 -5.376 -16.369 1.00 43.19 288 SER A O 1
ATOM 2077 N N . LEU A 1 308 ? 0.061 -7.518 -15.666 1.00 44.43 289 LEU A N 1
ATOM 2078 C CA . LEU A 1 308 ? 1.492 -7.636 -15.461 1.00 43.62 289 LEU A CA 1
ATOM 2079 C C . LEU A 1 308 ? 2.285 -7.553 -16.752 1.00 43.14 289 LEU A C 1
ATOM 2080 O O . LEU A 1 308 ? 2.029 -8.291 -17.680 1.00 46.61 289 LEU A O 1
ATOM 2085 N N . LYS A 1 309 ? 3.245 -6.636 -16.780 1.00 42.53 290 LYS A N 1
ATOM 2086 C CA . LYS A 1 309 ? 4.306 -6.614 -17.774 1.00 43.82 290 LYS A CA 1
ATOM 2087 C C . LYS A 1 309 ? 5.477 -7.516 -17.415 1.00 39.07 290 LYS A C 1
ATOM 2088 O O . LYS A 1 309 ? 6.026 -8.151 -18.280 1.00 43.61 290 LYS A O 1
ATOM 2094 N N . ALA A 1 310 ? 5.820 -7.611 -16.142 1.00 36.51 291 ALA A N 1
ATOM 2095 C CA . ALA A 1 310 ? 6.918 -8.480 -15.689 1.00 36.27 291 ALA A CA 1
ATOM 2096 C C . ALA A 1 310 ? 6.709 -8.977 -14.261 1.00 35.08 291 ALA A C 1
ATOM 2097 O O . ALA A 1 310 ? 6.239 -8.237 -13.386 1.00 36.08 291 ALA A O 1
ATOM 2099 N N . LEU A 1 311 ? 7.034 -10.244 -14.072 1.00 34.88 292 LEU A N 1
ATOM 2100 C CA . LEU A 1 311 ? 7.155 -10.898 -12.791 1.00 35.69 292 LEU A CA 1
ATOM 2101 C C . LEU A 1 311 ? 8.601 -11.261 -12.606 1.00 35.89 292 LEU A C 1
ATOM 2102 O O . LEU A 1 311 ? 9.176 -11.978 -13.393 1.00 40.14 292 LEU A O 1
ATOM 2107 N N . CYS A 1 312 ? 9.210 -10.769 -11.550 1.00 40.22 293 CYS A N 1
ATOM 2108 C CA . CYS A 1 312 ? 10.579 -11.072 -11.273 1.00 37.37 293 CYS A CA 1
ATOM 2109 C C . CYS A 1 312 ? 10.639 -11.979 -10.028 1.00 37.41 293 CYS A C 1
ATOM 2110 O O . CYS A 1 312 ? 9.947 -11.727 -9.063 1.00 37.76 293 CYS A O 1
ATOM 2113 N N . HIS A 1 313 ? 11.435 -13.037 -10.072 1.00 34.53 294 HIS A N 1
ATOM 2114 C CA . HIS A 1 313 ? 11.612 -13.878 -8.923 1.00 35.76 294 HIS A CA 1
ATOM 2115 C C . HIS A 1 313 ? 13.069 -14.129 -8.612 1.00 35.56 294 HIS A C 1
ATOM 2116 O O . HIS A 1 313 ? 13.949 -14.201 -9.473 1.00 35.27 294 HIS A O 1
ATOM 2123 N N . THR A 1 314 ? 13.325 -14.137 -7.328 1.00 36.67 295 THR A N 1
ATOM 2124 C CA . THR A 1 314 ? 14.644 -14.349 -6.807 1.00 37.07 295 THR A CA 1
ATOM 2125 C C . THR A 1 314 ? 14.467 -14.817 -5.367 1.00 39.51 295 THR A C 1
ATOM 2126 O O . THR A 1 314 ? 13.389 -14.657 -4.746 1.00 36.91 295 THR A O 1
ATOM 2130 N N . GLY A 1 315 ? 15.521 -15.401 -4.854 1.00 37.25 296 GLY A N 1
ATOM 2131 C CA . GLY A 1 315 ? 15.645 -15.613 -3.440 1.00 43.41 296 GLY A CA 1
ATOM 2132 C C . GLY A 1 315 ? 15.002 -16.893 -2.938 1.00 45.70 296 GLY A C 1
ATOM 2133 O O . GLY A 1 315 ? 14.507 -16.946 -1.822 1.00 53.31 296 GLY A O 1
ATOM 2134 N N . GLY A 1 316 ? 14.996 -17.915 -3.756 1.00 43.75 297 GLY A N 1
ATOM 2135 C CA . GLY A 1 316 ? 14.663 -19.227 -3.280 1.00 47.13 297 GLY A CA 1
ATOM 2136 C C . GLY A 1 316 ? 14.683 -20.081 -4.523 1.00 52.61 297 GLY A C 1
ATOM 2137 O O . GLY A 1 316 ? 14.532 -19.546 -5.653 1.00 51.19 297 GLY A O 1
ATOM 2138 N N . VAL A 1 317 ? 14.857 -21.388 -4.337 1.00 54.45 298 VAL A N 1
ATOM 2139 C CA . VAL A 1 317 ? 14.722 -22.369 -5.443 1.00 58.20 298 VAL A CA 1
ATOM 2140 C C . VAL A 1 317 ? 13.340 -22.308 -6.114 1.00 51.69 298 VAL A C 1
ATOM 2141 O O . VAL A 1 317 ? 12.296 -22.363 -5.448 1.00 49.90 298 VAL A O 1
ATOM 2145 N N . CYS A 1 318 ? 13.348 -22.209 -7.433 1.00 50.67 299 CYS A N 1
ATOM 2146 C CA . CYS A 1 318 ? 12.142 -22.342 -8.225 1.00 47.99 299 CYS A CA 1
ATOM 2147 C C . CYS A 1 318 ? 12.267 -23.579 -9.087 1.00 48.88 299 CYS A C 1
ATOM 2148 O O . CYS A 1 318 ? 13.061 -23.596 -10.039 1.00 47.59 299 CYS A O 1
ATOM 2151 N N . SER A 1 319 ? 11.426 -24.579 -8.828 1.00 45.60 300 SER A N 1
ATOM 2152 C CA . SER A 1 319 ? 11.516 -25.828 -9.570 1.00 43.72 300 SER A CA 1
ATOM 2153 C C . SER A 1 319 ? 11.106 -25.617 -11.043 1.00 42.58 300 SER A C 1
ATOM 2154 O O . SER A 1 319 ? 10.473 -24.616 -11.369 1.00 39.92 300 SER A O 1
ATOM 2157 N N . PRO A 1 320 ? 11.506 -26.537 -11.932 1.00 41.51 301 PRO A N 1
ATOM 2158 C CA . PRO A 1 320 ? 11.100 -26.522 -13.324 1.00 42.52 301 PRO A CA 1
ATOM 2159 C C . PRO A 1 320 ? 9.582 -26.601 -13.491 1.00 42.40 301 PRO A C 1
ATOM 2160 O O . PRO A 1 320 ? 9.031 -25.980 -14.377 1.00 43.06 301 PRO A O 1
ATOM 2164 N N . TRP A 1 321 ? 8.916 -27.355 -12.630 1.00 44.27 302 TRP A N 1
ATOM 2165 C CA . TRP A 1 321 ? 7.464 -27.417 -12.637 1.00 43.72 302 TRP A CA 1
ATOM 2166 C C . TRP A 1 321 ? 6.883 -26.002 -12.408 1.00 41.78 302 TRP A C 1
ATOM 2167 O O . TRP A 1 321 ? 6.089 -25.530 -13.189 1.00 40.86 302 TRP A O 1
ATOM 2178 N N . LEU A 1 322 ? 7.302 -25.328 -11.348 1.00 40.42 303 LEU A N 1
ATOM 2179 C CA . LEU A 1 322 ? 6.708 -24.034 -11.001 1.00 42.39 303 LEU A CA 1
ATOM 2180 C C . LEU A 1 322 ? 7.035 -22.974 -12.091 1.00 40.09 303 LEU A C 1
ATOM 2181 O O . LEU A 1 322 ? 6.228 -22.131 -12.420 1.00 39.68 303 LEU A O 1
ATOM 2186 N N . LYS A 1 323 ? 8.221 -23.060 -12.658 1.00 41.17 304 LYS A N 1
ATOM 2187 C CA . LYS A 1 323 ? 8.615 -22.176 -13.737 1.00 41.43 304 LYS A CA 1
ATOM 2188 C C . LYS A 1 323 ? 7.744 -22.353 -14.984 1.00 40.58 304 LYS A C 1
ATOM 2189 O O . LYS A 1 323 ? 7.274 -21.378 -15.571 1.00 34.38 304 LYS A O 1
ATOM 2195 N N . GLN A 1 324 ? 7.531 -23.584 -15.397 1.00 37.75 305 GLN A N 1
ATOM 2196 C CA . GLN A 1 324 ? 6.644 -23.821 -16.531 1.00 42.25 305 GLN A CA 1
ATOM 2197 C C . GLN A 1 324 ? 5.205 -23.314 -16.266 1.00 42.68 305 GLN A C 1
ATOM 2198 O O . GLN A 1 324 ? 4.543 -22.718 -17.134 1.00 43.96 305 GLN A O 1
ATOM 2204 N N . ILE A 1 325 ? 4.696 -23.549 -15.075 1.00 43.21 306 ILE A N 1
ATOM 2205 C CA . ILE A 1 325 ? 3.349 -23.041 -14.750 1.00 42.70 306 ILE A CA 1
ATOM 2206 C C . ILE A 1 325 ? 3.307 -21.515 -14.951 1.00 41.58 306 ILE A C 1
ATOM 2207 O O . ILE A 1 325 ? 2.314 -20.983 -15.374 1.00 38.92 306 ILE A O 1
ATOM 2212 N N . TRP A 1 326 ? 4.360 -20.792 -14.560 1.00 39.82 307 TRP A N 1
ATOM 2213 C CA . TRP A 1 326 ? 4.289 -19.333 -14.656 1.00 40.68 307 TRP A CA 1
ATOM 2214 C C . TRP A 1 326 ? 4.536 -18.789 -16.073 1.00 41.15 307 TRP A C 1
ATOM 2215 O O . TRP A 1 326 ? 3.978 -17.776 -16.482 1.00 39.89 307 TRP A O 1
ATOM 2226 N N . ILE A 1 327 ? 5.357 -19.498 -16.826 1.00 42.28 308 ILE A N 1
ATOM 2227 C CA . ILE A 1 327 ? 5.556 -19.199 -18.223 1.00 43.49 308 ILE A CA 1
ATOM 2228 C C . ILE A 1 327 ? 4.224 -19.387 -18.981 1.00 47.65 308 ILE A C 1
ATOM 2229 O O . ILE A 1 327 ? 3.844 -18.578 -19.831 1.00 47.20 308 ILE A O 1
ATOM 2234 N N . ASP A 1 328 ? 3.498 -20.449 -18.655 1.00 47.40 309 ASP A N 1
ATOM 2235 C CA . ASP A 1 328 ? 2.200 -20.639 -19.248 1.00 49.19 309 ASP A CA 1
ATOM 2236 C C . ASP A 1 328 ? 1.176 -19.582 -18.758 1.00 50.45 309 ASP A C 1
ATOM 2237 O O . ASP A 1 328 ? 0.399 -19.116 -19.532 1.00 54.93 309 ASP A O 1
ATOM 2242 N N . LEU A 1 329 ? 1.204 -19.157 -17.504 1.00 48.54 310 LEU A N 1
ATOM 2243 C CA . LEU A 1 329 ? 0.297 -18.101 -17.065 1.00 48.34 310 LEU A CA 1
ATOM 2244 C C . LEU A 1 329 ? 0.541 -16.693 -17.679 1.00 48.63 310 LEU A C 1
ATOM 2245 O O . LEU A 1 329 ? -0.395 -15.984 -17.983 1.00 50.83 310 LEU A O 1
ATOM 2250 N N . LEU A 1 330 ? 1.785 -16.259 -17.810 1.00 47.10 311 LEU A N 1
ATOM 2251 C CA . LEU A 1 330 ? 2.051 -14.891 -18.238 1.00 46.94 311 LEU A CA 1
ATOM 2252 C C . LEU A 1 330 ? 2.685 -14.767 -19.590 1.00 48.28 311 LEU A C 1
ATOM 2253 O O . LEU A 1 330 ? 2.701 -13.682 -20.130 1.00 48.52 311 LEU A O 1
ATOM 2258 N N . GLY A 1 331 ? 3.237 -15.858 -20.117 1.00 45.92 312 GLY A N 1
ATOM 2259 C CA . GLY A 1 331 ? 4.031 -15.792 -21.315 1.00 44.10 312 GLY A CA 1
ATOM 2260 C C . GLY A 1 331 ? 5.493 -15.750 -20.947 1.00 43.77 312 GLY A C 1
ATOM 2261 O O . GLY A 1 331 ? 5.884 -15.112 -19.975 1.00 43.68 312 GLY A O 1
ATOM 2262 N N . PRO A 1 332 ? 6.321 -16.437 -21.723 1.00 45.28 313 PRO A N 1
ATOM 2263 C CA . PRO A 1 332 ? 7.705 -16.607 -21.323 1.00 42.62 313 PRO A CA 1
ATOM 2264 C C . PRO A 1 332 ? 8.522 -15.331 -21.262 1.00 42.32 313 PRO A C 1
ATOM 2265 O O . PRO A 1 332 ? 9.455 -15.287 -20.510 1.00 43.63 313 PRO A O 1
ATOM 2269 N N . GLU A 1 333 ? 8.174 -14.286 -22.007 1.00 44.16 314 GLU A N 1
ATOM 2270 C CA . GLU A 1 333 ? 8.985 -13.060 -22.019 1.00 43.69 314 GLU A CA 1
ATOM 2271 C C . GLU A 1 333 ? 8.695 -12.216 -20.794 1.00 42.36 314 GLU A C 1
ATOM 2272 O O . GLU A 1 333 ? 9.374 -11.222 -20.561 1.00 41.61 314 GLU A O 1
ATOM 2278 N N . LYS A 1 334 ? 7.702 -12.606 -20.008 1.00 38.58 315 LYS A N 1
ATOM 2279 C CA . LYS A 1 334 ? 7.369 -11.850 -18.792 1.00 40.10 315 LYS A CA 1
ATOM 2280 C C . LYS A 1 334 ? 7.929 -12.399 -17.487 1.00 35.33 315 LYS A C 1
ATOM 2281 O O . LYS A 1 334 ? 7.775 -11.772 -16.491 1.00 39.34 315 LYS A O 1
ATOM 2287 N N . ILE A 1 335 ? 8.582 -13.550 -17.498 1.00 35.53 316 ILE A N 1
ATOM 2288 C CA . ILE A 1 335 ? 9.159 -14.155 -16.312 1.00 35.49 316 ILE A CA 1
ATOM 2289 C C . ILE A 1 335 ? 10.669 -13.886 -16.248 1.00 33.66 316 ILE A C 1
ATOM 2290 O O . ILE A 1 335 ? 11.455 -14.410 -17.044 1.00 31.91 316 ILE A O 1
ATOM 2295 N N . TYR A 1 336 ? 11.065 -13.065 -15.295 1.00 32.15 317 TYR A N 1
ATOM 2296 C CA . TYR A 1 336 ? 12.442 -12.650 -15.133 1.00 32.09 317 TYR A CA 1
ATOM 2297 C C . TYR A 1 336 ? 12.965 -13.290 -13.829 1.00 35.77 317 TYR A C 1
ATOM 2298 O O . TYR A 1 336 ? 12.297 -13.298 -12.814 1.00 38.83 317 TYR A O 1
ATOM 2307 N N . GLU A 1 337 ? 14.144 -13.873 -13.872 1.00 36.39 318 GLU A N 1
ATOM 2308 C CA . GLU A 1 337 ? 14.723 -14.461 -12.707 1.00 34.99 318 GLU A CA 1
ATOM 2309 C C . GLU A 1 337 ? 16.153 -13.983 -12.490 1.00 32.98 318 GLU A C 1
ATOM 2310 O O . GLU A 1 337 ? 16.945 -13.954 -13.415 1.00 31.44 318 GLU A O 1
ATOM 2324 N N . TYR A 1 339 ? 19.465 -14.775 -9.882 1.00 32.19 320 TYR A N 1
ATOM 2325 C CA . TYR A 1 339 ? 19.995 -15.726 -8.920 1.00 35.20 320 TYR A CA 1
ATOM 2326 C C . TYR A 1 339 ? 21.292 -15.131 -8.417 1.00 34.34 320 TYR A C 1
ATOM 2327 O O . TYR A 1 339 ? 22.247 -15.019 -9.145 1.00 31.35 320 TYR A O 1
ATOM 2336 N N . SER A 1 340 ? 21.277 -14.746 -7.164 1.00 35.47 321 SER A N 1
ATOM 2337 C CA . SER A 1 340 ? 22.391 -14.173 -6.486 1.00 40.27 321 SER A CA 1
ATOM 2338 C C . SER A 1 340 ? 23.083 -15.354 -5.811 1.00 42.50 321 SER A C 1
ATOM 2339 O O . SER A 1 340 ? 22.459 -16.059 -5.059 1.00 42.50 321 SER A O 1
ATOM 2350 N N . THR A 1 342 ? 25.838 -17.536 -3.419 1.00 45.59 323 THR A N 1
ATOM 2351 C CA . THR A 1 342 ? 26.239 -17.420 -2.035 1.00 44.46 323 THR A CA 1
ATOM 2352 C C . THR A 1 342 ? 27.396 -16.459 -1.819 1.00 43.33 323 THR A C 1
ATOM 2353 O O . THR A 1 342 ? 28.337 -16.400 -2.595 1.00 46.24 323 THR A O 1
ATOM 2357 N N . GLU A 1 343 ? 27.310 -15.702 -0.744 1.00 45.48 324 GLU A N 1
ATOM 2358 C CA A GLU A 1 343 ? 28.382 -14.779 -0.322 0.50 47.42 324 GLU A CA 1
ATOM 2359 C CA B GLU A 1 343 ? 28.371 -14.807 -0.322 0.50 49.09 324 GLU A CA 1
ATOM 2360 C C . GLU A 1 343 ? 28.697 -13.734 -1.372 1.00 46.60 324 GLU A C 1
ATOM 2361 O O . GLU A 1 343 ? 29.757 -13.165 -1.381 1.00 49.64 324 GLU A O 1
ATOM 2372 N N . CYS A 1 344 ? 27.746 -13.431 -2.245 1.00 53.26 325 CYS A N 1
ATOM 2373 C CA . CYS A 1 344 ? 27.964 -12.407 -3.308 1.00 52.77 325 CYS A CA 1
ATOM 2374 C C . CYS A 1 344 ? 29.105 -12.669 -4.303 1.00 46.90 325 CYS A C 1
ATOM 2375 O O . CYS A 1 344 ? 29.707 -11.708 -4.805 1.00 46.30 325 CYS A O 1
ATOM 2378 N N . ILE A 1 345 ? 29.413 -13.930 -4.609 1.00 43.27 326 ILE A N 1
ATOM 2379 C CA . ILE A 1 345 ? 30.547 -14.167 -5.497 1.00 42.56 326 ILE A CA 1
ATOM 2380 C C . ILE A 1 345 ? 30.142 -13.821 -6.923 1.00 41.90 326 ILE A C 1
ATOM 2381 O O . ILE A 1 345 ? 31.009 -13.622 -7.774 1.00 39.86 326 ILE A O 1
ATOM 2386 N N . GLY A 1 346 ? 28.825 -13.797 -7.178 1.00 40.83 327 GLY A N 1
ATOM 2387 C CA . GLY A 1 346 ? 28.301 -13.635 -8.525 1.00 39.05 327 GLY A CA 1
ATOM 2388 C C . GLY A 1 346 ? 26.802 -13.530 -8.603 1.00 35.49 327 GLY A C 1
ATOM 2389 O O . GLY A 1 346 ? 26.125 -13.699 -7.612 1.00 33.47 327 GLY A O 1
ATOM 2390 N N . LEU A 1 347 ? 26.310 -13.229 -9.794 1.00 36.25 328 LEU A N 1
ATOM 2391 C CA . LEU A 1 347 ? 24.874 -12.949 -10.069 1.00 36.56 328 LEU A CA 1
ATOM 2392 C C . LEU A 1 347 ? 24.594 -13.392 -11.496 1.00 36.82 328 LEU A C 1
ATOM 2393 O O . LEU A 1 347 ? 25.358 -13.084 -12.398 1.00 38.31 328 LEU A O 1
ATOM 2398 N N . THR A 1 348 ? 23.553 -14.183 -11.696 1.00 39.19 329 THR A N 1
ATOM 2399 C CA . THR A 1 348 ? 23.106 -14.556 -13.022 1.00 39.89 329 THR A CA 1
ATOM 2400 C C . THR A 1 348 ? 21.643 -14.116 -13.196 1.00 37.96 329 THR A C 1
ATOM 2401 O O . THR A 1 348 ? 20.984 -13.767 -12.228 1.00 34.83 329 THR A O 1
ATOM 2405 N N . CYS A 1 349 ? 21.155 -14.106 -14.435 1.00 34.48 330 CYS A N 1
ATOM 2406 C CA . CYS A 1 349 ? 19.748 -13.872 -14.666 1.00 36.10 330 CYS A CA 1
ATOM 2407 C C . CYS A 1 349 ? 19.304 -14.633 -15.899 1.00 35.10 330 CYS A C 1
ATOM 2408 O O . CYS A 1 349 ? 20.107 -14.994 -16.768 1.00 35.43 330 CYS A O 1
ATOM 2411 N N . ILE A 1 350 ? 18.015 -14.873 -15.983 1.00 34.45 331 ILE A N 1
ATOM 2412 C CA . ILE A 1 350 ? 17.500 -15.575 -17.116 1.00 35.92 331 ILE A CA 1
ATOM 2413 C C . ILE A 1 350 ? 16.043 -15.243 -17.297 1.00 34.23 331 ILE A C 1
ATOM 2414 O O . ILE A 1 350 ? 15.278 -15.194 -16.324 1.00 31.08 331 ILE A O 1
ATOM 2419 N N . ARG A 1 351 ? 15.659 -15.011 -18.546 1.00 32.91 332 ARG A N 1
ATOM 2420 C CA . ARG A 1 351 ? 14.268 -14.724 -18.859 1.00 31.64 332 ARG A CA 1
ATOM 2421 C C . ARG A 1 351 ? 13.609 -16.000 -19.300 1.00 33.29 332 ARG A C 1
ATOM 2422 O O . ARG A 1 351 ? 14.269 -16.951 -19.721 1.00 33.17 332 ARG A O 1
ATOM 2430 N N . GLY A 1 352 ? 12.291 -16.053 -19.143 1.00 33.53 333 GLY A N 1
ATOM 2431 C CA . GLY A 1 352 ? 11.541 -17.275 -19.421 1.00 35.83 333 GLY A CA 1
ATOM 2432 C C . GLY A 1 352 ? 11.784 -17.849 -20.793 1.00 35.69 333 GLY A C 1
ATOM 2433 O O . GLY A 1 352 ? 11.904 -19.037 -20.908 1.00 35.80 333 GLY A O 1
ATOM 2434 N N . ASP A 1 353 ? 11.888 -17.009 -21.828 1.00 38.46 334 ASP A N 1
ATOM 2435 C CA . ASP A 1 353 ? 12.094 -17.522 -23.199 1.00 38.69 334 ASP A CA 1
ATOM 2436 C C . ASP A 1 353 ? 13.480 -18.111 -23.331 1.00 39.11 334 ASP A C 1
ATOM 2437 O O . ASP A 1 353 ? 13.624 -19.143 -23.968 1.00 41.17 334 ASP A O 1
ATOM 2442 N N . GLU A 1 354 ? 14.493 -17.538 -22.675 1.00 38.93 335 GLU A N 1
ATOM 2443 C CA . GLU A 1 354 ? 15.780 -18.250 -22.630 1.00 35.81 335 GLU A CA 1
ATOM 2444 C C . GLU A 1 354 ? 15.681 -19.554 -21.840 1.00 35.52 335 GLU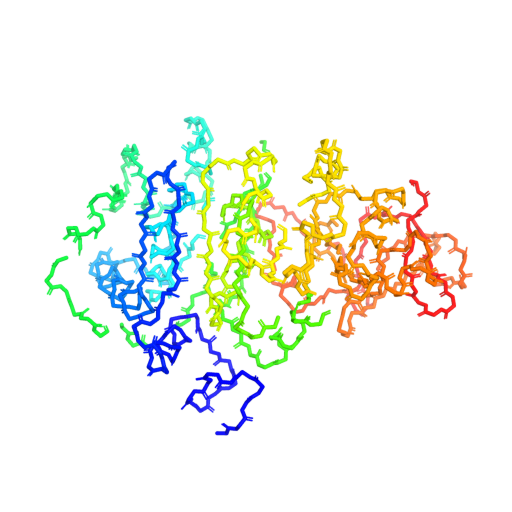 A C 1
ATOM 2445 O O . GLU A 1 354 ? 16.289 -20.554 -22.202 1.00 37.10 335 GLU A O 1
ATOM 2451 N N . TRP A 1 355 ? 14.935 -19.560 -20.753 1.00 36.28 336 TRP A N 1
ATOM 2452 C CA . TRP A 1 355 ? 14.799 -20.769 -19.934 1.00 38.14 336 TRP A CA 1
ATOM 2453 C C . TRP A 1 355 ? 14.141 -21.943 -20.670 1.00 39.53 336 TRP A C 1
ATOM 2454 O O . TRP A 1 355 ? 14.526 -23.108 -20.479 1.00 39.65 336 TRP A O 1
ATOM 2465 N N . VAL A 1 356 ? 13.148 -21.663 -21.495 1.00 42.17 337 VAL A N 1
ATOM 2466 C CA . VAL A 1 356 ? 12.590 -22.719 -22.362 1.00 43.77 337 VAL A CA 1
ATOM 2467 C C . VAL A 1 356 ? 13.691 -23.340 -23.248 1.00 44.29 337 VAL A C 1
ATOM 2468 O O . VAL A 1 356 ? 13.673 -24.534 -23.490 1.00 45.42 337 VAL A O 1
ATOM 2472 N N . LYS A 1 357 ? 14.629 -22.535 -23.750 1.00 48.20 338 LYS A N 1
ATOM 2473 C CA . LYS A 1 357 ? 15.757 -23.063 -24.574 1.00 48.61 338 LYS A CA 1
ATOM 2474 C C . LYS A 1 357 ? 16.897 -23.667 -23.754 1.00 46.37 338 LYS A C 1
ATOM 2475 O O . LYS A 1 357 ? 17.699 -24.404 -24.283 1.00 46.33 338 LYS A O 1
ATOM 2481 N N . HIS A 1 358 ? 16.981 -23.340 -22.460 1.00 44.43 339 HIS A N 1
ATOM 2482 C CA . HIS A 1 358 ? 18.038 -23.876 -21.602 1.00 42.01 339 HIS A CA 1
ATOM 2483 C C . HIS A 1 358 ? 17.483 -24.357 -20.295 1.00 40.33 339 HIS A C 1
ATOM 2484 O O . HIS A 1 358 ? 17.794 -23.789 -19.255 1.00 41.56 339 HIS A O 1
ATOM 2491 N N . PRO A 1 359 ? 16.606 -25.370 -20.346 1.00 42.29 340 PRO A N 1
ATOM 2492 C CA . PRO A 1 359 ? 15.756 -25.646 -19.174 1.00 43.10 340 PRO A CA 1
ATOM 2493 C C . PRO A 1 359 ? 16.559 -26.136 -17.993 1.00 41.25 340 PRO A C 1
ATOM 2494 O O . PRO A 1 359 ? 17.488 -26.893 -18.132 1.00 43.76 340 PRO A O 1
ATOM 2498 N N . GLY A 1 360 ? 16.235 -25.650 -16.821 1.00 45.69 341 GLY A N 1
ATOM 2499 C CA . GLY A 1 360 ? 17.062 -25.948 -15.651 1.00 43.75 341 GLY A CA 1
ATOM 2500 C C . GLY A 1 360 ? 18.120 -24.919 -15.342 1.00 42.95 341 GLY A C 1
ATOM 2501 O O . GLY A 1 360 ? 18.648 -24.934 -14.254 1.00 47.37 341 GLY A O 1
ATOM 2502 N N . SER A 1 361 ? 18.458 -24.041 -16.290 1.00 41.38 342 SER A N 1
ATOM 2503 C CA . SER A 1 361 ? 19.552 -23.099 -16.096 1.00 37.43 342 SER A CA 1
ATOM 2504 C C . SER A 1 361 ? 19.121 -21.954 -15.228 1.00 37.06 342 SER A C 1
ATOM 2505 O O . SER A 1 361 ? 17.976 -21.518 -15.306 1.00 36.68 342 SER A O 1
ATOM 2508 N N . ILE A 1 362 ? 20.056 -21.420 -14.459 1.00 38.41 343 ILE A N 1
ATOM 2509 C CA . ILE A 1 362 ? 19.844 -20.176 -13.706 1.00 37.48 343 ILE A CA 1
ATOM 2510 C C . ILE A 1 362 ? 20.339 -18.964 -14.435 1.00 36.95 343 ILE A C 1
ATOM 2511 O O . ILE A 1 362 ? 20.401 -17.876 -13.859 1.00 38.18 343 ILE A O 1
ATOM 2516 N N . GLY A 1 363 ? 20.694 -19.133 -15.705 1.00 36.39 344 GLY A N 1
ATOM 2517 C CA . GLY A 1 363 ? 21.047 -17.985 -16.532 1.00 37.28 344 GLY A CA 1
ATOM 2518 C C . GLY A 1 363 ? 22.535 -17.835 -16.806 1.00 36.61 344 GLY A C 1
ATOM 2519 O O . GLY A 1 363 ? 23.325 -18.734 -16.560 1.00 35.08 344 GLY A O 1
ATOM 2520 N N . ARG A 1 364 ? 22.888 -16.675 -17.324 1.00 37.67 345 ARG A N 1
ATOM 2521 C CA . ARG A 1 364 ? 24.245 -16.326 -17.632 1.00 39.28 345 ARG A CA 1
ATOM 2522 C C . ARG A 1 364 ? 24.639 -15.252 -16.690 1.00 39.57 345 ARG A C 1
ATOM 2523 O O . ARG A 1 364 ? 23.788 -14.531 -16.187 1.00 38.85 345 ARG A O 1
ATOM 2531 N N . PRO A 1 365 ? 25.937 -15.139 -16.445 1.00 41.59 346 PRO A N 1
ATOM 2532 C CA . PRO A 1 365 ? 26.370 -14.111 -15.543 1.00 42.43 346 PRO A CA 1
ATOM 2533 C C . PRO A 1 365 ? 25.924 -12.789 -16.109 1.00 39.75 346 PRO A C 1
ATOM 2534 O O . PRO A 1 365 ? 25.980 -12.622 -17.305 1.00 41.64 346 PRO A O 1
ATOM 2538 N N . VAL A 1 366 ? 25.501 -11.870 -15.254 1.00 40.41 347 VAL A N 1
ATOM 2539 C CA . VAL A 1 366 ? 25.084 -10.519 -15.671 1.00 40.80 347 VAL A CA 1
ATOM 2540 C C . VAL A 1 366 ? 26.229 -9.614 -16.111 1.00 44.51 347 VAL A C 1
ATOM 2541 O O . VAL A 1 366 ? 27.346 -9.747 -15.645 1.00 43.41 347 VAL A O 1
ATOM 2545 N N . GLY A 1 367 ? 25.913 -8.680 -17.007 1.00 49.07 348 GLY A N 1
ATOM 2546 C CA . GLY A 1 367 ? 26.847 -7.705 -17.531 1.00 46.61 348 GLY A CA 1
ATOM 2547 C C . GLY A 1 367 ? 28.108 -8.329 -18.088 1.00 50.22 348 GLY A C 1
ATOM 2548 O O . GLY A 1 367 ? 28.066 -9.227 -18.937 1.00 51.45 348 GLY A O 1
ATOM 2549 N N . ASP A 1 368 ? 29.228 -7.849 -17.565 1.00 53.54 349 ASP A N 1
ATOM 2550 C CA . ASP A 1 368 ? 30.573 -8.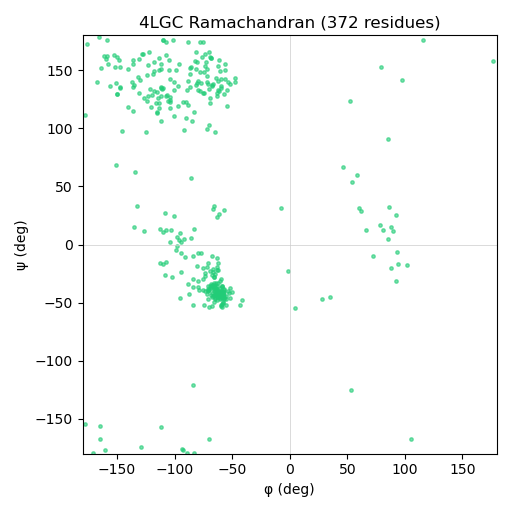330 -17.895 1.00 57.24 349 ASP A CA 1
ATOM 2551 C C . ASP A 1 368 ? 31.121 -9.463 -16.972 1.00 49.38 349 ASP A C 1
ATOM 2552 O O . ASP A 1 368 ? 32.247 -9.861 -17.119 1.00 49.27 349 ASP A O 1
ATOM 2557 N N . SER A 1 369 ? 30.309 -9.964 -16.043 1.00 44.02 350 SER A N 1
ATOM 2558 C CA . SER A 1 369 ? 30.648 -11.105 -15.157 1.00 46.24 350 SER A CA 1
ATOM 2559 C C . SER A 1 369 ? 31.026 -12.320 -15.941 1.00 44.83 350 SER A C 1
ATOM 2560 O O . SER A 1 369 ? 30.572 -12.493 -17.045 1.00 45.79 350 SER A O 1
ATOM 2563 N N . LYS A 1 370 ? 31.793 -13.210 -15.348 1.00 48.07 351 LYS A N 1
ATOM 2564 C CA . LYS A 1 370 ? 32.118 -14.455 -16.023 1.00 48.60 351 LYS A CA 1
ATOM 2565 C C . LYS A 1 370 ? 31.997 -15.586 -15.060 1.00 46.44 351 LYS A C 1
ATOM 2566 O O . LYS A 1 370 ? 32.013 -15.390 -13.844 1.00 47.50 351 LYS A O 1
ATOM 2572 N N . VAL A 1 371 ? 31.755 -16.753 -15.623 1.00 44.37 352 VAL A N 1
ATOM 2573 C CA . VAL A 1 371 ? 31.708 -17.986 -14.880 1.00 46.00 352 VAL A CA 1
ATOM 2574 C C . VAL A 1 371 ? 32.805 -18.845 -15.462 1.00 45.60 352 VAL A C 1
ATOM 2575 O O . VAL A 1 371 ? 33.111 -18.735 -16.619 1.00 45.17 352 VAL A O 1
ATOM 2579 N N . SER A 1 372 ? 33.429 -19.663 -14.626 1.00 46.92 353 SER A N 1
ATOM 2580 C CA . SER A 1 372 ? 34.425 -20.623 -15.056 1.00 44.83 353 SER A CA 1
ATOM 2581 C C . SER A 1 372 ? 34.209 -21.894 -14.248 1.00 42.30 353 SER A C 1
ATOM 2582 O O . SER A 1 372 ? 34.331 -21.886 -13.043 1.00 41.38 353 SER A O 1
ATOM 2585 N N . ILE A 1 373 ? 33.903 -22.981 -14.926 1.00 43.31 354 ILE A N 1
ATOM 2586 C CA . ILE A 1 373 ? 33.725 -24.268 -14.292 1.00 43.85 354 ILE A CA 1
ATOM 2587 C C . ILE A 1 373 ? 35.081 -24.973 -14.259 1.00 46.29 354 ILE A C 1
ATOM 2588 O O . ILE A 1 373 ? 35.669 -25.199 -15.311 1.00 48.10 354 ILE A O 1
ATOM 2593 N N . ARG A 1 374 ? 35.565 -25.353 -13.085 1.00 45.90 355 ARG A N 1
ATOM 2594 C CA . ARG A 1 374 ? 36.944 -25.827 -12.971 1.00 4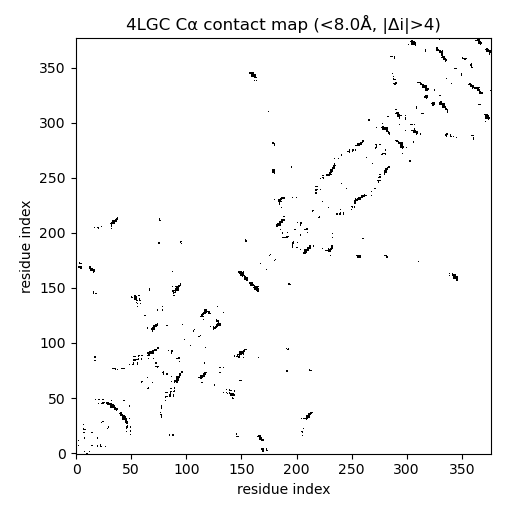6.71 355 ARG A CA 1
ATOM 2595 C C . ARG A 1 374 ? 37.084 -27.201 -12.361 1.00 47.54 355 ARG A C 1
ATOM 2596 O O . ARG A 1 374 ? 36.332 -27.558 -11.485 1.00 49.12 355 ARG A O 1
ATOM 2604 N N . ASP A 1 375 ? 38.083 -27.940 -12.836 1.00 51.12 356 ASP A N 1
ATOM 2605 C CA . ASP A 1 375 ? 38.379 -29.267 -12.356 1.00 50.64 356 ASP A CA 1
ATOM 2606 C C . ASP A 1 375 ? 39.212 -29.184 -11.101 1.00 49.77 356 ASP A C 1
ATOM 2607 O O . ASP A 1 375 ? 39.506 -28.106 -10.613 1.00 50.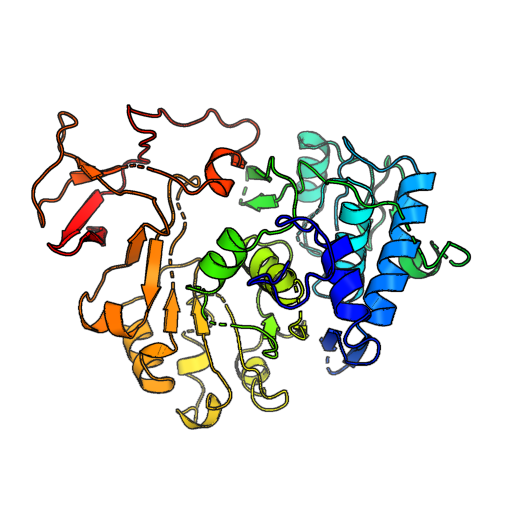57 356 ASP A O 1
ATOM 2612 N N . GLU A 1 376 ? 39.568 -30.330 -10.565 1.00 47.50 357 GLU A N 1
ATOM 2613 C CA . GLU A 1 376 ? 40.228 -30.388 -9.266 1.00 48.68 357 GLU A CA 1
ATOM 2614 C C . GLU A 1 376 ? 41.644 -29.782 -9.267 1.00 49.33 357 GLU A C 1
ATOM 2615 O O . GLU A 1 376 ? 42.254 -29.635 -8.232 1.00 48.56 357 GLU A O 1
ATOM 2621 N N . ASN A 1 377 ? 42.181 -29.462 -10.431 1.00 50.20 358 ASN A N 1
ATOM 2622 C CA . ASN A 1 377 ? 43.510 -28.841 -10.515 1.00 51.85 358 ASN A CA 1
ATOM 2623 C C . ASN A 1 377 ? 43.417 -27.370 -10.892 1.00 49.82 358 ASN A C 1
ATOM 2624 O O . ASN A 1 377 ? 44.399 -26.796 -11.277 1.00 49.36 358 ASN A O 1
ATOM 2629 N N . GLY A 1 378 ? 42.218 -26.796 -10.848 1.00 48.69 359 GLY A N 1
ATOM 2630 C CA . GLY A 1 378 ? 42.040 -25.385 -11.146 1.00 49.20 359 GLY A CA 1
ATOM 2631 C C . GLY A 1 378 ? 41.980 -25.087 -12.631 1.00 52.24 359 GLY A C 1
ATOM 2632 O O . GLY A 1 378 ? 42.032 -23.931 -13.005 1.00 58.07 359 GLY A O 1
ATOM 2633 N N . LYS A 1 379 ? 41.844 -26.099 -13.493 1.00 53.19 360 LYS A N 1
ATOM 2634 C CA . LYS A 1 379 ? 41.782 -25.846 -14.943 1.00 54.27 360 LYS A CA 1
ATOM 2635 C C . LYS A 1 379 ? 40.375 -25.804 -15.472 1.00 53.36 360 LYS A C 1
ATOM 2636 O O . LYS A 1 379 ? 39.552 -26.631 -15.136 1.00 53.07 360 LYS A O 1
ATOM 2642 N N . GLU A 1 380 ? 40.093 -24.836 -16.320 1.00 54.14 361 GLU A N 1
ATOM 2643 C CA . GLU A 1 380 ? 38.769 -24.715 -16.883 1.00 53.08 361 GLU A CA 1
ATOM 2644 C C . GLU A 1 380 ? 38.403 -25.907 -17.748 1.00 50.67 361 GLU A C 1
ATOM 2645 O O . GLU A 1 380 ? 39.253 -26.424 -18.445 1.00 51.35 361 GLU A O 1
ATOM 2651 N 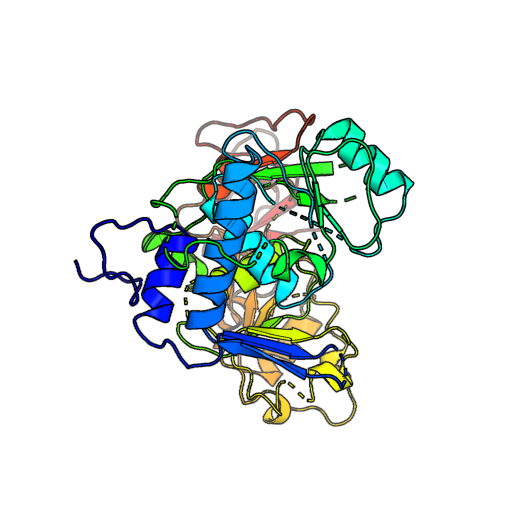N . VAL A 1 381 ? 37.137 -26.333 -17.710 1.00 50.48 362 VAL A N 1
ATOM 2652 C CA . VAL A 1 381 ? 36.711 -27.557 -18.393 1.00 52.60 362 VAL A CA 1
ATOM 2653 C C . VAL A 1 381 ? 35.869 -27.258 -19.631 1.00 54.72 362 VAL A C 1
ATOM 2654 O O . VAL A 1 381 ? 35.547 -26.111 -19.928 1.00 53.45 362 VAL A O 1
ATOM 2658 N N . ALA A 1 382 ? 35.539 -28.303 -20.377 1.00 55.42 363 ALA A N 1
ATOM 2659 C CA . ALA A 1 382 ? 34.711 -28.145 -21.563 1.00 55.69 363 ALA A CA 1
ATOM 2660 C C . ALA A 1 382 ? 33.210 -28.049 -21.216 1.00 52.46 363 ALA A C 1
ATOM 2661 O O . ALA A 1 382 ? 32.772 -28.472 -20.154 1.00 46.88 363 ALA A O 1
ATOM 2663 N N . PRO A 1 383 ? 32.425 -27.456 -22.112 1.00 53.33 364 PRO A N 1
ATOM 2664 C CA . PRO A 1 383 ? 31.000 -27.417 -21.883 1.00 55.74 364 PRO A CA 1
ATOM 2665 C C . PRO A 1 383 ? 30.429 -28.767 -21.471 1.00 56.22 364 PRO A C 1
ATOM 2666 O O . PRO A 1 383 ? 30.900 -29.788 -21.910 1.00 60.15 364 PRO A O 1
ATOM 2670 N N . PHE A 1 384 ? 29.450 -28.762 -20.582 1.00 56.84 365 PHE A N 1
ATOM 2671 C CA . PHE A 1 384 ? 28.823 -29.994 -20.052 1.00 54.28 365 PHE A CA 1
ATOM 2672 C C . PHE A 1 384 ? 29.667 -30.824 -19.070 1.00 54.74 365 PHE A C 1
ATOM 2673 O O . PHE A 1 384 ? 29.133 -31.694 -18.396 1.00 54.67 365 PHE A O 1
ATOM 2681 N N . GLU A 1 385 ? 30.952 -30.516 -18.918 1.00 53.98 366 GLU A N 1
ATOM 2682 C CA . GLU A 1 385 ? 31.733 -31.184 -17.892 1.00 56.17 366 GLU A CA 1
ATOM 2683 C C . GLU A 1 385 ? 31.418 -30.497 -16.572 1.00 55.51 366 GLU A C 1
ATOM 2684 O O . GLU A 1 385 ? 31.279 -29.264 -16.506 1.00 53.39 366 GLU A O 1
ATOM 2690 N N . ILE A 1 386 ? 31.283 -31.322 -15.533 1.00 55.03 367 ILE A N 1
ATOM 2691 C CA . ILE A 1 386 ? 30.938 -30.900 -14.167 1.00 52.99 367 ILE A CA 1
ATOM 2692 C C . ILE A 1 386 ? 32.207 -30.521 -13.400 1.00 52.05 367 ILE A C 1
ATOM 2693 O O . ILE A 1 386 ? 33.202 -31.225 -13.474 1.00 50.26 367 ILE A O 1
ATOM 2698 N N . GLY A 1 387 ? 32.168 -29.410 -12.675 1.00 48.34 368 GLY A N 1
ATOM 2699 C CA . GLY A 1 387 ? 33.306 -28.971 -11.850 1.00 47.41 368 GLY A CA 1
ATOM 2700 C C . GLY A 1 387 ? 32.856 -27.908 -10.852 1.00 46.75 368 GLY A C 1
ATOM 2701 O O . GLY A 1 387 ? 31.650 -27.723 -10.680 1.00 44.13 368 GLY A O 1
ATOM 2702 N N . GLU A 1 388 ? 33.810 -27.224 -10.204 1.00 45.00 369 GLU A N 1
ATOM 2703 C CA . GLU A 1 388 ? 33.498 -26.158 -9.271 1.00 45.30 369 GLU A CA 1
ATOM 2704 C C . GLU A 1 388 ? 33.176 -24.857 -9.998 1.00 43.31 369 GLU A C 1
ATOM 2705 O O . GLU A 1 388 ? 33.876 -24.458 -10.927 1.00 42.63 369 GLU A O 1
ATOM 2711 N N . ILE A 1 389 ? 32.193 -24.141 -9.474 1.00 40.55 370 ILE A N 1
ATOM 2712 C CA . ILE A 1 389 ? 31.714 -22.915 -10.082 1.00 40.48 370 ILE A CA 1
ATOM 2713 C C . ILE A 1 389 ? 32.496 -21.759 -9.521 1.00 40.56 370 ILE A C 1
ATOM 2714 O O . ILE A 1 389 ? 32.351 -21.419 -8.343 1.00 44.49 370 ILE A O 1
ATOM 2719 N N . TYR A 1 390 ? 33.354 -21.178 -10.356 1.00 39.80 371 TYR A N 1
ATOM 2720 C CA . TYR A 1 390 ? 34.003 -19.908 -10.041 1.00 40.47 371 TYR A CA 1
ATOM 2721 C C . TYR A 1 390 ? 33.303 -18.783 -10.801 1.00 40.35 371 TYR A C 1
ATOM 2722 O O . TYR A 1 390 ? 32.850 -18.979 -11.931 1.00 40.22 371 TYR A O 1
ATOM 2739 N N . THR A 1 392 ? 33.200 -14.215 -11.390 1.00 37.52 373 THR A N 1
ATOM 2740 C CA . THR A 1 392 ? 33.549 -12.843 -11.074 1.00 41.88 373 THR A CA 1
ATOM 2741 C C . THR A 1 392 ? 32.250 -12.136 -10.715 1.00 43.87 373 THR A C 1
ATOM 2742 O O . THR A 1 392 ? 31.156 -12.561 -11.129 1.00 43.15 373 THR A O 1
ATOM 2746 N N . ALA A 1 393 ? 32.359 -11.052 -9.963 1.00 42.48 374 ALA A N 1
ATOM 2747 C CA . ALA A 1 393 ? 31.178 -10.391 -9.431 1.00 48.62 374 ALA A CA 1
ATOM 2748 C C . ALA A 1 393 ? 30.951 -9.017 -10.071 1.00 43.01 374 ALA A C 1
ATOM 2749 O O . ALA A 1 393 ? 31.880 -8.390 -10.468 1.00 46.74 374 ALA A O 1
ATOM 2751 N N . PRO A 1 394 ? 29.692 -8.565 -10.168 1.00 47.22 375 PRO A N 1
ATOM 2752 C CA . PRO A 1 394 ? 29.414 -7.164 -10.548 1.00 47.34 375 PRO A CA 1
ATOM 2753 C C . PRO A 1 394 ? 30.000 -6.169 -9.553 1.00 49.98 375 PRO A C 1
ATOM 2754 O O . PRO A 1 394 ? 30.260 -6.513 -8.391 1.00 48.08 375 PRO A O 1
ATOM 2758 N N . ALA A 1 395 ? 30.188 -4.947 -10.017 1.00 51.10 376 ALA A N 1
ATOM 2759 C CA . ALA A 1 395 ? 30.785 -3.882 -9.222 1.00 54.21 376 ALA A CA 1
ATOM 2760 C C . ALA A 1 395 ? 30.244 -3.837 -7.790 1.00 52.98 376 ALA A C 1
ATOM 2761 O O . ALA A 1 395 ? 31.006 -3.876 -6.821 1.00 50.45 376 ALA A O 1
ATOM 2763 N N . SER A 1 396 ? 28.927 -3.807 -7.649 1.00 55.46 377 SER A N 1
ATOM 2764 C CA . SER A 1 396 ? 28.337 -3.575 -6.336 1.00 58.83 377 SER A CA 1
ATOM 2765 C C . SER A 1 396 ? 28.719 -4.683 -5.304 1.00 60.79 377 SER A C 1
ATOM 2766 O O . SER A 1 396 ? 29.025 -4.387 -4.124 1.00 54.90 377 SER A O 1
ATOM 2769 N N . TYR A 1 397 ? 28.731 -5.937 -5.757 1.00 56.03 378 TYR A N 1
ATOM 2770 C CA . TYR A 1 397 ? 29.124 -7.073 -4.900 1.00 55.47 378 TYR A CA 1
ATOM 2771 C C . TYR A 1 397 ? 30.577 -7.054 -4.462 1.00 49.88 378 TYR A C 1
ATOM 2772 O O . TYR A 1 397 ? 30.889 -7.570 -3.410 1.00 53.47 378 TYR A O 1
ATOM 2781 N N . LEU A 1 398 ? 31.459 -6.459 -5.249 1.00 53.44 379 LEU A N 1
ATOM 2782 C CA . LEU A 1 398 ? 32.890 -6.405 -4.903 1.00 56.54 379 LEU A CA 1
ATOM 2783 C C . LEU A 1 398 ? 33.140 -5.567 -3.646 1.00 56.86 379 LEU A C 1
ATOM 2784 O O . LEU A 1 398 ? 34.121 -5.798 -2.956 1.00 57.39 379 LEU A O 1
ATOM 2789 N N . VAL A 1 399 ? 32.269 -4.587 -3.379 1.00 52.95 380 VAL A N 1
ATOM 2790 C CA . VAL A 1 399 ? 32.363 -3.719 -2.181 1.00 53.39 380 VAL A CA 1
ATOM 2791 C C . VAL A 1 399 ? 31.260 -4.029 -1.138 1.00 55.27 380 VAL A C 1
ATOM 2792 O O . VAL A 1 399 ? 30.866 -3.183 -0.331 1.00 53.19 380 VAL A O 1
ATOM 2796 N N . THR A 1 400 ? 30.798 -5.273 -1.148 1.00 51.57 381 THR A N 1
ATOM 2797 C CA . THR A 1 400 ? 29.882 -5.770 -0.151 1.00 52.96 381 THR A CA 1
ATOM 2798 C C . THR A 1 400 ? 30.625 -6.670 0.829 1.00 51.27 381 THR A C 1
ATOM 2799 O O . THR A 1 400 ? 31.239 -7.617 0.441 1.00 57.51 381 THR A O 1
ATOM 2803 N N . GLU A 1 401 ? 30.505 -6.394 2.110 1.00 50.74 382 GLU A N 1
ATOM 2804 C CA . GLU A 1 401 ? 31.249 -7.099 3.132 1.00 48.52 382 GLU A CA 1
ATOM 2805 C C . GLU A 1 401 ? 30.334 -7.788 4.173 1.00 45.79 382 GLU A C 1
ATOM 2806 O O . GLU A 1 401 ? 29.354 -7.204 4.660 1.00 42.94 382 GLU A O 1
ATOM 2812 N N . TYR A 1 402 ? 30.643 -9.043 4.477 1.00 42.03 383 TYR A N 1
ATOM 2813 C CA . TYR A 1 402 ? 30.050 -9.733 5.591 1.00 45.34 383 TYR A CA 1
ATOM 2814 C C . TYR A 1 402 ? 30.873 -9.311 6.797 1.00 46.32 383 TYR A C 1
ATOM 2815 O O . TYR A 1 402 ? 32.052 -9.644 6.894 1.00 48.90 383 TYR A O 1
ATOM 2824 N N . ILE A 1 403 ? 30.255 -8.586 7.719 1.00 45.16 384 ILE A N 1
ATOM 2825 C CA . ILE A 1 403 ? 30.990 -7.998 8.837 1.00 50.78 384 ILE A CA 1
ATOM 2826 C C . ILE A 1 403 ? 31.460 -9.073 9.820 1.00 50.66 384 ILE A C 1
ATOM 2827 O O . ILE A 1 403 ? 30.718 -9.965 10.184 1.00 46.63 384 ILE A O 1
ATOM 2832 N N . ASN A 1 404 ? 32.730 -8.967 10.209 1.00 55.26 385 ASN A N 1
ATOM 2833 C CA . ASN A 1 404 ? 33.419 -9.963 11.034 1.00 55.75 385 ASN A CA 1
ATOM 2834 C C . ASN A 1 404 ? 33.633 -11.314 10.366 1.00 54.85 385 ASN A C 1
ATOM 2835 O O . ASN A 1 404 ? 33.997 -12.261 11.037 1.00 59.66 385 ASN A O 1
ATOM 2840 N N . TRP A 1 405 ? 33.434 -11.415 9.053 1.00 55.48 386 TRP A N 1
ATOM 2841 C CA . TRP A 1 405 ? 33.714 -12.670 8.355 1.00 55.73 386 TRP A CA 1
ATOM 2842 C C . TRP A 1 405 ? 34.897 -12.430 7.450 1.00 55.66 386 TRP A C 1
ATOM 2843 O O . TRP A 1 405 ? 34.985 -11.412 6.803 1.00 54.73 386 TRP A O 1
ATOM 2854 N N . GLU A 1 406 ? 35.840 -13.360 7.456 1.00 55.30 387 GLU A N 1
ATOM 2855 C CA . GLU A 1 406 ? 36.988 -13.248 6.596 1.00 59.72 387 GLU A CA 1
ATOM 2856 C C . GLU A 1 406 ? 36.578 -13.478 5.147 1.00 56.34 387 GLU A C 1
ATOM 2857 O O . GLU A 1 406 ? 35.765 -14.372 4.864 1.00 50.96 387 GLU A O 1
ATOM 2863 N N . PRO A 1 407 ? 37.126 -12.667 4.228 1.00 59.14 388 PRO A N 1
ATOM 2864 C CA . PRO A 1 407 ? 36.722 -12.836 2.824 1.00 63.58 388 PRO A CA 1
ATOM 2865 C C . PRO A 1 407 ? 37.246 -14.121 2.189 1.00 63.65 388 PRO A C 1
ATOM 2866 O O . PRO A 1 407 ? 38.129 -14.798 2.727 1.00 62.22 388 PRO A O 1
ATOM 2870 N N . LEU A 1 408 ? 36.657 -14.441 1.047 1.00 62.34 389 LEU A N 1
ATOM 2871 C CA . LEU A 1 408 ? 37.038 -15.583 0.251 1.00 60.67 389 LEU A CA 1
ATOM 2872 C C . LEU A 1 408 ? 38.346 -15.345 -0.452 1.00 60.27 389 LEU A C 1
ATOM 2873 O O . LEU A 1 408 ? 38.719 -14.217 -0.744 1.00 55.39 389 LEU A O 1
ATOM 2878 N N . GLU A 1 409 ? 39.036 -16.438 -0.739 1.00 64.38 390 GLU A N 1
ATOM 2879 C CA . GLU A 1 409 ? 40.167 -16.385 -1.638 1.00 68.76 390 GLU A CA 1
ATOM 2880 C C . GLU A 1 409 ? 39.668 -15.940 -3.025 1.00 65.43 390 GLU A C 1
ATOM 2881 O O . GLU A 1 409 ? 38.580 -16.344 -3.501 1.00 56.25 390 GLU A O 1
ATOM 2887 N N . VAL A 1 410 ? 40.473 -15.103 -3.657 1.00 62.87 391 VAL A N 1
ATOM 2888 C CA . VAL A 1 410 ? 40.179 -14.601 -4.981 1.00 65.08 391 VAL A CA 1
ATOM 2889 C C . VAL A 1 410 ? 41.329 -15.035 -5.883 1.00 64.86 391 VAL A C 1
ATOM 2890 O O . VAL A 1 410 ? 42.460 -14.669 -5.621 1.00 64.28 391 VAL A O 1
ATOM 2894 N N . LYS A 1 411 ? 41.042 -15.841 -6.911 1.00 61.56 392 LYS A N 1
ATOM 2895 C CA . LYS A 1 411 ? 42.025 -16.173 -7.960 1.00 61.27 392 LYS A CA 1
ATOM 2896 C C . LYS A 1 411 ? 42.206 -15.055 -8.975 1.00 59.99 392 LYS A C 1
ATOM 2897 O O . LYS A 1 411 ? 41.466 -14.077 -9.010 1.00 66.10 392 LYS A O 1
ATOM 2903 N N . GLU A 1 412 ? 43.164 -15.274 -9.858 1.00 63.70 393 GLU A N 1
ATOM 2904 C CA . GLU A 1 412 ? 43.505 -14.346 -10.903 1.00 63.54 393 GLU A CA 1
ATOM 2905 C C . GLU A 1 412 ? 42.308 -14.120 -11.789 1.00 60.37 393 GLU A C 1
ATOM 2906 O O . GLU A 1 412 ? 41.629 -15.073 -12.181 1.00 63.83 393 GLU A O 1
ATOM 2912 N N . GLY A 1 413 ? 42.062 -12.850 -12.097 1.00 57.38 394 GLY A N 1
ATOM 2913 C CA . GLY A 1 413 ? 40.900 -12.424 -12.868 1.00 56.45 394 GLY A CA 1
ATOM 2914 C C . GLY A 1 413 ? 39.721 -12.040 -12.002 1.00 54.00 394 GLY A C 1
ATOM 2915 O O . GLY A 1 413 ? 38.710 -11.574 -12.508 1.00 58.08 394 GLY A O 1
ATOM 2916 N N . GLY A 1 414 ? 39.820 -12.244 -10.693 1.00 55.40 395 GLY A N 1
ATOM 2917 C CA . GLY A 1 414 ? 38.737 -11.859 -9.779 1.00 50.43 395 GLY A CA 1
ATOM 2918 C C . GLY A 1 414 ? 37.748 -12.992 -9.524 1.00 49.11 395 GLY A C 1
ATOM 2919 O O . GLY A 1 414 ? 36.581 -12.767 -9.189 1.00 48.63 395 GLY A O 1
ATOM 2920 N N . PHE A 1 415 ? 38.214 -14.216 -9.670 1.00 45.68 396 PHE A N 1
ATOM 2921 C CA . PHE A 1 415 ? 37.344 -15.371 -9.559 1.00 47.23 396 PHE A CA 1
ATOM 2922 C C . PHE A 1 415 ? 37.245 -15.899 -8.106 1.00 46.64 396 PHE A C 1
ATOM 2923 O O . PHE A 1 415 ? 38.229 -16.013 -7.417 1.00 49.51 396 PHE A O 1
ATOM 2931 N N . ARG A 1 416 ? 36.038 -16.169 -7.635 1.00 45.27 397 ARG A N 1
ATOM 2932 C CA . ARG A 1 416 ? 35.841 -16.824 -6.353 1.00 43.43 397 ARG A CA 1
ATOM 2933 C C . ARG A 1 416 ? 34.857 -17.993 -6.489 1.00 40.84 397 ARG A C 1
ATOM 2934 O O . ARG A 1 416 ? 34.080 -18.030 -7.413 1.00 39.26 397 ARG A O 1
ATOM 2942 N N . SER A 1 417 ? 34.892 -18.923 -5.542 1.00 42.55 398 SER A N 1
ATOM 2943 C CA . SER A 1 417 ? 33.998 -20.082 -5.512 1.00 43.88 398 SER A CA 1
ATOM 2944 C C . SER A 1 417 ? 33.600 -20.317 -4.072 1.00 44.32 398 SER A C 1
ATOM 2945 O O . SER A 1 417 ? 34.348 -19.996 -3.168 1.00 43.54 398 SER A O 1
ATOM 2948 N N . VAL A 1 418 ? 32.419 -20.873 -3.855 1.00 46.02 399 VAL A N 1
ATOM 2949 C CA . VAL A 1 418 ? 32.085 -21.402 -2.519 1.00 46.30 399 VAL A CA 1
ATOM 2950 C C . VAL A 1 418 ? 32.025 -22.928 -2.561 1.00 44.79 399 VAL A C 1
ATOM 2951 O O . VAL A 1 418 ? 31.586 -23.547 -1.630 1.00 49.12 399 VAL A O 1
ATOM 2955 N N . GLY A 1 419 ? 32.477 -23.516 -3.660 1.00 44.09 400 GLY A N 1
ATOM 2956 C CA . GLY A 1 419 ? 32.456 -24.954 -3.847 1.00 45.28 400 GLY A CA 1
ATOM 2957 C C . GLY A 1 419 ? 31.185 -25.487 -4.452 1.00 43.76 400 GLY A C 1
ATOM 2958 O O . GLY A 1 419 ? 30.981 -26.678 -4.396 1.00 44.03 400 GLY A O 1
ATOM 2959 N N . ASP A 1 420 ? 30.337 -24.634 -5.046 1.00 45.74 401 ASP A N 1
ATOM 2960 C CA . ASP A 1 420 ? 29.152 -25.111 -5.789 1.00 45.67 401 ASP A CA 1
ATOM 2961 C C . ASP A 1 420 ? 29.612 -25.992 -6.945 1.00 44.85 401 ASP A C 1
ATOM 2962 O O . ASP A 1 420 ? 30.668 -25.765 -7.536 1.00 40.47 401 ASP A O 1
ATOM 2967 N N . ILE A 1 421 ? 28.789 -26.962 -7.315 1.00 45.94 402 ILE A N 1
ATOM 2968 C CA . ILE A 1 421 ? 29.112 -27.892 -8.366 1.00 48.04 402 ILE A CA 1
ATOM 2969 C C . ILE A 1 421 ? 28.149 -27.713 -9.522 1.00 44.66 402 ILE A C 1
ATOM 2970 O O . ILE A 1 421 ? 26.962 -27.688 -9.315 1.00 43.88 402 ILE A O 1
ATOM 2975 N N . GLY A 1 422 ? 28.661 -27.614 -10.748 1.00 45.43 403 GLY A N 1
ATOM 2976 C CA . GLY A 1 422 ? 27.795 -27.519 -11.897 1.00 43.71 403 GLY A CA 1
ATOM 2977 C C . GLY A 1 422 ? 28.489 -27.464 -13.237 1.00 42.91 403 GLY A C 1
ATOM 2978 O O . GLY A 1 422 ? 29.583 -27.970 -13.397 1.00 41.75 403 GLY A O 1
ATOM 2979 N N . TYR A 1 423 ? 27.821 -26.869 -14.224 1.00 42.51 404 TYR A N 1
ATOM 2980 C CA . TYR A 1 423 ? 28.331 -26.862 -15.585 1.00 42.21 404 TYR A CA 1
ATOM 2981 C C . TYR A 1 423 ? 27.693 -25.802 -16.421 1.00 39.90 404 TYR A C 1
ATOM 2982 O O . TYR A 1 423 ? 26.633 -25.268 -16.071 1.00 42.77 404 TYR A O 1
ATOM 2991 N N . VAL A 1 424 ? 28.346 -25.484 -17.530 1.00 41.70 405 VAL A N 1
ATOM 2992 C CA . VAL A 1 424 ? 27.779 -24.598 -18.539 1.00 43.13 405 VAL A CA 1
ATOM 2993 C C . VAL A 1 424 ? 27.510 -25.334 -19.839 1.00 48.56 405 VAL A C 1
ATOM 2994 O O . VAL A 1 424 ? 28.186 -26.328 -20.168 1.00 48.67 405 VAL A O 1
ATOM 2998 N N . ASP A 1 425 ? 26.491 -24.868 -20.564 1.00 47.89 406 ASP A N 1
ATOM 2999 C CA . ASP A 1 425 ? 26.238 -25.395 -21.887 1.00 46.48 406 ASP A CA 1
ATOM 3000 C C . ASP A 1 425 ? 27.029 -24.597 -22.919 1.00 46.15 406 ASP A C 1
ATOM 3001 O O . ASP A 1 425 ? 27.790 -23.703 -22.563 1.00 42.16 406 ASP A O 1
ATOM 3006 N N . GLU A 1 426 ? 26.894 -24.949 -24.188 1.00 50.74 407 GLU A N 1
ATOM 3007 C CA . GLU A 1 426 ? 27.705 -24.327 -25.240 1.00 57.04 407 GLU A CA 1
ATOM 3008 C C . GLU A 1 426 ? 27.461 -22.825 -25.391 1.00 53.32 407 GLU A C 1
ATOM 3009 O O . GLU A 1 426 ? 28.331 -22.121 -25.847 1.00 53.33 407 GLU A O 1
ATOM 3015 N N . GLN A 1 427 ? 26.314 -22.318 -24.944 1.00 51.80 408 GLN A N 1
ATOM 3016 C CA . GLN A 1 427 ? 26.033 -20.873 -25.018 1.00 48.71 408 GLN A CA 1
ATOM 3017 C C . GLN A 1 427 ? 26.364 -20.167 -23.718 1.00 47.95 408 GLN A C 1
ATOM 3018 O O . GLN A 1 427 ? 26.055 -18.991 -23.578 1.00 44.59 408 GLN A O 1
ATOM 3024 N N . GLY A 1 428 ? 26.922 -20.888 -22.744 1.00 43.19 409 GLY A N 1
ATOM 3025 C CA . GLY A 1 428 ? 27.384 -20.271 -21.516 1.00 43.90 409 GLY A CA 1
ATOM 3026 C C . GLY A 1 428 ? 26.349 -20.188 -20.400 1.00 41.74 409 GLY A C 1
ATOM 3027 O O . GLY A 1 428 ? 26.557 -19.520 -19.428 1.00 38.21 409 GLY A O 1
ATOM 3028 N N . TYR A 1 429 ? 25.227 -20.870 -20.552 1.00 43.00 410 TYR A N 1
ATOM 3029 C CA . TYR A 1 429 ? 24.206 -20.905 -19.522 1.00 39.26 410 TYR A CA 1
ATOM 3030 C C . TYR A 1 429 ? 24.668 -21.836 -18.449 1.00 39.85 410 TYR A C 1
ATOM 3031 O O . TYR A 1 429 ? 25.191 -22.889 -18.738 1.00 39.74 410 TYR A O 1
ATOM 3040 N N . LEU A 1 430 ? 24.443 -21.442 -17.206 1.00 41.73 411 LEU A N 1
ATOM 3041 C CA . LEU A 1 430 ? 24.934 -22.142 -16.047 1.00 40.55 411 LEU A CA 1
ATOM 3042 C C . LEU A 1 430 ? 23.860 -23.018 -15.403 1.00 38.44 411 LEU A C 1
ATOM 3043 O O . LEU A 1 430 ? 22.681 -22.636 -15.292 1.00 38.62 411 LEU A O 1
ATOM 3048 N N . TYR A 1 431 ? 24.273 -24.205 -14.981 1.00 40.12 412 TYR A N 1
ATOM 3049 C CA . TYR A 1 431 ? 23.389 -25.180 -14.350 1.00 38.79 412 TYR A CA 1
ATOM 3050 C C . TYR A 1 431 ? 24.057 -25.706 -13.064 1.00 43.50 412 TYR A C 1
ATOM 3051 O O . TYR A 1 431 ? 25.283 -25.838 -13.015 1.00 45.22 412 TYR A O 1
ATOM 3060 N N . PHE A 1 432 ? 23.253 -25.970 -12.024 1.00 44.83 413 PHE A N 1
ATOM 3061 C CA . PHE A 1 432 ? 23.706 -26.693 -10.831 1.00 50.29 413 PHE A CA 1
ATOM 3062 C C . PHE A 1 432 ? 23.570 -28.186 -11.051 1.00 53.19 413 PHE A C 1
ATOM 3063 O O . PHE A 1 432 ? 22.697 -28.611 -11.769 1.00 53.47 413 PHE A O 1
ATOM 3071 N N . SER A 1 433 ? 24.469 -28.972 -10.468 1.00 60.88 414 SER A N 1
ATOM 3072 C CA . SER A 1 433 ? 24.313 -30.437 -10.456 1.00 67.44 414 SER A CA 1
ATOM 3073 C C . SER A 1 433 ? 23.424 -31.056 -9.332 1.00 73.11 414 SER A C 1
ATOM 3074 O O . SER A 1 433 ? 22.530 -31.836 -9.649 1.00 79.43 414 SER A O 1
ATOM 3077 N N . ASP A 1 434 ? 23.665 -30.735 -8.052 1.00 84.29 415 ASP A N 1
ATOM 3078 C CA . ASP A 1 434 ? 22.890 -31.325 -6.915 1.00 83.96 415 ASP A CA 1
ATOM 3079 C C . ASP A 1 434 ? 21.528 -30.655 -6.761 1.00 83.98 415 ASP A C 1
ATOM 3080 O O . ASP A 1 434 ? 20.831 -30.418 -7.751 1.00 89.46 415 ASP A O 1
#

B-factor: mean 47.81, std 11.47, range [28.9, 104.71]

Foldseek 3Di:
DCFLLNLPPDDDQWDFLLRLLVSLCVVPVADWAEWEPPCDIDTDGSNRLNQLLCLLLVLCVVLVAAAVAEEEEDWFDSLRSSPLSSNFQRQEAYYDLPDDPVVVVVVCVQPVHAEYAHCDDDPDHSYYHYSVRSVVSPDGDSPDDGDWHAQNWADDVWIKTFGGTHTDGRVVLVLVCCLPDPAFAEEQQDICRDDPSVCVSSSCSSPHHYYYYPDNDLVVVLVVPVVLGAEYEEQVNVVNLPDPPDALVSNASYQAYEYEDDDDDLVSLVSVCRSDNQQRYKYYAVLQQFDAIDTRVVCVVVPQFRHATGDPDAWFFAAPVRDGDDAPDKHFIKAGPPRSVRMDIPPDDDADADPPRMGTPRFMWGAHPVRTTHGDD

CATH classification: 3.40.50.12780

GO terms:
  GO:0030573 bile acid catabolic process (P, IDA)
  GO:0047747 cholate-CoA ligase activity (F, IDA)
  GO:0005737 cytoplasm (C, IC)
  GO:0047747 cholate-CoA ligase activity (F, EXP)

InterPro domains:
  IPR000873 AMP-dependent synthetase/ligase domain [PF00501] (40-375)
  IPR025110 AMP-binding enzyme, C-terminal domain [PF13193] (432-505)
  IPR042099 ANL, N-terminal domain [G3DSA:3.40.50.12780] (16-415)
  IPR045851 AMP-binding enzyme domain superfamily [G3DSA:3.30.300.30] (418-517)
  IPR050237 ATP-dependent AMP-binding enzyme [PTHR43767] (233-515)
  IPR054986 Bile acid--coenzyme A ligase [NF038344] (16-518)

Secondary structure (DSSP, 8-state):
---SSTT--SS-S-B-HHHHHHHHHHH-TTSEEEEEE---EEEEEHHHHHHHHHHHHHHHHHTT--TT-BEE---SSHHHHHHHHHHHHTT-B---TT--HHHHHHHHHHH--SEEE-SSPPTTSS-EE-TTHHHH-------------S---EE---EEEE-S-S-B-HHHHHHHH-----S--EEE-S-TTSHHHHHHHHHHH----EEEES---HHHHH--TTTT--EE--TT--HHHHSTT--GGGGTT-SEEE--SS---HHHHHHHHHHH-GGGEE----TTS--EE-BHHHHHHSTT--BEESTT----EE-TTS-B--TT--EEE----HHHHTEEETTSPPPP-BTTTB-----EEEE-TT--EEE--

Solvent-accessible surface area: 17610 Å² total